Protein AF-0000000074538863 (afdb_homodimer)

Sequence (744 aa):
MQKSFRVPILATFIIMALFVFQSFVILNLSQKDETSKNLFGLIKHEKRIRTLFLGNESMPSSLIYKYAIYDQNFTPIVSNLTMKPKDFKFIVLEQDGFLFYKSFFVKDKQPYYIVIAQEQSHKKMLFLTALMLTLILTAVSFILYVSYLGSVKPYKDVQKYMNNFFNDAMHELKTPLGVAGINLEMLGLENKYTNRIKNALKQMQITYEDVEYFIKRGYIKFPKERLDLGMYALERVRFLRSVAGAKHIKLITDIKDGVFVLISKLAAQRIIDNTITNAIKYSPQDTQIFINLAQNGDTAVLSVQDFGEGIKDTKRIWKRYEREDEVQGGFGLGLNIVSEICKKNDIAYDVKSVPGEGSTFFYTFKILKDASMQKSFRVPILATFIIMALFVFQSFVILNLSQKDETSKNLFGLIKHEKRIRTLFLGNESMPSSLIYKYAIYDQNFTPIVSNLTMKPKDFKFIVLEQDGFLFYKSFFVKDKQPYYIVIAQEQSHKKMLFLTALMLTLILTAVSFILYVSYLGSVKPYKDVQKYMNNFFNDAMHELKTPLGVAGINLEMLGLENKYTNRIKNALKQMQITYEDVEYFIKRGYIKFPKERLDLGMYALERVRFLRSVAGAKHIKLITDIKDGVFVLISKLAAQRIIDNTITNAIKYSPQDTQIFINLAQNGDTAVLSVQDFGEGIKDTKRIWKRYEREDEVQGGFGLGLNIVSEICKKNDIAYDVKSVPGEGSTFFYTFKILKDAS

Nearest PDB structures (foldseek):
  4q20-assembly1_A  TM=6.929E-01  e=7.057E-12  Caulobacter vibrioides CB15
  7zp0-assembly1_A  TM=6.776E-01  e=2.243E-11  Escherichia coli 'BL21-Gold(DE3)pLysS AG'
  8a6x-assembly1_B  TM=4.728E-01  e=4.701E-14  Pseudomonas putida KT2440
  4i5s-assembly1_B  TM=4.207E-01  e=5.358E-12  Streptococcus mutans UA159
  6paj-assembly1_B  TM=6.381E-01  e=4.013E-08  Staphylococcus aureus

Solvent-accessible surface area (backbone atoms only — not comparable to full-atom values): 40023 Å² total; per-residue (Å²): 123,76,74,39,48,55,47,38,51,51,37,51,53,53,54,49,49,52,51,52,51,54,49,51,53,40,51,55,33,49,53,49,37,49,53,43,55,50,48,52,51,39,53,55,49,44,54,51,53,50,53,31,60,75,65,71,44,82,81,84,88,54,94,62,52,28,38,32,34,20,39,82,82,65,48,74,79,47,70,64,55,91,70,80,72,94,63,86,88,54,52,69,45,81,53,98,54,29,41,37,40,44,50,74,48,72,56,95,91,35,55,32,34,40,40,28,35,32,76,62,77,63,62,68,61,52,50,52,50,50,50,51,48,52,53,49,49,53,49,50,51,50,40,53,49,53,20,50,51,39,45,37,46,60,53,52,50,50,51,50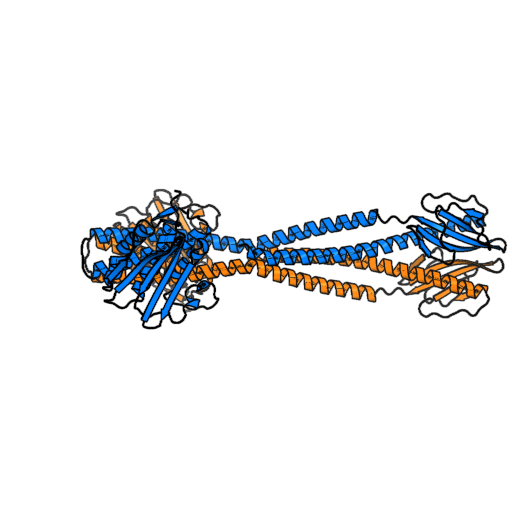,40,49,47,53,50,48,52,49,51,50,54,61,39,48,54,30,52,49,47,27,52,53,27,52,59,69,58,65,63,88,48,76,39,50,50,47,27,51,35,18,51,50,50,40,49,51,53,49,51,50,52,50,49,61,60,39,59,78,79,45,84,71,66,69,36,88,34,47,50,27,53,50,51,52,52,51,50,62,66,46,43,60,52,28,45,76,43,48,31,45,81,45,74,52,65,51,68,85,41,35,27,78,40,23,70,66,60,52,45,49,43,50,52,39,52,52,51,47,38,51,70,49,30,59,67,70,39,59,32,43,39,38,48,44,78,56,90,62,28,33,37,42,34,45,34,27,60,16,53,39,42,86,63,72,83,53,52,54,44,54,72,78,45,91,64,81,74,85,82,96,64,50,68,52,40,34,52,33,46,51,52,23,63,74,65,71,31,53,72,51,74,53,54,43,66,68,58,7,34,35,40,40,38,38,39,60,45,57,73,75,80,121,122,75,73,41,46,56,47,40,51,52,36,51,53,51,54,49,50,52,53,50,50,53,50,50,51,39,50,54,34,48,52,50,38,50,52,42,55,49,48,54,50,39,55,55,49,46,53,52,52,50,52,31,57,77,64,72,44,81,80,84,88,53,94,61,52,28,38,34,35,21,40,81,83,65,49,74,78,45,73,64,56,92,71,80,72,92,63,87,89,54,50,68,45,80,53,99,54,28,42,36,40,45,51,76,48,73,56,95,93,36,56,33,33,39,39,30,36,33,78,62,78,64,63,66,60,52,51,53,50,52,51,50,48,52,54,49,51,52,50,51,53,51,41,52,47,52,20,50,50,39,44,37,46,61,52,53,50,48,52,51,39,51,47,53,50,49,53,48,51,51,54,62,40,48,53,30,53,50,47,26,52,51,27,54,60,67,61,66,63,88,49,74,40,50,50,47,27,51,35,19,52,51,51,39,50,51,53,49,51,51,51,52,47,60,61,39,60,79,80,46,84,73,66,69,34,87,33,48,50,27,53,50,51,50,52,52,50,62,67,45,42,60,53,28,44,76,44,48,32,46,82,44,74,52,64,53,69,83,42,37,27,78,40,23,69,66,59,52,46,49,43,51,52,41,52,52,51,47,38,50,70,48,31,58,68,69,38,60,33,44,38,37,48,46,77,57,90,61,29,33,39,41,34,45,34,27,59,15,54,37,42,86,64,72,84,51,51,54,43,55,74,79,45,89,63,81,76,85,79,95,64,50,68,52,39,32,51,34,46,51,50,24,63,75,67,71,30,52,72,51,74,53,53,43,67,67,57,7,35,32,39,39,37,39,41,61,44,57,73,75,82,121

Radius of gyration: 45.14 Å; Cα contacts (8 Å, |Δi|>4): 1147; chains: 2; bounding box: 82×128×86 Å

pLDDT: mean 87.95, std 10.51, range [36.28, 98.5]

Structure (mmCIF, N/CA/C/O backbone):
data_AF-0000000074538863-model_v1
#
loop_
_entity.id
_entity.type
_entity.pdbx_description
1 polymer 'histidine kinase'
#
loop_
_atom_site.group_PDB
_atom_site.id
_atom_site.type_symbol
_atom_site.label_atom_id
_atom_site.label_alt_id
_atom_site.label_comp_id
_atom_site.label_asym_id
_atom_site.label_entity_id
_atom_site.label_seq_id
_atom_site.pdbx_PDB_ins_code
_atom_site.Cartn_x
_atom_site.Cartn_y
_atom_site.Cartn_z
_atom_site.occupancy
_atom_site.B_iso_or_equiv
_atom_site.auth_seq_id
_atom_site.auth_comp_id
_atom_site.auth_asym_id
_atom_site.auth_atom_id
_atom_site.pdbx_PDB_model_num
ATOM 1 N N . MET A 1 1 ? 11.102 2.039 -1.814 1 46.62 1 MET A N 1
ATOM 2 C CA . MET A 1 1 ? 10.211 1.533 -2.855 1 46.62 1 MET A CA 1
ATOM 3 C C . MET A 1 1 ? 10.766 0.246 -3.463 1 46.62 1 MET A C 1
ATOM 5 O O . MET A 1 1 ? 10 -0.616 -3.898 1 46.62 1 MET A O 1
ATOM 9 N N . GLN A 1 2 ? 12.078 0.17 -3.348 1 54.03 2 GLN A N 1
ATOM 10 C CA . GLN A 1 2 ? 12.742 -0.895 -4.09 1 54.03 2 GLN A CA 1
ATOM 11 C C . GLN A 1 2 ? 12.539 -2.248 -3.418 1 54.03 2 GLN A C 1
ATOM 13 O O . GLN A 1 2 ? 12.453 -3.277 -4.094 1 54.03 2 GLN A O 1
ATOM 18 N N . LYS A 1 3 ? 12.312 -2.215 -2.102 1 56.75 3 LYS A N 1
ATOM 19 C CA . LYS A 1 3 ? 12.32 -3.459 -1.337 1 56.75 3 LYS A CA 1
ATOM 20 C C . LYS A 1 3 ? 11.008 -4.223 -1.518 1 56.75 3 LYS A C 1
ATOM 22 O O . LYS A 1 3 ? 10.969 -5.445 -1.365 1 56.75 3 LYS A O 1
ATOM 27 N N . SER A 1 4 ? 10.078 -3.5 -2.074 1 66.06 4 SER A N 1
ATOM 28 C CA . SER A 1 4 ? 8.727 -4.062 -2.064 1 66.06 4 SER A CA 1
ATOM 29 C C . SER A 1 4 ? 8.57 -5.129 -3.143 1 66.06 4 SER A C 1
ATOM 31 O O . SER A 1 4 ? 7.668 -5.969 -3.062 1 66.06 4 SER A O 1
ATOM 33 N N . PHE A 1 5 ? 9.773 -5.258 -3.863 1 78.06 5 PHE A N 1
ATOM 34 C CA . PHE A 1 5 ? 9.539 -6.086 -5.043 1 78.06 5 PHE A CA 1
ATOM 35 C C . PHE A 1 5 ? 10.25 -7.426 -4.914 1 78.06 5 PHE A C 1
ATOM 37 O O . PHE A 1 5 ? 9.992 -8.352 -5.688 1 78.06 5 PHE A O 1
ATOM 44 N N . ARG A 1 6 ? 11.047 -7.719 -3.953 1 81.25 6 ARG A N 1
ATOM 45 C CA . ARG A 1 6 ? 11.898 -8.898 -3.889 1 81.25 6 ARG A CA 1
ATOM 46 C C . ARG A 1 6 ? 11.086 -10.156 -3.602 1 81.25 6 ARG A C 1
ATOM 48 O O . ARG A 1 6 ? 11.266 -11.188 -4.254 1 81.25 6 ARG A O 1
ATOM 55 N N . VAL A 1 7 ? 10.172 -9.961 -2.73 1 87.94 7 VAL A N 1
ATOM 56 C CA . VAL A 1 7 ? 9.422 -11.133 -2.293 1 87.94 7 VAL A CA 1
ATOM 57 C C . VAL A 1 7 ? 8.461 -11.578 -3.398 1 87.94 7 VAL A C 1
ATOM 59 O O . VAL A 1 7 ? 8.461 -12.75 -3.793 1 87.94 7 VAL A O 1
ATOM 62 N N . PRO A 1 8 ? 7.773 -10.672 -4 1 87.5 8 PRO A N 1
ATOM 63 C CA . PRO A 1 8 ? 6.891 -11.094 -5.086 1 87.5 8 PRO A CA 1
ATOM 64 C C . PRO A 1 8 ? 7.652 -11.656 -6.285 1 87.5 8 PRO A C 1
ATOM 66 O O . PRO A 1 8 ? 7.18 -12.586 -6.941 1 87.5 8 PRO A O 1
ATOM 69 N N . ILE A 1 9 ? 8.797 -11.195 -6.551 1 89.31 9 ILE A N 1
ATOM 70 C CA . ILE A 1 9 ? 9.602 -11.68 -7.668 1 89.31 9 ILE A CA 1
ATOM 71 C C . ILE A 1 9 ? 10.086 -13.102 -7.383 1 89.31 9 ILE A C 1
ATOM 73 O O . ILE A 1 9 ? 10.016 -13.969 -8.25 1 89.31 9 ILE A O 1
ATOM 77 N N . LEU A 1 10 ? 10.508 -13.297 -6.211 1 91 10 LEU A N 1
ATOM 78 C CA . LEU A 1 10 ? 10.945 -14.625 -5.816 1 91 10 LEU A CA 1
ATOM 79 C C . LEU A 1 10 ? 9.789 -15.625 -5.891 1 91 10 LEU A C 1
ATOM 81 O O . LEU A 1 10 ? 9.961 -16.734 -6.379 1 91 10 LEU A O 1
ATOM 85 N N . ALA A 1 11 ? 8.68 -15.219 -5.43 1 91.44 11 ALA A N 1
ATOM 86 C CA . ALA A 1 11 ? 7.492 -16.062 -5.496 1 91.44 11 ALA A CA 1
ATOM 87 C C . ALA A 1 11 ? 7.156 -16.422 -6.941 1 91.44 11 ALA A C 1
ATOM 89 O O . ALA A 1 11 ? 6.816 -17.578 -7.238 1 91.44 11 ALA A O 1
ATOM 90 N N . THR A 1 12 ? 7.281 -15.5 -7.812 1 91 12 THR A N 1
ATOM 91 C CA . THR A 1 12 ? 7.012 -15.727 -9.227 1 91 12 THR A CA 1
ATOM 92 C C . THR A 1 12 ? 7.961 -16.781 -9.797 1 91 12 THR A C 1
ATOM 94 O O . THR A 1 12 ? 7.527 -17.703 -10.477 1 91 12 THR A O 1
ATOM 97 N N . PHE A 1 13 ? 9.203 -16.734 -9.422 1 92.44 13 PHE A N 1
ATOM 98 C CA . PHE A 1 13 ? 10.195 -17.672 -9.922 1 92.44 13 PHE A CA 1
ATOM 99 C C . PHE A 1 13 ? 9.93 -19.078 -9.406 1 92.44 13 PHE A C 1
ATOM 101 O O . PHE A 1 13 ? 10.07 -20.047 -10.141 1 92.44 13 PHE A O 1
ATOM 108 N N . ILE A 1 14 ? 9.5 -19.172 -8.219 1 93.69 14 ILE A N 1
ATOM 109 C CA . ILE A 1 14 ? 9.234 -20.469 -7.621 1 93.69 14 ILE A CA 1
ATOM 110 C C . ILE A 1 14 ? 8.016 -21.109 -8.289 1 93.69 14 ILE A C 1
ATOM 112 O O . ILE A 1 14 ? 8.031 -22.297 -8.641 1 93.69 14 ILE A O 1
ATOM 116 N N . ILE A 1 15 ? 7 -20.359 -8.523 1 93.81 15 ILE A N 1
ATOM 117 C CA . ILE A 1 15 ? 5.785 -20.859 -9.164 1 93.81 15 ILE A CA 1
ATOM 118 C C . ILE A 1 15 ? 6.094 -21.297 -10.594 1 93.81 15 ILE A C 1
ATOM 120 O O . ILE A 1 15 ? 5.66 -22.359 -11.031 1 93.81 15 ILE A O 1
ATOM 124 N N . MET A 1 16 ? 6.891 -20.531 -11.258 1 92.5 16 MET A N 1
ATOM 125 C CA . MET A 1 16 ? 7.285 -20.875 -12.625 1 92.5 16 MET A CA 1
ATOM 126 C C . MET A 1 16 ? 8.094 -22.172 -12.633 1 92.5 16 MET A C 1
ATOM 128 O O . MET A 1 16 ? 7.906 -23.016 -13.516 1 92.5 16 MET A O 1
ATOM 132 N N . ALA A 1 17 ? 8.922 -22.328 -11.641 1 93.38 17 ALA A N 1
ATOM 133 C CA . ALA A 1 17 ? 9.719 -23.547 -11.539 1 93.38 17 ALA A CA 1
ATOM 134 C C . ALA A 1 17 ? 8.836 -24.766 -11.344 1 93.38 17 ALA A C 1
ATOM 136 O O . ALA A 1 17 ? 9.117 -25.844 -11.883 1 93.38 17 ALA A O 1
ATOM 137 N N . LEU A 1 18 ? 7.781 -24.609 -10.633 1 93.12 18 LEU A N 1
ATOM 138 C CA . LEU A 1 18 ? 6.852 -25.719 -10.414 1 93.12 18 LEU A CA 1
ATOM 139 C C . LEU A 1 18 ? 6.137 -26.094 -11.711 1 93.12 18 LEU A C 1
ATOM 141 O O . LEU A 1 18 ? 5.941 -27.266 -12 1 93.12 18 LEU A O 1
ATOM 145 N N . PHE A 1 19 ? 5.816 -25.125 -12.492 1 93 19 PHE A N 1
ATOM 146 C CA . PHE A 1 19 ? 5.195 -25.391 -13.789 1 93 19 PHE A CA 1
ATOM 147 C C . PHE A 1 19 ? 6.172 -26.078 -14.727 1 93 19 PHE A C 1
ATOM 149 O O . PHE A 1 19 ? 5.789 -26.984 -15.477 1 93 19 PHE A O 1
ATOM 156 N N . VAL A 1 20 ? 7.418 -25.656 -14.664 1 92.25 20 VAL A N 1
ATOM 157 C CA . VAL A 1 20 ? 8.445 -26.281 -15.484 1 92.25 20 VAL A CA 1
ATOM 158 C C . VAL A 1 20 ? 8.617 -27.75 -15.086 1 92.25 20 VAL A C 1
ATOM 160 O O . VAL A 1 20 ? 8.727 -28.625 -15.945 1 92.25 20 VAL A O 1
ATOM 163 N N . PHE A 1 21 ? 8.555 -28.016 -13.82 1 92.06 21 PHE A N 1
ATOM 164 C CA . PHE A 1 21 ? 8.672 -29.375 -13.32 1 92.06 21 PHE A CA 1
ATOM 165 C C . PHE A 1 21 ? 7.531 -30.234 -13.836 1 92.06 21 PHE A C 1
ATOM 167 O O . PHE A 1 21 ? 7.758 -31.328 -14.359 1 92.06 21 PHE A O 1
ATOM 174 N N . GLN A 1 22 ? 6.34 -29.766 -13.727 1 91 22 GLN A N 1
ATOM 175 C CA . GLN A 1 22 ? 5.188 -30.531 -14.203 1 91 22 GLN A CA 1
ATOM 176 C C . GLN A 1 22 ? 5.25 -30.734 -15.711 1 91 22 GLN A C 1
ATOM 178 O O . GLN A 1 22 ? 4.891 -31.797 -16.203 1 91 22 GLN A O 1
ATOM 183 N N . SER A 1 23 ? 5.746 -29.734 -16.391 1 90.31 23 SER A N 1
ATOM 184 C CA . SER A 1 23 ? 5.879 -29.859 -17.844 1 90.31 23 SER A CA 1
ATOM 185 C C . SER A 1 23 ? 6.926 -30.906 -18.219 1 90.31 23 SER A C 1
ATOM 187 O O . SER A 1 23 ? 6.766 -31.625 -19.203 1 90.31 23 SER A O 1
ATOM 189 N N . PHE A 1 24 ? 7.941 -30.969 -17.422 1 90.5 24 PHE A N 1
ATOM 190 C CA . PHE A 1 24 ? 8.969 -31.984 -17.641 1 90.5 24 PHE A CA 1
ATOM 191 C C . PHE A 1 24 ? 8.398 -33.375 -17.438 1 90.5 24 PHE A C 1
ATOM 193 O O . PHE A 1 24 ? 8.688 -34.281 -18.234 1 90.5 24 PHE A O 1
ATOM 200 N N . VAL A 1 25 ? 7.574 -33.562 -16.453 1 89.62 25 VAL A N 1
ATOM 201 C CA . VAL A 1 25 ? 6.93 -34.844 -16.203 1 89.62 25 VAL A CA 1
ATOM 202 C C . VAL A 1 25 ? 6.004 -35.188 -17.359 1 89.62 25 VAL A C 1
ATOM 204 O O . VAL A 1 25 ? 6 -36.344 -17.844 1 89.62 25 VAL A O 1
ATOM 207 N N . ILE A 1 26 ? 5.324 -34.219 -17.859 1 90.31 26 ILE A N 1
ATOM 208 C CA . ILE A 1 26 ? 4.406 -34.406 -18.984 1 90.31 26 ILE A CA 1
ATOM 209 C C . ILE A 1 26 ? 5.188 -34.812 -20.219 1 90.31 26 ILE A C 1
ATOM 211 O O . ILE A 1 26 ? 4.785 -35.75 -20.938 1 90.31 26 ILE A O 1
ATOM 215 N N . LEU A 1 27 ? 6.332 -34.188 -20.438 1 89.06 27 LEU A N 1
ATOM 216 C CA . LEU A 1 27 ? 7.16 -34.531 -21.594 1 89.06 27 LEU A CA 1
ATOM 217 C C . LEU A 1 27 ? 7.66 -35.969 -21.516 1 89.06 27 LEU A C 1
ATOM 219 O O . LEU A 1 27 ? 7.59 -36.719 -22.5 1 89.06 27 LEU A O 1
ATOM 223 N N . ASN A 1 28 ? 8.102 -36.375 -20.375 1 88.81 28 ASN A N 1
ATOM 224 C CA . ASN A 1 28 ? 8.609 -37.719 -20.188 1 88.81 28 ASN A CA 1
ATOM 225 C C . ASN A 1 28 ? 7.512 -38.781 -20.391 1 88.81 28 ASN A C 1
ATOM 227 O O . ASN A 1 28 ? 7.719 -39.75 -21.078 1 88.81 28 ASN A O 1
ATOM 231 N N . LEU A 1 29 ? 6.363 -38.469 -19.844 1 87.62 29 LEU A N 1
ATOM 232 C CA . LEU A 1 29 ? 5.242 -39.406 -19.984 1 87.62 29 LEU A CA 1
ATOM 233 C C . LEU A 1 29 ? 4.723 -39.438 -21.406 1 87.62 29 LEU A C 1
ATOM 235 O O . LEU A 1 29 ? 4.316 -40.469 -21.906 1 87.62 29 LEU A O 1
ATOM 239 N N . SER A 1 30 ? 4.742 -38.281 -22.094 1 87.5 30 SER A N 1
ATOM 240 C CA . SER A 1 30 ? 4.297 -38.219 -23.484 1 87.5 30 SER A CA 1
ATOM 241 C C . SER A 1 30 ? 5.211 -39.031 -24.406 1 87.5 30 SER A C 1
ATOM 243 O O . SER A 1 30 ? 4.742 -39.688 -25.328 1 87.5 30 SER A O 1
ATOM 245 N N . GLN A 1 31 ? 6.492 -38.969 -24.125 1 86 31 GLN A N 1
ATOM 246 C CA . GLN A 1 31 ? 7.449 -39.75 -24.906 1 86 31 GLN A CA 1
ATOM 247 C C . GLN A 1 31 ? 7.215 -41.25 -24.734 1 86 31 GLN A C 1
ATOM 249 O O . GLN A 1 31 ? 7.246 -42 -25.703 1 86 31 GLN A O 1
ATOM 254 N N . LYS A 1 32 ? 6.953 -41.625 -23.516 1 85.19 32 LYS A N 1
ATOM 255 C CA . LYS A 1 32 ? 6.68 -43.031 -23.234 1 85.19 32 LYS A CA 1
ATOM 256 C C . LYS A 1 32 ? 5.391 -43.5 -23.922 1 85.19 32 LYS A C 1
ATOM 258 O O . LYS A 1 32 ? 5.32 -44.594 -24.453 1 85.19 32 LYS A O 1
ATOM 263 N N . ASP A 1 33 ? 4.406 -42.656 -23.844 1 85.5 33 ASP A N 1
ATOM 264 C CA . ASP A 1 33 ? 3.135 -42.938 -24.5 1 85.5 33 ASP A CA 1
ATOM 265 C C . ASP A 1 33 ? 3.318 -43.094 -26.016 1 85.5 33 ASP A C 1
ATOM 267 O O . ASP A 1 33 ? 2.748 -44 -26.609 1 85.5 33 ASP A O 1
ATOM 271 N N . GLU A 1 34 ? 4.125 -42.25 -26.609 1 85.69 34 GLU A N 1
ATOM 272 C CA . GLU A 1 34 ? 4.387 -42.344 -28.047 1 85.69 34 GLU A CA 1
ATOM 273 C C . GLU A 1 34 ? 5.094 -43.656 -28.391 1 85.69 34 GLU A C 1
ATOM 275 O O . GLU A 1 34 ? 4.746 -44.281 -29.391 1 85.69 34 GLU A O 1
ATOM 280 N N . THR A 1 35 ? 6.074 -44.031 -27.625 1 84.94 35 THR A N 1
ATOM 281 C CA . THR A 1 35 ? 6.793 -45.281 -27.844 1 84.94 35 THR A CA 1
ATOM 282 C C . THR A 1 35 ? 5.844 -46.469 -27.781 1 84.94 35 THR A C 1
ATOM 284 O O . THR A 1 35 ? 5.93 -47.406 -28.594 1 84.94 35 THR A O 1
ATOM 287 N N . SER A 1 36 ? 4.957 -46.438 -26.859 1 83.5 36 SER A N 1
ATOM 288 C CA . SER A 1 36 ? 3.979 -47.5 -26.703 1 83.5 36 SER A CA 1
ATOM 289 C C . SER A 1 36 ? 3.057 -47.594 -27.922 1 83.5 36 SER A C 1
ATOM 291 O O . SER A 1 36 ? 2.771 -48.688 -28.406 1 83.5 36 SER A O 1
ATOM 293 N N . LYS A 1 37 ? 2.588 -46.438 -28.312 1 85.38 37 LYS A N 1
ATOM 294 C CA . LYS A 1 37 ? 1.736 -46.406 -29.5 1 85.38 37 LYS A CA 1
ATOM 295 C C . LYS A 1 37 ? 2.469 -46.969 -30.719 1 85.38 37 LYS A C 1
ATOM 297 O O . LYS A 1 37 ? 1.886 -47.719 -31.516 1 85.38 37 LYS A O 1
ATOM 302 N N . ASN A 1 38 ? 3.766 -46.594 -30.844 1 87.25 38 ASN A N 1
ATOM 303 C CA . ASN A 1 38 ? 4.586 -47.125 -31.938 1 87.25 38 ASN A CA 1
ATOM 304 C C . ASN A 1 38 ? 4.742 -48.625 -31.844 1 87.25 38 ASN A C 1
ATOM 306 O O . ASN A 1 38 ? 4.719 -49.312 -32.875 1 87.25 38 ASN A O 1
ATOM 310 N N . LEU A 1 39 ? 4.867 -49.125 -30.672 1 86.88 39 LEU A N 1
ATOM 311 C CA . LEU A 1 39 ? 4.992 -50.594 -30.469 1 86.88 39 LEU A CA 1
ATOM 312 C C . LEU A 1 39 ? 3.727 -51.312 -30.938 1 86.88 39 LEU A C 1
ATOM 314 O O . LEU A 1 39 ? 3.803 -52.344 -31.609 1 86.88 39 LEU A O 1
ATOM 318 N N . PHE A 1 40 ? 2.637 -50.75 -30.578 1 84.75 40 PHE A N 1
ATOM 319 C CA . PHE A 1 40 ? 1.373 -51.312 -31.031 1 84.75 40 PHE A CA 1
ATOM 320 C C . PHE A 1 40 ? 1.303 -51.344 -32.562 1 84.75 40 PHE A C 1
ATOM 322 O O . PHE A 1 40 ? 0.849 -52.344 -33.125 1 84.75 40 PHE A O 1
ATOM 329 N N . GLY A 1 41 ? 1.751 -50.312 -33.125 1 87.06 41 GLY A N 1
ATOM 330 C CA . GLY A 1 41 ? 1.813 -50.281 -34.562 1 87.06 41 GLY A CA 1
ATOM 331 C C . GLY A 1 41 ? 2.707 -51.375 -35.156 1 87.06 41 GLY A C 1
ATOM 332 O O . GLY A 1 41 ? 2.35 -52 -36.125 1 87.06 41 GLY A O 1
ATOM 333 N N . LEU A 1 42 ? 3.812 -51.594 -34.469 1 90.12 42 LEU A N 1
ATOM 334 C CA . LEU A 1 42 ? 4.746 -52.625 -34.906 1 90.12 42 LEU A CA 1
ATOM 335 C C . LEU A 1 42 ? 4.117 -54.031 -34.844 1 90.12 42 LEU A C 1
ATOM 337 O O . LEU A 1 42 ? 4.25 -54.812 -35.75 1 90.12 42 LEU A O 1
ATOM 341 N N . ILE A 1 43 ? 3.426 -54.281 -33.812 1 85.12 43 ILE A N 1
ATOM 342 C CA . ILE A 1 43 ? 2.797 -55.562 -33.594 1 85.12 43 ILE A CA 1
ATOM 343 C C . ILE A 1 43 ? 1.733 -55.812 -34.656 1 85.12 43 ILE A C 1
ATOM 345 O O . ILE A 1 43 ? 1.653 -56.906 -35.219 1 85.12 43 ILE A O 1
ATOM 349 N N . LYS A 1 44 ? 0.979 -54.812 -34.906 1 85.31 44 LYS A N 1
ATOM 350 C CA . LYS A 1 44 ? -0.053 -54.906 -35.906 1 85.31 44 LYS A CA 1
ATOM 351 C C . LYS A 1 44 ? 0.559 -55.188 -37.281 1 85.31 44 LYS A C 1
ATOM 353 O O . LYS A 1 44 ? 0.064 -56.062 -38.031 1 85.31 44 LYS A O 1
ATOM 358 N N . HIS A 1 45 ? 1.604 -54.5 -37.625 1 90.88 45 HIS A N 1
ATOM 359 C CA . HIS A 1 45 ? 2.24 -54.688 -38.906 1 90.88 45 HIS A CA 1
ATOM 360 C C . HIS A 1 45 ? 2.949 -56.031 -39 1 90.88 45 HIS A C 1
ATOM 362 O O . HIS A 1 45 ? 3.023 -56.625 -40.094 1 90.88 45 HIS A O 1
ATOM 368 N N . GLU A 1 46 ? 3.525 -56.469 -37.906 1 89.56 46 GLU A N 1
ATOM 369 C CA . GLU A 1 46 ? 4.129 -57.781 -37.844 1 89.56 46 GLU A CA 1
ATOM 370 C C . GLU A 1 46 ? 3.121 -58.875 -38.25 1 89.56 46 GLU A C 1
ATOM 372 O O . GLU A 1 46 ? 3.438 -59.75 -39.031 1 89.56 46 GLU A O 1
ATOM 377 N N . LYS A 1 47 ? 1.948 -58.781 -37.688 1 82.44 47 LYS A N 1
ATOM 378 C CA . LYS A 1 47 ? 0.896 -59.75 -38.031 1 82.44 47 LYS A CA 1
ATOM 379 C C . LYS A 1 47 ? 0.582 -59.719 -39.531 1 82.44 47 LYS A C 1
ATOM 381 O O . LYS A 1 47 ? 0.406 -60.781 -40.156 1 82.44 47 LYS A O 1
ATOM 386 N N . ARG A 1 48 ? 0.533 -58.562 -40.031 1 87.12 48 ARG A N 1
ATOM 387 C CA . ARG A 1 48 ? 0.234 -58.406 -41.438 1 87.12 48 ARG A CA 1
ATOM 388 C C . ARG A 1 48 ? 1.315 -59.031 -42.312 1 87.12 48 ARG A C 1
ATOM 390 O O . ARG A 1 48 ? 1.012 -59.812 -43.219 1 87.12 48 ARG A O 1
ATOM 397 N N . ILE A 1 49 ? 2.582 -58.781 -42.031 1 91.12 49 ILE A N 1
ATOM 398 C CA . ILE A 1 49 ? 3.705 -59.281 -42.812 1 91.12 49 ILE A CA 1
ATOM 399 C C . ILE A 1 49 ? 3.789 -60.812 -42.688 1 91.12 49 ILE A C 1
ATOM 401 O O . ILE A 1 49 ? 4.027 -61.5 -43.656 1 91.12 49 ILE A O 1
ATOM 405 N N . ARG A 1 50 ? 3.578 -61.25 -41.531 1 87 50 ARG A N 1
ATOM 406 C CA . ARG A 1 50 ? 3.596 -62.688 -41.312 1 87 50 ARG A CA 1
ATOM 407 C C . ARG A 1 50 ? 2.531 -63.406 -42.125 1 87 50 ARG A C 1
ATOM 409 O O . ARG A 1 50 ? 2.811 -64.438 -42.781 1 87 50 ARG A O 1
ATOM 416 N N . THR A 1 51 ? 1.357 -62.875 -42.125 1 85 51 THR A N 1
ATOM 417 C CA . THR A 1 51 ? 0.254 -63.469 -42.906 1 85 51 THR A CA 1
ATOM 418 C C . THR A 1 51 ? 0.571 -63.469 -44.375 1 85 51 THR A C 1
ATOM 420 O O . THR A 1 51 ? 0.32 -64.5 -45.062 1 85 51 THR A O 1
ATOM 423 N N . LEU A 1 52 ? 1.155 -62.5 -44.812 1 89.94 52 LEU A N 1
ATOM 424 C CA . LEU A 1 52 ? 1.507 -62.406 -46.219 1 89.94 52 LEU A CA 1
ATOM 425 C C . LEU A 1 52 ? 2.594 -63.406 -46.594 1 89.94 52 LEU A C 1
ATOM 427 O O . LEU A 1 52 ? 2.531 -64.062 -47.625 1 89.94 52 LEU A O 1
ATOM 431 N N . PHE A 1 53 ? 3.541 -63.594 -45.75 1 89.19 53 PHE A N 1
ATOM 432 C CA . PHE A 1 53 ? 4.633 -64.5 -45.969 1 89.19 53 PHE A CA 1
ATOM 433 C C . PHE A 1 53 ? 4.125 -65.938 -45.938 1 89.19 53 PHE A C 1
ATOM 435 O O . PHE A 1 53 ? 4.523 -66.75 -46.781 1 89.19 53 PHE A O 1
ATOM 442 N N . LEU A 1 54 ? 3.242 -66.188 -45.062 1 84.62 54 LEU A N 1
ATOM 443 C CA . LEU A 1 54 ? 2.674 -67.562 -44.938 1 84.62 54 LEU A CA 1
ATOM 444 C C . LEU A 1 54 ? 1.828 -67.875 -46.156 1 84.62 54 LEU A C 1
ATOM 446 O O . LEU A 1 54 ? 1.766 -69.062 -46.562 1 84.62 54 LEU A O 1
ATOM 450 N N . GLY A 1 55 ? 1.255 -66.875 -46.688 1 85.44 55 GLY A N 1
ATOM 451 C CA . GLY A 1 55 ? 0.399 -67.062 -47.844 1 85.44 55 GLY A CA 1
ATOM 452 C C . GLY A 1 55 ? 1.145 -67 -49.156 1 85.44 55 GLY A C 1
ATOM 453 O O . GLY A 1 55 ? 0.54 -67.062 -50.25 1 85.44 55 GLY A O 1
ATOM 454 N N . ASN A 1 56 ? 2.408 -66.812 -49.125 1 87.5 56 ASN A N 1
ATOM 455 C CA . ASN A 1 56 ? 3.262 -66.688 -50.312 1 87.5 56 ASN A CA 1
ATOM 456 C C . ASN A 1 56 ? 2.801 -65.5 -51.188 1 87.5 56 ASN A C 1
ATOM 458 O O . ASN A 1 56 ? 2.736 -65.625 -52.406 1 87.5 56 ASN A O 1
ATOM 462 N N . GLU A 1 57 ? 2.348 -64.562 -50.531 1 88.94 57 GLU A N 1
ATOM 463 C CA . GLU A 1 57 ? 1.91 -63.344 -51.219 1 88.94 57 GLU A CA 1
ATOM 464 C C . GLU A 1 57 ? 3.051 -62.344 -51.344 1 88.94 57 GLU A C 1
ATOM 466 O O . GLU A 1 57 ? 4.113 -62.531 -50.75 1 88.94 57 GLU A O 1
ATOM 471 N N . SER A 1 58 ? 2.77 -61.312 -52.188 1 89 58 SER A N 1
ATOM 472 C CA . SER A 1 58 ? 3.789 -60.281 -52.406 1 89 58 SER A CA 1
ATOM 473 C C . SER A 1 58 ? 3.992 -59.469 -51.125 1 89 58 SER A C 1
ATOM 475 O O . SER A 1 58 ? 3.025 -59.125 -50.438 1 89 58 SER A O 1
ATOM 477 N N . MET A 1 59 ? 5.238 -59.312 -50.844 1 87.56 59 MET A N 1
ATOM 478 C CA . MET A 1 59 ? 5.598 -58.594 -49.625 1 87.56 59 MET A CA 1
ATOM 479 C C . MET A 1 59 ? 5.441 -57.094 -49.812 1 87.56 59 MET A C 1
ATOM 481 O O . MET A 1 59 ? 5.977 -56.5 -50.75 1 87.56 59 MET A O 1
ATOM 485 N N . PRO A 1 60 ? 4.656 -56.438 -48.906 1 87.81 60 PRO A N 1
ATOM 486 C CA . PRO A 1 60 ? 4.406 -55 -49.031 1 87.81 60 PRO A CA 1
ATOM 487 C C . PRO A 1 60 ? 5.602 -54.156 -48.625 1 87.81 60 PRO A C 1
ATOM 489 O O . PRO A 1 60 ? 6.465 -54.625 -47.875 1 87.81 60 PRO A O 1
ATOM 492 N N . SER A 1 61 ? 5.676 -52.875 -49.25 1 86.44 61 SER A N 1
ATOM 493 C CA . SER A 1 61 ? 6.672 -51.875 -48.844 1 86.44 61 SER A CA 1
ATOM 494 C C . SER A 1 61 ? 6.02 -50.688 -48.125 1 86.44 61 SER A C 1
ATOM 496 O O . SER A 1 61 ? 4.961 -50.219 -48.531 1 86.44 61 SER A O 1
ATOM 498 N N . SER A 1 62 ? 6.48 -50.469 -46.875 1 88.62 62 SER A N 1
ATOM 499 C CA . SER A 1 62 ? 6.008 -49.344 -46.094 1 88.62 62 SER A CA 1
ATOM 500 C C . SER A 1 62 ? 7.145 -48.375 -45.812 1 88.62 62 SER A C 1
ATOM 502 O O . SER A 1 62 ? 8.289 -48.781 -45.594 1 88.62 62 SER A O 1
ATOM 504 N N . LEU A 1 63 ? 6.797 -47.062 -45.875 1 88.19 63 LEU A N 1
ATOM 505 C CA . LEU A 1 63 ? 7.789 -46.062 -45.531 1 88.19 63 LEU A CA 1
ATOM 506 C C . LEU A 1 63 ? 7.965 -45.969 -44 1 88.19 63 LEU A C 1
ATOM 508 O O . LEU A 1 63 ? 9.023 -45.531 -43.531 1 88.19 63 LEU A O 1
ATOM 512 N N . ILE A 1 64 ? 7.023 -46.344 -43.281 1 90.12 64 ILE A N 1
ATOM 513 C CA . ILE A 1 64 ? 7.004 -46.188 -41.844 1 90.12 64 ILE A CA 1
ATOM 514 C C . ILE A 1 64 ? 7.559 -47.438 -41.156 1 90.12 64 ILE A C 1
ATOM 516 O O . ILE A 1 64 ? 8.398 -47.344 -40.25 1 90.12 64 ILE A O 1
ATOM 520 N N . TYR A 1 65 ? 7.086 -48.562 -41.656 1 93.56 65 TYR A N 1
ATOM 521 C CA . TYR A 1 65 ? 7.445 -49.844 -41.062 1 93.56 65 TYR A CA 1
ATOM 522 C C . TYR A 1 65 ? 8.398 -50.625 -41.938 1 93.56 65 TYR A C 1
ATOM 524 O O . TYR A 1 65 ? 8.094 -50.906 -43.125 1 93.56 65 TYR A O 1
ATOM 532 N N . LYS A 1 66 ? 9.555 -50.906 -41.469 1 94.81 66 LYS A N 1
ATOM 533 C CA . LYS A 1 66 ? 10.516 -51.781 -42.125 1 94.81 66 LYS A CA 1
ATOM 534 C C . LYS A 1 66 ? 10.539 -53.188 -41.5 1 94.81 66 LYS A C 1
ATOM 536 O O . LYS A 1 66 ? 10.219 -53.312 -40.312 1 94.81 66 LYS A O 1
ATOM 541 N N . TYR A 1 67 ? 10.836 -54.156 -42.25 1 95.38 67 TYR A N 1
ATOM 542 C CA . TYR A 1 67 ? 10.773 -55.5 -41.688 1 95.38 67 TYR A CA 1
ATOM 543 C C . TYR A 1 67 ? 11.836 -56.406 -42.281 1 95.38 67 TYR A C 1
ATOM 545 O O . TYR A 1 67 ? 12.43 -56.062 -43.312 1 95.38 67 TYR A O 1
ATOM 553 N N . ALA A 1 68 ? 12.141 -57.469 -41.625 1 95.25 68 ALA A N 1
ATOM 554 C CA . ALA A 1 68 ? 13 -58.531 -42.094 1 95.25 68 ALA A CA 1
ATOM 555 C C . ALA A 1 68 ? 12.531 -59.906 -41.594 1 95.25 68 ALA A C 1
ATOM 557 O O . ALA A 1 68 ? 12.07 -60.031 -40.469 1 95.25 68 ALA A O 1
ATOM 558 N N . ILE A 1 69 ? 12.617 -60.875 -42.406 1 94.62 69 ILE A N 1
ATOM 559 C CA . ILE A 1 69 ? 12.336 -62.25 -42.031 1 94.62 69 ILE A CA 1
ATOM 560 C C . ILE A 1 69 ? 13.617 -63.062 -42.094 1 94.62 69 ILE A C 1
ATOM 562 O O . ILE A 1 69 ? 14.32 -63.062 -43.094 1 94.62 69 ILE A O 1
ATOM 566 N N . TYR A 1 70 ? 13.828 -63.75 -41.031 1 93 70 TYR A N 1
ATOM 567 C CA . TYR A 1 70 ? 15.047 -64.562 -40.906 1 93 70 TYR A CA 1
ATOM 568 C C . TYR A 1 70 ? 14.727 -66 -40.781 1 93 70 TYR A C 1
ATOM 570 O O . TYR A 1 70 ? 13.672 -66.375 -40.25 1 93 70 TYR A O 1
ATOM 578 N N . ASP A 1 71 ? 15.703 -66.812 -41.25 1 90.25 71 ASP A N 1
ATOM 579 C CA . ASP A 1 71 ? 15.578 -68.25 -41.062 1 90.25 71 ASP A CA 1
ATOM 580 C C . ASP A 1 71 ? 16.141 -68.625 -39.688 1 90.25 71 ASP A C 1
ATOM 582 O O . ASP A 1 71 ? 16.406 -67.812 -38.844 1 90.25 71 ASP A O 1
ATOM 586 N N . GLN A 1 72 ? 16.234 -69.938 -39.406 1 84.75 72 GLN A N 1
ATOM 587 C CA . GLN A 1 72 ? 16.656 -70.5 -38.094 1 84.75 72 GLN A CA 1
ATOM 588 C C . GLN A 1 72 ? 18.062 -70.062 -37.75 1 84.75 72 GLN A C 1
ATOM 590 O O . GLN A 1 72 ? 18.391 -69.938 -36.562 1 84.75 72 GLN A O 1
ATOM 595 N N . ASN A 1 73 ? 18.875 -69.75 -38.75 1 85.62 73 ASN A N 1
ATOM 596 C CA . ASN A 1 73 ? 20.25 -69.312 -38.531 1 85.62 73 ASN A CA 1
ATOM 597 C C . ASN A 1 73 ? 20.391 -67.812 -38.594 1 85.62 73 ASN A C 1
ATOM 599 O O . ASN A 1 73 ? 21.5 -67.25 -38.656 1 85.62 73 ASN A O 1
ATOM 603 N N . PHE A 1 74 ? 19.297 -67.125 -38.656 1 89 74 PHE A N 1
ATOM 604 C CA . PHE A 1 74 ? 19.203 -65.688 -38.719 1 89 74 PHE A CA 1
ATOM 605 C C . PHE A 1 74 ? 19.812 -65.188 -40.031 1 89 74 PHE A C 1
ATOM 607 O O . PHE A 1 74 ? 20.453 -64.125 -40.031 1 89 74 PHE A O 1
ATOM 614 N N . THR A 1 75 ? 19.734 -65.938 -41.031 1 91.12 75 THR A N 1
ATOM 615 C CA . THR A 1 75 ? 20 -65.438 -42.375 1 91.12 75 THR A CA 1
ATOM 616 C C . THR A 1 75 ? 18.766 -64.812 -43 1 91.12 75 THR A C 1
ATOM 618 O O . THR A 1 75 ? 17.688 -65.375 -43 1 91.12 75 THR A O 1
ATOM 621 N N . PRO A 1 76 ? 18.938 -63.594 -43.5 1 93.69 76 PRO A N 1
ATOM 622 C CA . PRO A 1 76 ? 17.75 -62.906 -44 1 93.69 76 PRO A CA 1
ATOM 623 C C . PRO A 1 76 ? 17.203 -63.469 -45.281 1 93.69 76 PRO A C 1
ATOM 625 O O . PRO A 1 76 ? 17.953 -63.688 -46.25 1 93.69 76 PRO A O 1
ATOM 628 N N . ILE A 1 77 ? 15.938 -63.781 -45.312 1 93.38 77 ILE A N 1
ATOM 629 C CA . ILE A 1 77 ? 15.234 -64.25 -46.5 1 93.38 77 ILE A CA 1
ATOM 630 C C . ILE A 1 77 ? 14.695 -63.031 -47.281 1 93.38 77 ILE A C 1
ATOM 632 O O . ILE A 1 77 ? 14.828 -62.938 -48.5 1 93.38 77 ILE A O 1
ATOM 636 N N . VAL A 1 78 ? 14.125 -62.094 -46.562 1 93.56 78 VAL A N 1
ATOM 637 C CA . VAL A 1 78 ? 13.648 -60.812 -47.062 1 93.56 78 VAL A CA 1
ATOM 638 C C . VAL A 1 78 ? 13.938 -59.719 -46.031 1 93.56 78 VAL A C 1
ATOM 640 O O . VAL A 1 78 ? 13.805 -59.938 -44.812 1 93.56 78 VAL A O 1
ATOM 643 N N . SER A 1 79 ? 14.531 -58.594 -46.562 1 94.06 79 SER A N 1
ATOM 644 C CA . SER A 1 79 ? 14.812 -57.531 -45.625 1 94.06 79 SER A CA 1
ATOM 645 C C . SER A 1 79 ? 14.766 -56.156 -46.312 1 94.06 79 SER A C 1
ATOM 647 O O . SER A 1 79 ? 15.305 -56 -47.406 1 94.06 79 SER A O 1
ATOM 649 N N . ASN A 1 80 ? 14.062 -55.25 -45.719 1 93.19 80 ASN A N 1
ATOM 650 C CA . ASN A 1 80 ? 14.125 -53.844 -46.125 1 93.19 80 ASN A CA 1
ATOM 651 C C . ASN A 1 80 ? 14.5 -52.938 -44.938 1 93.19 80 ASN A C 1
ATOM 653 O O . ASN A 1 80 ? 14.227 -51.75 -44.969 1 93.19 80 ASN A O 1
ATOM 657 N N . LEU A 1 81 ? 15.125 -53.594 -43.969 1 93.44 81 LEU A N 1
ATOM 658 C CA . LEU A 1 81 ? 15.547 -52.844 -42.781 1 93.44 81 LEU A CA 1
ATOM 659 C C . LEU A 1 81 ? 16.641 -51.844 -43.125 1 93.44 81 LEU A C 1
ATOM 661 O O . LEU A 1 81 ? 17.594 -52.188 -43.812 1 93.44 81 LEU A O 1
ATOM 665 N N . THR A 1 82 ? 16.531 -50.656 -42.688 1 90.19 82 THR A N 1
ATOM 666 C CA . THR A 1 82 ? 17.547 -49.625 -42.875 1 90.19 82 THR A CA 1
ATOM 667 C C . THR A 1 82 ? 18.625 -49.719 -41.781 1 90.19 82 THR A C 1
ATOM 669 O O . THR A 1 82 ? 19.75 -49.281 -42 1 90.19 82 THR A O 1
ATOM 672 N N . MET A 1 83 ? 18.266 -50.25 -40.625 1 89.38 83 MET A N 1
ATOM 673 C CA . MET A 1 83 ? 19.172 -50.438 -39.469 1 89.38 83 MET A CA 1
ATOM 674 C C . MET A 1 83 ? 19.016 -51.844 -38.875 1 89.38 83 MET A C 1
ATOM 676 O O . MET A 1 83 ? 17.891 -52.312 -38.719 1 89.38 83 MET A O 1
ATOM 680 N N . LYS A 1 84 ? 20.094 -52.5 -38.656 1 89.62 84 LYS A N 1
ATOM 681 C CA . LYS A 1 84 ? 20.078 -53.844 -38.062 1 89.62 84 LYS A CA 1
ATOM 682 C C . LYS A 1 84 ? 20.156 -53.75 -36.531 1 89.62 84 LYS A C 1
ATOM 684 O O . LYS A 1 84 ? 20.906 -52.969 -35.969 1 89.62 84 LYS A O 1
ATOM 689 N N . PRO A 1 85 ? 19.328 -54.5 -35.844 1 90.44 85 PRO A N 1
ATOM 690 C CA . PRO A 1 85 ? 19.438 -54.562 -34.406 1 90.44 85 PRO A CA 1
ATOM 691 C C . PRO A 1 85 ? 20.797 -55.094 -33.938 1 90.44 85 PRO A C 1
ATOM 693 O O . PRO A 1 85 ? 21.438 -55.844 -34.656 1 90.44 85 PRO A O 1
ATOM 696 N N . LYS A 1 86 ? 21.234 -54.656 -32.812 1 87.31 86 LYS A N 1
ATOM 697 C CA . LYS A 1 86 ? 22.531 -55.031 -32.25 1 87.31 86 LYS A CA 1
ATOM 698 C C . LYS A 1 86 ? 22.625 -56.531 -32.062 1 87.31 86 LYS A C 1
ATOM 700 O O . LYS A 1 86 ? 23.656 -57.156 -32.375 1 87.31 86 LYS A O 1
ATOM 705 N N . ASP A 1 87 ? 21.594 -57.062 -31.547 1 81.81 87 ASP A N 1
ATOM 706 C CA . ASP A 1 87 ? 21.484 -58.531 -31.422 1 81.81 87 ASP A CA 1
ATOM 707 C C . ASP A 1 87 ? 20.031 -58.969 -31.578 1 81.81 87 ASP A C 1
ATOM 709 O O . ASP A 1 87 ? 19.141 -58.156 -31.828 1 81.81 87 ASP A O 1
ATOM 713 N N . PHE A 1 88 ? 19.906 -60.25 -31.594 1 84.5 88 PHE A N 1
ATOM 714 C CA . PHE A 1 88 ? 18.562 -60.781 -31.812 1 84.5 88 PHE A CA 1
ATOM 715 C C . PHE A 1 88 ? 17.984 -61.344 -30.516 1 84.5 88 PHE A C 1
ATOM 717 O O . PHE A 1 88 ? 17.047 -62.156 -30.547 1 84.5 88 PHE A O 1
ATOM 724 N N . LYS A 1 89 ? 18.562 -60.875 -29.359 1 79.94 89 LYS A N 1
ATOM 725 C CA . LYS A 1 89 ? 18.078 -61.312 -28.047 1 79.94 89 LYS A CA 1
ATOM 726 C C . LYS A 1 89 ? 17.141 -60.312 -27.422 1 79.94 89 LYS A C 1
ATOM 728 O O . LYS A 1 89 ? 17.453 -59.75 -26.359 1 79.94 89 LYS A O 1
ATOM 733 N N . PHE A 1 90 ? 16.094 -60 -28.188 1 81.31 90 PHE A N 1
ATOM 734 C CA . PHE A 1 90 ? 15.125 -59.031 -27.688 1 81.31 90 PHE A CA 1
ATOM 735 C C . PHE A 1 90 ? 13.727 -59.375 -28.188 1 81.31 90 PHE A C 1
ATOM 737 O O . PHE A 1 90 ? 13.57 -60.094 -29.156 1 81.31 90 PHE A O 1
ATOM 744 N N . ILE A 1 91 ? 12.773 -58.906 -27.453 1 79.25 91 ILE A N 1
ATOM 745 C CA . ILE A 1 91 ? 11.406 -58.875 -27.984 1 79.25 91 ILE A CA 1
ATOM 746 C C . ILE A 1 91 ? 11.078 -57.469 -28.469 1 79.25 91 ILE A C 1
ATOM 748 O O . ILE A 1 91 ? 10.648 -57.281 -29.609 1 79.25 91 ILE A O 1
ATOM 752 N N . VAL A 1 92 ? 11.367 -56.531 -27.656 1 84.31 92 VAL A N 1
ATOM 753 C CA . VAL A 1 92 ? 11.297 -55.125 -27.984 1 84.31 92 VAL A CA 1
ATOM 754 C C . VAL A 1 92 ? 12.633 -54.438 -27.703 1 84.31 92 VAL A C 1
ATOM 756 O O . VAL A 1 92 ? 13.234 -54.656 -26.641 1 84.31 92 VAL A O 1
ATOM 759 N N . LEU A 1 93 ? 13.172 -53.688 -28.672 1 86.25 93 LEU A N 1
ATOM 760 C CA . LEU A 1 93 ? 14.477 -53.031 -28.547 1 86.25 93 LEU A CA 1
ATOM 761 C C . LEU A 1 93 ? 14.43 -51.594 -29.062 1 86.25 93 LEU A C 1
ATOM 763 O O . LEU A 1 93 ? 13.906 -51.344 -30.141 1 86.25 93 LEU A O 1
ATOM 767 N N . GLU A 1 94 ? 14.797 -50.75 -28.172 1 86.62 94 GLU A N 1
ATOM 768 C CA . GLU A 1 94 ? 15 -49.375 -28.609 1 86.62 94 GLU A CA 1
ATOM 769 C C . GLU A 1 94 ? 16.484 -49.062 -28.828 1 86.62 94 GLU A C 1
ATOM 771 O O . GLU A 1 94 ? 17.281 -49.188 -27.891 1 86.62 94 GLU A O 1
ATOM 776 N N . GLN A 1 95 ? 16.781 -48.781 -30.094 1 87.38 95 GLN A N 1
ATOM 777 C CA . GLN A 1 95 ? 18.172 -48.531 -30.438 1 87.38 95 GLN A CA 1
ATOM 778 C C . GLN A 1 95 ? 18.312 -47.438 -31.484 1 87.38 95 GLN A C 1
ATOM 780 O O . GLN A 1 95 ? 17.672 -47.5 -32.531 1 87.38 95 GLN A O 1
ATOM 785 N N . ASP A 1 96 ? 19.172 -46.375 -31.203 1 86.12 96 ASP A N 1
ATOM 786 C CA . ASP A 1 96 ? 19.578 -45.344 -32.125 1 86.12 96 ASP A CA 1
ATOM 787 C C . ASP A 1 96 ? 18.344 -44.688 -32.781 1 86.12 96 ASP A C 1
ATOM 789 O O . ASP A 1 96 ? 18.297 -44.5 -34 1 86.12 96 ASP A O 1
ATOM 793 N N . GLY A 1 97 ? 17.266 -44.531 -32 1 85.81 97 GLY A N 1
ATOM 794 C CA . GLY A 1 97 ? 16.094 -43.844 -32.5 1 85.81 97 GLY A CA 1
ATOM 795 C C . GLY A 1 97 ? 15.094 -44.75 -33.188 1 85.81 97 GLY A C 1
ATOM 796 O O . GLY A 1 97 ? 14.086 -44.281 -33.719 1 85.81 97 GLY A O 1
ATOM 797 N N . PHE A 1 98 ? 15.414 -46.062 -33.219 1 91.06 98 PHE A N 1
ATOM 798 C CA . PHE A 1 98 ? 14.508 -47.031 -33.844 1 91.06 98 PHE A CA 1
ATOM 799 C C . PHE A 1 98 ? 13.883 -47.906 -32.781 1 91.06 98 PHE A C 1
ATOM 801 O O . PHE A 1 98 ? 14.508 -48.219 -31.766 1 91.06 98 PHE A O 1
ATOM 808 N N . LEU A 1 99 ? 12.664 -48.25 -32.969 1 92.25 99 LEU A N 1
ATOM 809 C CA . LEU A 1 99 ? 11.953 -49.25 -32.188 1 92.25 99 LEU A CA 1
ATOM 810 C C . LEU A 1 99 ? 11.812 -50.531 -32.938 1 92.25 99 LEU A C 1
ATOM 812 O O . LEU A 1 99 ? 11.328 -50.562 -34.094 1 92.25 99 LEU A O 1
ATOM 816 N N . PHE A 1 100 ? 12.305 -51.656 -32.375 1 92.31 100 PHE A N 1
ATOM 817 C CA . PHE A 1 100 ? 12.273 -52.969 -33 1 92.31 100 PHE A CA 1
ATOM 818 C C . PHE A 1 100 ? 11.336 -53.906 -32.25 1 92.31 100 PHE A C 1
ATOM 820 O O . PHE A 1 100 ? 11.289 -53.875 -31.016 1 92.31 100 PHE A O 1
ATOM 827 N N . TYR A 1 101 ? 10.609 -54.625 -32.906 1 90.94 101 TYR A N 1
ATOM 828 C CA . TYR A 1 101 ? 9.789 -55.688 -32.375 1 90.94 101 TYR A CA 1
ATOM 829 C C . TYR A 1 101 ? 10.094 -57 -33.062 1 90.94 101 TYR A C 1
ATOM 831 O O . TYR A 1 101 ? 10.133 -57.062 -34.312 1 90.94 101 TYR A O 1
ATOM 839 N N . LYS A 1 102 ? 10.43 -58.031 -32.344 1 88.5 102 LYS A N 1
ATOM 840 C CA . LYS A 1 102 ? 10.789 -59.312 -32.906 1 88.5 102 LYS A CA 1
ATOM 841 C C . LYS A 1 102 ? 9.805 -60.406 -32.469 1 88.5 102 LYS A C 1
ATOM 843 O O . LYS A 1 102 ? 9.383 -60.438 -31.312 1 88.5 102 LYS A O 1
ATOM 848 N N . SER A 1 103 ? 9.422 -61.188 -33.375 1 84.12 103 SER A N 1
ATOM 849 C CA . SER A 1 103 ? 8.57 -62.344 -33.094 1 84.12 103 SER A CA 1
ATOM 850 C C . SER A 1 103 ? 9.023 -63.562 -33.875 1 84.12 103 SER A C 1
ATOM 852 O O . SER A 1 103 ? 10.008 -63.5 -34.625 1 84.12 103 SER A O 1
ATOM 854 N N . PHE A 1 104 ? 8.43 -64.688 -33.531 1 80.94 104 PHE A N 1
ATOM 855 C CA . PHE A 1 104 ? 8.789 -66 -34.125 1 80.94 104 PHE A CA 1
ATOM 856 C C . PHE A 1 104 ? 7.562 -66.688 -34.688 1 80.94 104 PHE A C 1
ATOM 858 O O . PHE A 1 104 ? 6.453 -66.5 -34.188 1 80.94 104 PHE A O 1
ATOM 865 N N . PHE A 1 105 ? 7.812 -67.375 -35.906 1 77.75 105 PHE A N 1
ATOM 866 C CA . PHE A 1 105 ? 6.727 -68.125 -36.469 1 77.75 105 PHE A CA 1
ATOM 867 C C . PHE A 1 105 ? 7.277 -69.375 -37.219 1 77.75 105 PHE A C 1
ATOM 869 O O . PHE A 1 105 ? 8.492 -69.5 -37.406 1 77.75 105 PHE A O 1
ATOM 876 N N . VAL A 1 106 ? 6.367 -70.312 -37.5 1 76.5 106 VAL A N 1
ATOM 877 C CA . VAL A 1 106 ? 6.77 -71.5 -38.156 1 76.5 106 VAL A CA 1
ATOM 878 C C . VAL A 1 106 ? 6.035 -71.625 -39.5 1 76.5 106 VAL A C 1
ATOM 880 O O . VAL A 1 106 ? 4.828 -71.438 -39.562 1 76.5 106 VAL A O 1
ATOM 883 N N . LYS A 1 107 ? 6.754 -71.938 -40.469 1 79.5 107 LYS A N 1
ATOM 884 C CA . LYS A 1 107 ? 6.215 -72.188 -41.812 1 79.5 107 LYS A CA 1
ATOM 885 C C . LYS A 1 107 ? 6.836 -73.5 -42.375 1 79.5 107 LYS A C 1
ATOM 887 O O . LYS A 1 107 ? 8.062 -73.625 -42.438 1 79.5 107 LYS A O 1
ATOM 892 N N . ASP A 1 108 ? 6 -74.375 -42.844 1 79.44 108 ASP A N 1
ATOM 893 C CA . ASP A 1 108 ? 6.445 -75.625 -43.438 1 79.44 108 ASP A CA 1
ATOM 894 C C . ASP A 1 108 ? 7.449 -76.312 -42.531 1 79.44 108 ASP A C 1
ATOM 896 O O . ASP A 1 108 ? 8.516 -76.75 -43 1 79.44 108 ASP A O 1
ATOM 900 N N . LYS A 1 109 ? 7.254 -76.375 -41.25 1 75 109 LYS A N 1
ATOM 901 C CA . LYS A 1 109 ? 8.008 -77.062 -40.219 1 75 109 LYS A CA 1
ATOM 902 C C . LYS A 1 109 ? 9.383 -76.438 -40 1 75 109 LYS A C 1
ATOM 904 O O . LYS A 1 109 ? 10.273 -77.062 -39.438 1 75 109 LYS A O 1
ATOM 909 N N . GLN A 1 110 ? 9.508 -75.25 -40.531 1 80.75 110 GLN A N 1
ATOM 910 C CA . GLN A 1 110 ? 10.75 -74.562 -40.344 1 80.75 110 GLN A CA 1
ATOM 911 C C . GLN A 1 110 ? 10.508 -73.25 -39.531 1 80.75 110 GLN A C 1
ATOM 913 O O . GLN A 1 110 ? 9.539 -72.562 -39.781 1 80.75 110 GLN A O 1
ATOM 918 N N . PRO A 1 111 ? 11.398 -73 -38.594 1 82.75 111 PRO A N 1
ATOM 919 C CA . PRO A 1 111 ? 11.234 -71.812 -37.781 1 82.75 111 PRO A CA 1
ATOM 920 C C . PRO A 1 111 ? 11.75 -70.562 -38.5 1 82.75 111 PRO A C 1
ATOM 922 O O . PRO A 1 111 ? 12.773 -70.625 -39.188 1 82.75 111 PRO A O 1
ATOM 925 N N . TYR A 1 112 ? 10.914 -69.438 -38.375 1 87 112 TYR A N 1
ATOM 926 C CA . TYR A 1 112 ? 11.305 -68.125 -38.938 1 87 112 TYR A CA 1
ATOM 927 C C . TYR A 1 112 ? 11.195 -67.062 -37.875 1 87 112 TYR A C 1
ATOM 929 O O . TYR A 1 112 ? 10.422 -67.188 -36.906 1 87 112 TYR A O 1
ATOM 937 N N . TYR A 1 113 ? 12.062 -66.062 -38.031 1 90 113 TYR A N 1
ATOM 938 C CA . TYR A 1 113 ? 12.008 -64.875 -37.156 1 90 113 TYR A CA 1
ATOM 939 C C . TYR A 1 113 ? 11.648 -63.625 -37.969 1 90 113 TYR A C 1
ATOM 941 O O . TYR A 1 113 ? 12.117 -63.469 -39.094 1 90 113 TYR A O 1
ATOM 949 N N . ILE A 1 114 ? 10.758 -62.844 -37.375 1 93.12 114 ILE A N 1
ATOM 950 C CA . ILE A 1 114 ? 10.367 -61.625 -38.031 1 93.12 114 ILE A CA 1
ATOM 951 C C . ILE A 1 114 ? 10.727 -60.438 -37.125 1 93.12 114 ILE A C 1
ATOM 953 O O . ILE A 1 114 ? 10.453 -60.438 -35.938 1 93.12 114 ILE A O 1
ATOM 957 N N . VAL A 1 115 ? 11.398 -59.469 -37.781 1 94.19 115 VAL A N 1
ATOM 958 C CA . VAL A 1 115 ? 11.742 -58.219 -37.094 1 94.19 115 VAL A CA 1
ATOM 959 C C . VAL A 1 115 ? 11.102 -57.062 -37.812 1 94.19 115 VAL A C 1
ATOM 961 O O . VAL A 1 115 ? 11.25 -56.906 -39.031 1 94.19 115 VAL A O 1
ATOM 964 N N . ILE A 1 116 ? 10.359 -56.281 -37.031 1 94.62 116 ILE A N 1
ATOM 965 C CA . ILE A 1 116 ? 9.789 -55.062 -37.594 1 94.62 116 ILE A CA 1
ATOM 966 C C . ILE A 1 116 ? 10.375 -53.844 -36.844 1 94.62 116 ILE A C 1
ATOM 968 O O . ILE A 1 116 ? 10.578 -53.875 -35.625 1 94.62 116 ILE A O 1
ATOM 972 N N . ALA A 1 117 ? 10.641 -52.75 -37.656 1 94.56 117 ALA A N 1
ATOM 973 C CA . ALA A 1 117 ? 11.281 -51.562 -37.094 1 94.56 117 ALA A CA 1
ATOM 974 C C . ALA A 1 117 ? 10.57 -50.312 -37.562 1 94.56 117 ALA A C 1
ATOM 976 O O . ALA A 1 117 ? 10.039 -50.25 -38.688 1 94.56 117 ALA A O 1
ATOM 977 N N . GLN A 1 118 ? 10.516 -49.312 -36.719 1 93.75 118 GLN A N 1
ATOM 978 C CA . GLN A 1 118 ? 10.008 -48 -37.031 1 93.75 118 GLN A CA 1
ATOM 979 C C . GLN A 1 118 ? 10.891 -46.906 -36.438 1 93.75 118 GLN A C 1
ATOM 981 O O . GLN A 1 118 ? 11.383 -47.062 -35.312 1 93.75 118 GLN A O 1
ATOM 986 N N . GLU A 1 119 ? 11.109 -45.812 -37.219 1 90.25 119 GLU A N 1
ATOM 987 C CA . GLU A 1 119 ? 11.844 -44.656 -36.719 1 90.25 119 GLU A CA 1
ATOM 988 C C . GLU A 1 119 ? 11 -43.844 -35.719 1 90.25 119 GLU A C 1
ATOM 990 O O . GLU A 1 119 ? 9.836 -43.562 -36 1 90.25 119 GLU A O 1
ATOM 995 N N . GLN A 1 120 ? 11.602 -43.625 -34.5 1 86.38 120 GLN A N 1
ATOM 996 C CA . GLN A 1 120 ? 10.914 -42.844 -33.5 1 86.38 120 GLN A CA 1
ATOM 997 C C . GLN A 1 120 ? 11.312 -41.375 -33.562 1 86.38 120 GLN A C 1
ATOM 999 O O . GLN A 1 120 ? 12.5 -41.062 -33.656 1 86.38 120 GLN A O 1
ATOM 1004 N N . SER A 1 121 ? 10.359 -40.375 -33.969 1 79.81 121 SER A N 1
ATOM 1005 C CA . SER A 1 121 ? 10.664 -38.938 -33.906 1 79.81 121 SER A CA 1
ATOM 1006 C C . SER A 1 121 ? 9.867 -38.25 -32.781 1 79.81 121 SER A C 1
ATOM 1008 O O . SER A 1 121 ? 8.641 -38.312 -32.781 1 79.81 121 SER A O 1
ATOM 1010 N N . HIS A 1 122 ? 10.609 -37.844 -31.859 1 81.5 122 HIS A N 1
ATOM 1011 C CA . HIS A 1 122 ? 9.969 -37.156 -30.734 1 81.5 122 HIS A CA 1
ATOM 1012 C C . HIS A 1 122 ? 9.953 -35.625 -30.953 1 81.5 122 HIS A C 1
ATOM 1014 O O . HIS A 1 122 ? 9.617 -34.875 -30.047 1 81.5 122 HIS A O 1
ATOM 1020 N N . LYS A 1 123 ? 10.25 -35.156 -32.156 1 82.5 123 LYS A N 1
ATOM 1021 C CA . LYS A 1 123 ? 10.406 -33.719 -32.438 1 82.5 123 LYS A CA 1
ATOM 1022 C C . LYS A 1 123 ? 9.07 -33 -32.312 1 82.5 123 LYS A C 1
ATOM 1024 O O . LYS A 1 123 ? 9.008 -31.891 -31.719 1 82.5 123 LYS A O 1
ATOM 1029 N N . LYS A 1 124 ? 8.008 -33.562 -32.75 1 83.88 124 LYS A N 1
ATOM 1030 C CA . LYS A 1 124 ? 6.695 -32.938 -32.688 1 83.88 124 LYS A CA 1
ATOM 1031 C C . LYS A 1 124 ? 6.207 -32.781 -31.266 1 83.88 124 LYS A C 1
ATOM 1033 O O . LYS A 1 124 ? 5.711 -31.719 -30.891 1 83.88 124 LYS A O 1
ATOM 1038 N N . MET A 1 125 ? 6.387 -33.781 -30.438 1 84.88 125 MET A N 1
ATOM 1039 C CA . MET A 1 125 ? 5.934 -33.75 -29.047 1 84.88 125 MET A CA 1
ATOM 1040 C C . MET A 1 125 ? 6.75 -32.75 -28.234 1 84.88 125 MET A C 1
ATOM 1042 O O . MET A 1 125 ? 6.203 -32.031 -27.391 1 84.88 125 MET A O 1
ATOM 1046 N N . LEU A 1 126 ? 7.996 -32.719 -28.5 1 87.5 126 LEU A N 1
ATOM 1047 C CA . LEU A 1 126 ? 8.867 -31.766 -27.812 1 87.5 126 LEU A CA 1
ATOM 1048 C C . LEU A 1 126 ? 8.461 -30.328 -28.125 1 87.5 126 LEU A C 1
ATOM 1050 O O . LEU A 1 126 ? 8.406 -29.484 -27.234 1 87.5 126 LEU A O 1
ATOM 1054 N N . PHE A 1 127 ? 8.156 -30.078 -29.344 1 89.12 127 PHE A N 1
ATOM 1055 C CA . PHE A 1 127 ? 7.746 -28.734 -29.781 1 89.12 127 PHE A CA 1
ATOM 1056 C C . PHE A 1 127 ? 6.434 -28.344 -29.125 1 89.12 127 PHE A C 1
ATOM 1058 O O . PHE A 1 127 ? 6.32 -27.234 -28.578 1 89.12 127 PHE A O 1
ATOM 1065 N N . LEU A 1 128 ? 5.496 -29.234 -29.062 1 87.56 128 LEU A N 1
ATOM 1066 C CA . LEU A 1 128 ? 4.18 -28.938 -28.5 1 87.56 128 LEU A CA 1
ATOM 1067 C C . LEU A 1 128 ? 4.273 -28.703 -27 1 87.56 128 LEU A C 1
ATOM 1069 O O . LEU A 1 128 ? 3.615 -27.797 -26.469 1 87.56 128 LEU A O 1
ATOM 1073 N N . THR A 1 129 ? 5.082 -29.469 -26.359 1 87.5 129 THR A N 1
ATOM 1074 C CA . THR A 1 129 ? 5.242 -29.312 -24.922 1 87.5 129 THR A CA 1
ATOM 1075 C C . THR A 1 129 ? 5.93 -27.984 -24.609 1 87.5 129 THR A C 1
ATOM 1077 O O . THR A 1 129 ? 5.531 -27.281 -23.672 1 87.5 129 THR A O 1
ATOM 1080 N N . ALA A 1 130 ? 6.922 -27.688 -25.422 1 88.38 130 ALA A N 1
ATOM 1081 C CA . ALA A 1 130 ? 7.629 -26.438 -25.234 1 88.38 130 ALA A CA 1
ATOM 1082 C C . ALA A 1 130 ? 6.695 -25.25 -25.453 1 88.38 130 ALA A C 1
ATOM 1084 O O . ALA A 1 130 ? 6.742 -24.266 -24.719 1 88.38 130 ALA A O 1
ATOM 1085 N N . LEU A 1 131 ? 5.871 -25.391 -26.453 1 91.5 131 LEU A N 1
ATOM 1086 C CA . LEU A 1 131 ? 4.91 -24.344 -26.781 1 91.5 131 LEU A CA 1
ATOM 1087 C C . LEU A 1 131 ? 3.918 -24.156 -25.641 1 91.5 131 LEU A C 1
ATOM 1089 O O . LEU A 1 131 ? 3.65 -23.016 -25.219 1 91.5 131 LEU A O 1
ATOM 1093 N N . MET A 1 132 ? 3.42 -25.234 -25.078 1 90.19 132 MET A N 1
ATOM 1094 C CA . MET A 1 132 ? 2.465 -25.172 -23.984 1 90.19 132 MET A CA 1
ATOM 1095 C C . MET A 1 132 ? 3.105 -24.562 -22.734 1 90.19 132 MET A C 1
ATOM 1097 O O . MET A 1 132 ? 2.48 -23.75 -22.047 1 90.19 132 MET A O 1
ATOM 1101 N N . LEU A 1 133 ? 4.312 -24.953 -22.562 1 91.19 133 LEU A N 1
ATOM 1102 C CA . LEU A 1 133 ? 5.023 -24.422 -21.406 1 91.19 133 LEU A CA 1
ATOM 1103 C C . LEU A 1 133 ? 5.211 -22.922 -21.516 1 91.19 133 LEU A C 1
ATOM 1105 O O . LEU A 1 133 ? 4.977 -22.188 -20.547 1 91.19 133 LEU A O 1
ATOM 1109 N N . THR A 1 134 ? 5.637 -22.484 -22.672 1 92.44 134 THR A N 1
ATOM 1110 C CA . THR A 1 134 ? 5.855 -21.062 -22.875 1 92.44 134 THR A CA 1
ATOM 1111 C C . THR A 1 134 ? 4.555 -20.281 -22.672 1 92.44 134 THR A C 1
ATOM 1113 O O . THR A 1 134 ? 4.551 -19.219 -22.047 1 92.44 134 THR A O 1
ATOM 1116 N N . LEU A 1 135 ? 3.471 -20.812 -23.172 1 92.44 135 LEU A N 1
ATOM 1117 C CA . LEU A 1 135 ? 2.168 -20.172 -23.031 1 92.44 135 LEU A CA 1
ATOM 1118 C C . LEU A 1 135 ? 1.763 -20.078 -21.562 1 92.44 135 LEU A C 1
ATOM 1120 O O . LEU A 1 135 ? 1.294 -19.031 -21.094 1 92.44 135 LEU A O 1
ATOM 1124 N N . ILE A 1 136 ? 2.047 -21.156 -20.859 1 92.69 136 ILE A N 1
ATOM 1125 C CA . ILE A 1 136 ? 1.662 -21.219 -19.453 1 92.69 136 ILE A CA 1
ATOM 1126 C C . ILE A 1 136 ? 2.516 -20.234 -18.641 1 92.69 136 ILE A C 1
ATOM 1128 O O . ILE A 1 136 ? 2 -19.5 -17.797 1 92.69 136 ILE A O 1
ATOM 1132 N N . LEU A 1 137 ? 3.744 -20.203 -18.984 1 93.25 137 LEU A N 1
ATOM 1133 C CA . LEU A 1 137 ? 4.645 -19.312 -18.25 1 93.25 137 LEU A CA 1
ATOM 1134 C C . LEU A 1 137 ? 4.289 -17.859 -18.484 1 93.25 137 LEU A C 1
ATOM 1136 O O . LEU A 1 137 ? 4.32 -17.047 -17.562 1 93.25 137 LEU A O 1
ATOM 1140 N N . THR A 1 138 ? 3.963 -17.516 -19.703 1 92.88 138 THR A N 1
ATOM 1141 C CA . THR A 1 138 ? 3.568 -16.156 -20.016 1 92.88 138 THR A CA 1
ATOM 1142 C C . THR A 1 138 ? 2.271 -15.781 -19.312 1 92.88 138 THR A C 1
ATOM 1144 O O . THR A 1 138 ? 2.158 -14.695 -18.734 1 92.88 138 THR A O 1
ATOM 1147 N N . ALA A 1 139 ? 1.375 -16.734 -19.297 1 92.25 139 ALA A N 1
ATOM 1148 C CA . ALA A 1 139 ? 0.092 -16.5 -18.625 1 92.25 139 ALA A CA 1
ATOM 1149 C C . ALA A 1 139 ? 0.275 -16.297 -17.125 1 92.25 139 ALA A C 1
ATOM 1151 O O . ALA A 1 139 ? -0.296 -15.375 -16.547 1 92.25 139 ALA A O 1
ATOM 1152 N N . VAL A 1 140 ? 1.062 -17.094 -16.578 1 91.62 140 VAL A N 1
ATOM 1153 C CA . VAL A 1 140 ? 1.299 -17.047 -15.141 1 91.62 140 VAL A CA 1
ATOM 1154 C C . VAL A 1 140 ? 1.984 -15.727 -14.781 1 91.62 140 VAL A C 1
ATOM 1156 O O . VAL A 1 140 ? 1.61 -15.07 -13.812 1 91.62 140 VAL A O 1
ATOM 1159 N N . SER A 1 141 ? 2.941 -15.328 -15.594 1 92.06 141 SER A N 1
ATOM 1160 C CA . SER A 1 141 ? 3.637 -14.07 -15.359 1 92.06 141 SER A CA 1
ATOM 1161 C C . SER A 1 141 ? 2.672 -12.891 -15.422 1 92.06 141 SER A C 1
ATOM 1163 O O . SER A 1 141 ? 2.746 -11.977 -14.594 1 92.06 141 SER A O 1
ATOM 1165 N N . PHE A 1 142 ? 1.835 -12.969 -16.344 1 93.31 142 PHE A N 1
ATOM 1166 C CA . PHE A 1 142 ? 0.85 -11.906 -16.516 1 93.31 142 PHE A CA 1
ATOM 1167 C C . PHE A 1 142 ? -0.102 -11.859 -15.328 1 93.31 142 PHE A C 1
ATOM 1169 O O . PHE A 1 142 ? -0.368 -10.789 -14.781 1 93.31 142 PHE A O 1
ATOM 1176 N N . ILE A 1 143 ? -0.526 -13 -14.914 1 92.38 143 ILE A N 1
ATOM 1177 C CA . ILE A 1 143 ? -1.479 -13.117 -13.812 1 92.38 143 ILE A CA 1
ATOM 1178 C C . ILE A 1 143 ? -0.84 -12.609 -12.523 1 92.38 143 ILE A C 1
ATOM 1180 O O . ILE A 1 143 ? -1.459 -11.859 -11.766 1 92.38 143 ILE A O 1
ATOM 1184 N N . LEU A 1 144 ? 0.338 -12.969 -12.305 1 90.75 144 LEU A N 1
ATOM 1185 C CA . LEU A 1 144 ? 1.033 -12.555 -11.094 1 90.75 144 LEU A CA 1
ATOM 1186 C C . LEU A 1 144 ? 1.307 -11.055 -11.102 1 90.75 144 LEU A C 1
ATOM 1188 O O . LEU A 1 144 ? 1.259 -10.406 -10.055 1 90.75 144 LEU A O 1
ATOM 1192 N N . TYR A 1 145 ? 1.512 -10.555 -12.281 1 90.62 145 TYR A N 1
ATOM 1193 C CA . TYR A 1 145 ? 1.728 -9.117 -12.422 1 90.62 145 TYR A CA 1
ATOM 1194 C C . TYR A 1 145 ? 0.464 -8.344 -12.078 1 90.62 145 TYR A C 1
ATOM 1196 O O . TYR A 1 145 ? 0.512 -7.375 -11.305 1 90.62 145 TYR A O 1
ATOM 1204 N N . VAL A 1 146 ? -0.604 -8.758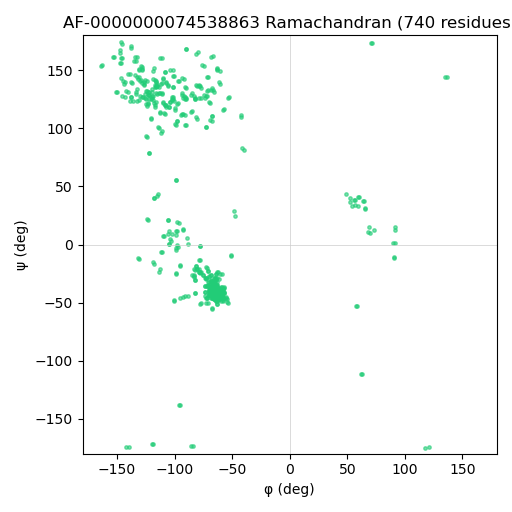 -12.57 1 90.75 146 VAL A N 1
ATOM 1205 C CA . VAL A 1 146 ? -1.889 -8.117 -12.312 1 90.75 146 VAL A CA 1
ATOM 1206 C C . VAL A 1 146 ? -2.236 -8.227 -10.828 1 90.75 146 VAL A C 1
ATOM 1208 O O . VAL A 1 146 ? -2.752 -7.277 -10.234 1 90.75 146 VAL A O 1
ATOM 1211 N N . SER A 1 147 ? -1.901 -9.398 -10.289 1 88.62 147 SER A N 1
ATOM 1212 C CA . SER A 1 147 ? -2.133 -9.609 -8.867 1 88.62 147 SER A CA 1
ATOM 1213 C C . SER A 1 147 ? -1.32 -8.633 -8.023 1 88.62 147 SER A C 1
ATOM 1215 O O . SER A 1 147 ? -1.832 -8.062 -7.055 1 88.62 147 SER A O 1
ATOM 1217 N N . TYR A 1 148 ? -0.17 -8.375 -8.391 1 89.25 148 TYR A N 1
ATOM 1218 C CA . TYR A 1 148 ? 0.71 -7.453 -7.688 1 89.25 148 TYR A CA 1
ATOM 1219 C C . TYR A 1 148 ? 0.174 -6.027 -7.754 1 89.25 148 TYR A C 1
ATOM 1221 O O . TYR A 1 148 ? 0.071 -5.348 -6.734 1 89.25 148 TYR A O 1
ATOM 1229 N N . LEU A 1 149 ? -0.2 -5.621 -8.852 1 88.44 149 LEU A N 1
ATOM 1230 C CA . LEU A 1 149 ? -0.725 -4.27 -9.031 1 88.44 149 LEU A CA 1
ATOM 1231 C C . LEU A 1 149 ? -1.995 -4.07 -8.211 1 88.44 149 LEU A C 1
ATOM 1233 O O . LEU A 1 149 ? -2.166 -3.033 -7.566 1 88.44 149 LEU A O 1
ATOM 1237 N N . GLY A 1 150 ? -2.789 -5.121 -8.336 1 88.06 150 GLY A N 1
ATOM 1238 C CA . GLY A 1 150 ? -4.039 -5.051 -7.594 1 88.06 150 GLY A CA 1
ATOM 1239 C C . GLY A 1 150 ? -3.846 -5.012 -6.09 1 88.06 150 GLY A C 1
ATOM 1240 O O . GLY A 1 150 ? -4.656 -4.43 -5.367 1 88.06 150 GLY A O 1
ATOM 1241 N N . SER A 1 151 ? -2.758 -5.527 -5.621 1 87.44 151 SER A N 1
ATOM 1242 C CA . SER A 1 151 ? -2.477 -5.586 -4.188 1 87.44 151 SER A CA 1
ATOM 1243 C C . SER A 1 151 ? -1.912 -4.262 -3.686 1 87.44 151 SER A C 1
ATOM 1245 O O . SER A 1 151 ? -2.223 -3.828 -2.574 1 87.44 151 SER A O 1
ATOM 1247 N N . VAL A 1 152 ? -1.205 -3.541 -4.523 1 88.06 152 VAL A N 1
ATOM 1248 C CA . VAL A 1 152 ? -0.459 -2.373 -4.066 1 88.06 152 VAL A CA 1
ATOM 1249 C C . VAL A 1 152 ? -1.257 -1.104 -4.352 1 88.06 152 VAL A C 1
ATOM 1251 O O . VAL A 1 152 ? -1.173 -0.127 -3.604 1 88.06 152 VAL A O 1
ATOM 1254 N N . LYS A 1 153 ? -2.115 -1.072 -5.297 1 87.31 153 LYS A N 1
ATOM 1255 C CA . LYS A 1 153 ? -2.787 0.124 -5.797 1 87.31 153 LYS A CA 1
ATOM 1256 C C . LYS A 1 153 ? -3.617 0.787 -4.699 1 87.31 153 LYS A C 1
ATOM 1258 O O . LYS A 1 153 ? -3.531 2 -4.496 1 87.31 153 LYS A O 1
ATOM 1263 N N . PRO A 1 154 ? -4.355 0.046 -4 1 84.56 154 PRO A N 1
ATOM 1264 C CA . PRO A 1 154 ? -5.156 0.694 -2.957 1 84.56 154 PRO A CA 1
ATOM 1265 C C . PRO A 1 154 ? -4.301 1.438 -1.935 1 84.56 154 PRO A C 1
ATOM 1267 O O . PRO A 1 154 ? -4.691 2.506 -1.457 1 84.56 154 PRO A O 1
ATOM 1270 N N . TYR A 1 155 ? -3.213 0.96 -1.609 1 84.5 155 TYR A N 1
ATOM 1271 C CA . TYR A 1 155 ? -2.334 1.582 -0.627 1 84.5 155 TYR A CA 1
ATOM 1272 C C . TYR A 1 155 ? -1.656 2.818 -1.208 1 84.5 155 TYR A C 1
ATOM 1274 O O . TYR A 1 155 ? -1.483 3.822 -0.514 1 84.5 155 TYR A O 1
ATOM 1282 N N . LYS A 1 156 ? -1.344 2.768 -2.402 1 85.25 156 LYS A N 1
ATOM 1283 C CA . LYS A 1 156 ? -0.766 3.924 -3.08 1 85.25 156 LYS A CA 1
ATOM 1284 C C . LYS A 1 156 ? -1.774 5.066 -3.176 1 85.25 156 LYS A C 1
ATOM 1286 O O . LYS A 1 156 ? -1.419 6.23 -2.992 1 85.25 156 LYS A O 1
ATOM 1291 N N . ASP A 1 157 ? -2.941 4.664 -3.416 1 84.06 157 ASP A N 1
ATOM 1292 C CA . ASP A 1 157 ? -4.004 5.656 -3.512 1 84.06 157 ASP A CA 1
ATOM 1293 C C . ASP A 1 157 ? -4.238 6.344 -2.168 1 84.06 157 ASP A C 1
ATOM 1295 O O . ASP A 1 157 ? -4.418 7.562 -2.107 1 84.06 157 ASP A O 1
ATOM 1299 N N . VAL A 1 158 ? -4.246 5.598 -1.177 1 83.62 158 VAL A N 1
ATOM 1300 C CA . VAL A 1 158 ? -4.434 6.148 0.16 1 83.62 158 VAL A CA 1
ATOM 1301 C C . VAL A 1 158 ? -3.271 7.074 0.506 1 83.62 158 VAL A C 1
ATOM 1303 O O . VAL A 1 158 ? -3.471 8.148 1.078 1 83.62 158 VAL A O 1
ATOM 1306 N N . GLN A 1 159 ? -2.121 6.691 0.199 1 83.38 159 GLN A N 1
ATOM 1307 C CA . GLN A 1 159 ? -0.944 7.516 0.455 1 83.38 159 GLN A CA 1
ATOM 1308 C C . GLN A 1 159 ? -1.033 8.844 -0.288 1 83.38 159 GLN A C 1
ATOM 1310 O O . GLN A 1 159 ? -0.749 9.898 0.283 1 83.38 159 GLN A O 1
ATOM 1315 N N . LYS A 1 160 ? -1.393 8.711 -1.481 1 83.5 160 LYS A N 1
ATOM 1316 C CA . LYS A 1 160 ? -1.548 9.922 -2.285 1 83.5 160 LYS A CA 1
ATOM 1317 C C . LYS A 1 160 ? -2.629 10.836 -1.707 1 83.5 160 LYS A C 1
ATOM 1319 O O . LYS A 1 160 ? -2.449 12.047 -1.633 1 83.5 160 LYS A O 1
ATOM 1324 N N . TYR A 1 161 ? -3.682 10.203 -1.339 1 80.88 161 TYR A N 1
ATOM 1325 C CA . TYR A 1 161 ? -4.781 10.93 -0.712 1 80.88 161 TYR A CA 1
ATOM 1326 C C . TYR A 1 161 ? -4.312 11.648 0.545 1 80.88 161 TYR A C 1
ATOM 1328 O O . TYR A 1 161 ? -4.613 12.828 0.741 1 80.88 161 TYR A O 1
ATOM 1336 N N . MET A 1 162 ? -3.625 11.016 1.308 1 81.81 162 MET A N 1
ATOM 1337 C CA . MET A 1 162 ? -3.131 11.586 2.559 1 81.81 162 MET A CA 1
ATOM 1338 C C . MET A 1 162 ? -2.176 12.75 2.287 1 81.81 162 MET A C 1
ATOM 1340 O O . MET A 1 162 ? -2.27 13.797 2.93 1 81.81 162 MET A O 1
ATOM 1344 N N . ASN A 1 163 ? -1.371 12.523 1.355 1 83.31 163 ASN A N 1
ATOM 1345 C CA . ASN A 1 163 ? -0.43 13.578 0.996 1 83.31 163 ASN A CA 1
ATOM 1346 C C . ASN A 1 163 ? -1.152 14.836 0.523 1 83.31 163 ASN A C 1
ATOM 1348 O O . ASN A 1 163 ? -0.815 15.945 0.943 1 83.31 163 ASN A O 1
ATOM 1352 N N . ASN A 1 164 ? -2.078 14.586 -0.288 1 82.75 164 ASN A N 1
ATOM 1353 C CA . ASN A 1 164 ? -2.844 15.719 -0.798 1 82.75 164 ASN A CA 1
ATOM 1354 C C . ASN A 1 164 ? -3.627 16.406 0.312 1 82.75 164 ASN A C 1
ATOM 1356 O O . ASN A 1 164 ? -3.695 17.641 0.354 1 82.75 164 ASN A O 1
ATOM 1360 N N . PHE A 1 165 ? -4.156 15.656 1.132 1 82.88 165 PHE A N 1
ATOM 1361 C CA . PHE A 1 165 ? -4.902 16.188 2.27 1 82.88 165 PHE A CA 1
ATOM 1362 C C . PHE A 1 165 ? -4.008 17.047 3.154 1 82.88 165 PHE A C 1
ATOM 1364 O O . PHE A 1 165 ? -4.383 18.156 3.523 1 82.88 165 PHE A O 1
ATOM 1371 N N . PHE A 1 166 ? -2.953 16.578 3.41 1 83.62 166 PHE A N 1
ATOM 1372 C CA . PHE A 1 166 ? -2.055 17.266 4.324 1 83.62 166 PHE A CA 1
ATOM 1373 C C . PHE A 1 166 ? -1.467 18.516 3.668 1 83.62 166 PHE A C 1
ATOM 1375 O O . PHE A 1 166 ? -1.238 19.516 4.332 1 83.62 166 PHE A O 1
ATOM 1382 N N . ASN A 1 167 ? -1.235 18.375 2.438 1 84.56 167 ASN A N 1
ATOM 1383 C CA . ASN A 1 167 ? -0.793 19.562 1.709 1 84.56 167 ASN A CA 1
ATOM 1384 C C . ASN A 1 167 ? -1.827 20.688 1.779 1 84.56 167 ASN A C 1
ATOM 1386 O O . ASN A 1 167 ? -1.476 21.844 1.993 1 84.56 167 ASN A O 1
ATOM 1390 N N . ASP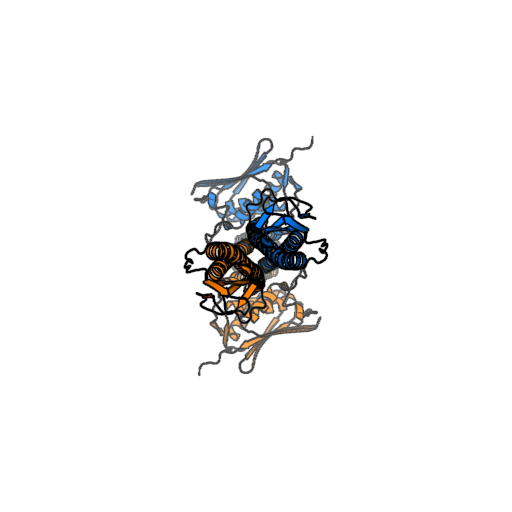 A 1 168 ? -2.998 20.312 1.646 1 84.75 168 ASP A N 1
ATOM 1391 C CA . ASP A 1 168 ? -4.086 21.281 1.723 1 84.75 168 ASP A CA 1
ATOM 1392 C C . ASP A 1 168 ? -4.219 21.844 3.135 1 84.75 168 ASP A C 1
ATOM 1394 O O . ASP A 1 168 ? -4.43 23.047 3.311 1 84.75 168 ASP A O 1
ATOM 1398 N N . ALA A 1 169 ? -4.145 21 4.078 1 86 169 ALA A N 1
ATOM 1399 C CA . ALA A 1 169 ? -4.242 21.406 5.473 1 86 169 ALA A CA 1
ATOM 1400 C C . ALA A 1 169 ? -3.141 22.406 5.828 1 86 169 ALA A C 1
ATOM 1402 O O . ALA A 1 169 ? -3.396 23.422 6.492 1 86 169 ALA A O 1
ATOM 1403 N N . MET A 1 170 ? -1.973 22.094 5.352 1 85.12 170 MET A N 1
ATOM 1404 C CA . MET A 1 170 ? -0.843 22.969 5.625 1 85.12 170 MET A CA 1
ATOM 1405 C C . MET A 1 170 ? -1.032 24.328 4.945 1 85.12 170 MET A C 1
ATOM 1407 O O . MET A 1 170 ? -0.697 25.359 5.516 1 85.12 170 MET A O 1
ATOM 1411 N N . HIS A 1 171 ? -1.566 24.25 3.793 1 83.31 171 HIS A N 1
ATOM 1412 C CA . HIS A 1 171 ? -1.862 25.5 3.092 1 83.31 171 HIS A CA 1
ATOM 1413 C C . HIS A 1 171 ? -2.904 26.312 3.842 1 83.31 171 HIS A C 1
ATOM 1415 O O . HIS A 1 171 ? -2.783 27.547 3.941 1 83.31 171 HIS A O 1
ATOM 1421 N N . GLU A 1 172 ? -3.869 25.688 4.355 1 85.31 172 GLU A N 1
ATOM 1422 C CA . GLU A 1 172 ? -4.934 26.344 5.098 1 85.31 172 GLU A CA 1
ATOM 1423 C C . GLU A 1 172 ? -4.418 26.906 6.418 1 85.31 172 GLU A C 1
ATOM 1425 O O . GLU A 1 172 ? -4.93 27.922 6.914 1 85.31 172 GLU A O 1
ATOM 1430 N N . LEU A 1 173 ? -3.404 26.328 6.926 1 87.94 173 LEU A N 1
ATOM 1431 C CA . LEU A 1 173 ? -2.826 26.781 8.18 1 87.94 173 LEU A CA 1
ATOM 1432 C C . LEU A 1 173 ? -1.87 27.953 7.949 1 87.94 173 LEU A C 1
ATOM 1434 O O . LEU A 1 173 ? -1.732 28.828 8.805 1 87.94 173 LEU A O 1
ATOM 1438 N N . LYS A 1 174 ? -1.332 28 6.809 1 89 174 LYS A N 1
ATOM 1439 C CA . LYS A 1 174 ? -0.334 29 6.477 1 89 174 LYS A CA 1
ATOM 1440 C C . LYS A 1 174 ? -0.953 30.406 6.453 1 89 174 LYS A C 1
ATOM 1442 O O . LYS A 1 174 ? -0.361 31.359 6.961 1 89 174 LYS A O 1
ATOM 1447 N N . THR A 1 175 ? -2.102 30.484 5.965 1 88.5 175 THR A N 1
ATOM 1448 C CA . THR A 1 175 ? -2.752 31.766 5.773 1 88.5 175 THR A CA 1
ATOM 1449 C C . THR A 1 175 ? -3.078 32.406 7.117 1 88.5 175 THR A C 1
ATOM 1451 O O . THR A 1 175 ? -2.656 33.531 7.387 1 88.5 175 THR A O 1
ATOM 1454 N N . PRO A 1 176 ? -3.789 31.766 8 1 92 176 PRO A N 1
ATOM 1455 C CA . PRO A 1 176 ? -4.066 32.406 9.289 1 92 176 PRO A CA 1
ATOM 1456 C C . PRO A 1 176 ? -2.807 32.625 10.117 1 92 176 PRO A C 1
ATOM 1458 O O . PRO A 1 176 ? -2.738 33.594 10.883 1 92 176 PRO A O 1
ATOM 1461 N N . LEU A 1 177 ? -1.826 31.812 9.961 1 94.62 177 LEU A N 1
ATOM 1462 C CA . LEU A 1 177 ? -0.56 32.031 10.656 1 94.62 177 LEU A CA 1
ATOM 1463 C C . LEU A 1 177 ? 0.087 33.344 10.227 1 94.62 177 LEU A C 1
ATOM 1465 O O . LEU A 1 177 ? 0.56 34.094 11.062 1 94.62 177 LEU A O 1
ATOM 1469 N N . GLY A 1 178 ? 0.05 33.594 8.961 1 93.81 178 GLY A N 1
ATOM 1470 C CA . GLY A 1 178 ? 0.554 34.844 8.43 1 93.81 178 GLY A CA 1
ATOM 1471 C C . GLY A 1 178 ? -0.228 36.062 8.914 1 93.81 178 GLY A C 1
ATOM 1472 O O . GLY A 1 178 ? 0.359 37.062 9.289 1 93.81 178 GLY A O 1
ATOM 1473 N N . VAL A 1 179 ? -1.481 35.875 8.945 1 93.06 179 VAL A N 1
ATOM 1474 C CA . VAL A 1 179 ? -2.361 36.969 9.383 1 93.06 179 VAL A CA 1
ATOM 1475 C C . VAL A 1 179 ? -2.09 37.312 10.844 1 93.06 179 VAL A C 1
ATOM 1477 O O . VAL A 1 179 ? -1.986 38.469 11.211 1 93.06 179 VAL A O 1
ATOM 1480 N N . ALA A 1 180 ? -1.988 36.281 11.648 1 95.31 180 ALA A N 1
ATOM 1481 C CA . ALA A 1 180 ? -1.705 36.469 13.07 1 95.31 180 ALA A CA 1
ATOM 1482 C C . ALA A 1 180 ? -0.357 37.156 13.266 1 95.31 180 ALA A C 1
ATOM 1484 O O . ALA A 1 180 ? -0.238 38.094 14.062 1 95.31 180 ALA A O 1
ATOM 1485 N N . GLY A 1 181 ? 0.604 36.812 12.484 1 94.75 181 GLY A N 1
ATOM 1486 C CA . GLY A 1 181 ? 1.933 37.375 12.578 1 94.75 181 GLY A CA 1
ATOM 1487 C C . GLY A 1 181 ? 1.97 38.844 12.18 1 94.75 181 GLY A C 1
ATOM 1488 O O . GLY A 1 181 ? 2.518 39.688 12.898 1 94.75 181 GLY A O 1
ATOM 1489 N N . ILE A 1 182 ? 1.357 39.156 11.109 1 94.75 182 ILE A N 1
ATOM 1490 C CA . ILE A 1 182 ? 1.349 40.5 10.57 1 94.75 182 ILE A CA 1
ATOM 1491 C C . ILE A 1 182 ? 0.608 41.438 11.523 1 94.75 182 ILE A C 1
ATOM 1493 O O . ILE A 1 182 ? 1.074 42.531 11.805 1 94.75 182 ILE A O 1
ATOM 1497 N N . ASN A 1 183 ? -0.479 40.969 12.016 1 94.88 183 ASN A N 1
ATOM 1498 C CA . ASN A 1 183 ? -1.271 41.844 12.891 1 94.88 183 ASN A CA 1
ATOM 1499 C C . ASN A 1 183 ? -0.603 42.031 14.25 1 94.88 183 ASN A C 1
ATOM 1501 O O . ASN A 1 183 ? -0.74 43.062 14.883 1 94.88 183 ASN A O 1
ATOM 1505 N N . LEU A 1 184 ? 0.117 41.031 14.617 1 95.25 184 LEU A N 1
ATOM 1506 C CA . LEU A 1 184 ? 0.894 41.188 15.844 1 95.25 184 LEU A CA 1
ATOM 1507 C C . LEU A 1 184 ? 1.968 42.25 15.672 1 95.25 184 LEU A C 1
ATOM 1509 O O . LEU A 1 184 ? 2.188 43.094 16.562 1 95.25 184 LEU A O 1
ATOM 1513 N N . GLU A 1 185 ? 2.576 42.25 14.555 1 93.31 185 GLU A N 1
ATOM 1514 C CA . GLU A 1 185 ? 3.582 43.281 14.234 1 93.31 185 GLU A CA 1
ATOM 1515 C C . GLU A 1 185 ? 2.959 44.656 14.156 1 93.31 185 GLU A C 1
ATOM 1517 O O . GLU A 1 185 ? 3.539 45.625 14.641 1 93.31 185 GLU A O 1
ATOM 1522 N N . MET A 1 186 ? 1.822 44.719 13.625 1 94.44 186 MET A N 1
ATOM 1523 C CA . MET A 1 186 ? 1.127 46 13.445 1 94.44 186 MET A CA 1
ATOM 1524 C C . MET A 1 186 ? 0.647 46.562 14.789 1 94.44 186 MET A C 1
ATOM 1526 O O . MET A 1 186 ? 0.557 47.781 14.969 1 94.44 186 MET A O 1
ATOM 1530 N N . LEU A 1 187 ? 0.325 45.656 15.648 1 93.44 187 LEU A N 1
ATOM 1531 C CA . LEU A 1 187 ? -0.065 46.062 16.984 1 93.44 187 LEU A CA 1
ATOM 1532 C C . LEU A 1 187 ? 1.042 46.875 17.641 1 93.44 187 LEU A C 1
ATOM 1534 O O . LEU A 1 187 ? 0.764 47.844 18.391 1 93.44 187 LEU A O 1
ATOM 1538 N N . GLY A 1 188 ? 2.281 46.594 17.469 1 90.06 188 GLY A N 1
ATOM 1539 C CA . GLY A 1 188 ? 3.432 47.375 17.875 1 90.06 188 GLY A CA 1
ATOM 1540 C C . GLY A 1 188 ? 3.611 47.438 19.375 1 90.06 188 GLY A C 1
ATOM 1541 O O . GLY A 1 188 ? 4.32 48.281 19.906 1 90.06 188 GLY A O 1
ATOM 1542 N N . LEU A 1 189 ? 2.932 46.688 20.078 1 90.38 189 LEU A N 1
ATOM 1543 C CA . LEU A 1 189 ? 3.041 46.625 21.531 1 90.38 189 LEU A CA 1
ATOM 1544 C C . LEU A 1 189 ? 4.062 45.562 21.953 1 90.38 189 LEU A C 1
ATOM 1546 O O . LEU A 1 189 ? 4.098 44.469 21.391 1 90.38 189 LEU A O 1
ATOM 1550 N N . GLU A 1 190 ? 5.027 46 22.75 1 89.12 190 GLU A N 1
ATOM 1551 C CA . GLU A 1 190 ? 6.031 45.062 23.25 1 89.12 190 GLU A CA 1
ATOM 1552 C C . GLU A 1 190 ? 5.879 44.844 24.75 1 89.12 190 GLU A C 1
ATOM 1554 O O . GLU A 1 190 ? 6.289 45.688 25.562 1 89.12 190 GLU A O 1
ATOM 1559 N N . ASN A 1 191 ? 5.242 43.812 25.125 1 90.56 191 ASN A N 1
ATOM 1560 C CA . ASN A 1 191 ? 5.113 43.406 26.516 1 90.56 191 ASN A CA 1
ATOM 1561 C C . ASN A 1 191 ? 5.191 41.875 26.641 1 90.56 191 ASN A C 1
ATOM 1563 O O . ASN A 1 191 ? 5.52 41.188 25.672 1 90.56 191 ASN A O 1
ATOM 1567 N N . LYS A 1 192 ? 4.973 41.406 27.828 1 90.12 192 LYS A N 1
ATOM 1568 C CA . LYS A 1 192 ? 5.168 39.969 28.109 1 90.12 192 LYS A CA 1
ATOM 1569 C C . LYS A 1 192 ? 4.176 39.125 27.328 1 90.12 192 LYS A C 1
ATOM 1571 O O . LYS A 1 192 ? 4.523 38.031 26.844 1 90.12 192 LYS A O 1
ATOM 1576 N N . TYR A 1 193 ? 2.998 39.562 27.156 1 93.25 193 TYR A N 1
ATOM 1577 C CA . TYR A 1 193 ? 1.963 38.812 26.469 1 93.25 193 TYR A CA 1
ATOM 1578 C C . TYR A 1 193 ? 2.229 38.75 24.969 1 93.25 193 TYR A C 1
ATOM 1580 O O . TYR A 1 193 ? 2.17 37.688 24.359 1 93.25 193 TYR A O 1
ATOM 1588 N N . THR A 1 194 ? 2.57 39.906 24.359 1 94.25 194 THR A N 1
ATOM 1589 C CA . THR A 1 194 ? 2.834 39.969 22.922 1 94.25 194 THR A CA 1
ATOM 1590 C C . THR A 1 194 ? 4.086 39.156 22.578 1 94.25 194 THR A C 1
ATOM 1592 O O . THR A 1 194 ? 4.168 38.562 21.516 1 94.25 194 THR A O 1
ATOM 1595 N N . ASN A 1 195 ? 5.027 39.188 23.469 1 90.81 195 ASN A N 1
ATOM 1596 C CA . ASN A 1 195 ? 6.238 38.375 23.25 1 90.81 195 ASN A CA 1
ATOM 1597 C C . ASN A 1 195 ? 5.938 36.906 23.266 1 90.81 195 ASN A C 1
ATOM 1599 O O . ASN A 1 195 ? 6.488 36.125 22.469 1 90.81 195 ASN A O 1
ATOM 1603 N N . ARG A 1 196 ? 5.078 36.5 24.109 1 91.56 196 ARG A N 1
ATOM 1604 C CA . ARG A 1 196 ? 4.707 35.094 24.188 1 91.56 196 ARG A CA 1
ATOM 1605 C C . ARG A 1 196 ? 3.912 34.656 22.953 1 91.56 196 ARG A C 1
ATOM 1607 O O . ARG A 1 196 ? 4.078 33.531 22.469 1 91.56 196 ARG A O 1
ATOM 1614 N N . ILE A 1 197 ? 3.051 35.531 22.516 1 94.5 197 ILE A N 1
ATOM 1615 C CA . ILE A 1 197 ? 2.291 35.25 21.312 1 94.5 197 ILE A CA 1
ATOM 1616 C C . ILE A 1 197 ? 3.244 35.125 20.125 1 94.5 197 ILE A C 1
ATOM 1618 O O . ILE A 1 197 ? 3.123 34.188 19.312 1 94.5 197 ILE A O 1
ATOM 1622 N N . LYS A 1 198 ? 4.152 36.062 20.047 1 92.81 198 LYS A N 1
ATOM 1623 C CA . LYS A 1 198 ? 5.133 36.062 18.953 1 92.81 198 LYS A CA 1
ATOM 1624 C C . LYS A 1 198 ? 5.918 34.75 18.922 1 92.81 198 LYS A C 1
ATOM 1626 O O . LYS A 1 198 ? 6.098 34.156 17.859 1 92.81 198 LYS A O 1
ATOM 1631 N N . ASN A 1 199 ? 6.344 34.344 20.031 1 90.06 199 ASN A N 1
ATOM 1632 C CA . ASN A 1 199 ? 7.117 33.125 20.141 1 90.06 199 ASN A CA 1
ATOM 1633 C C . ASN A 1 199 ? 6.273 31.891 19.781 1 90.06 199 ASN A C 1
ATOM 1635 O O . ASN A 1 199 ? 6.762 30.969 19.125 1 90.06 199 ASN A O 1
ATOM 1639 N N . ALA A 1 200 ? 5.09 31.891 20.266 1 92.5 200 ALA A N 1
ATOM 1640 C CA . ALA A 1 200 ? 4.172 30.797 19.938 1 92.5 200 ALA A CA 1
ATOM 1641 C C . ALA A 1 200 ? 3.945 30.703 18.422 1 92.5 200 ALA A C 1
ATOM 1643 O O . ALA A 1 200 ? 3.959 29.609 17.859 1 92.5 200 ALA A O 1
ATOM 1644 N N . LEU A 1 201 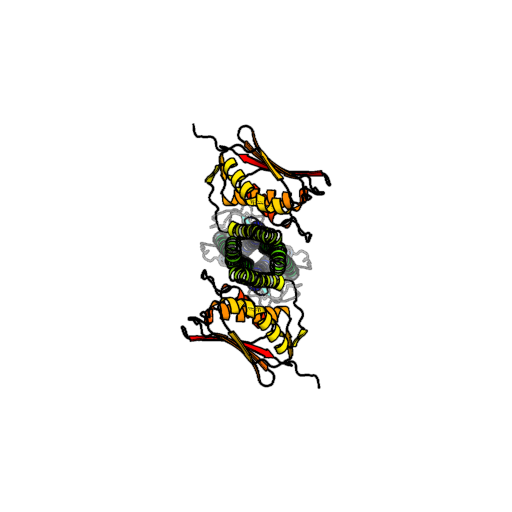? 3.773 31.828 17.797 1 94.12 201 LEU A N 1
ATOM 1645 C CA . LEU A 1 201 ? 3.555 31.859 16.359 1 94.12 201 LEU A CA 1
ATOM 1646 C C . LEU A 1 201 ? 4.789 31.375 15.602 1 94.12 201 LEU A C 1
ATOM 1648 O O . LEU A 1 201 ? 4.668 30.672 14.594 1 94.12 201 LEU A O 1
ATOM 1652 N N . LYS A 1 202 ? 5.941 31.734 16.047 1 91.12 202 LYS A N 1
ATOM 1653 C CA . LYS A 1 202 ? 7.184 31.281 15.43 1 91.12 202 LYS A CA 1
ATOM 1654 C C . LYS A 1 202 ? 7.336 29.766 15.555 1 91.12 202 LYS A C 1
ATOM 1656 O O . LYS A 1 202 ? 7.766 29.109 14.609 1 91.12 202 LYS A O 1
ATOM 1661 N N . GLN A 1 203 ? 6.996 29.281 16.672 1 88.69 203 GLN A N 1
ATOM 1662 C CA . GLN A 1 203 ? 7.051 27.844 16.875 1 88.69 203 GLN A CA 1
ATOM 1663 C C . GLN A 1 203 ? 6.094 27.125 15.922 1 88.69 203 GLN A C 1
ATOM 1665 O O . GLN A 1 203 ? 6.434 26.078 15.367 1 88.69 203 GLN A O 1
ATOM 1670 N N . MET A 1 204 ? 4.938 27.625 15.789 1 92.19 204 MET A N 1
ATOM 1671 C CA . MET A 1 204 ? 3.971 27.062 14.852 1 92.19 204 MET A CA 1
ATOM 1672 C C . MET A 1 204 ? 4.508 27.078 13.43 1 92.19 204 MET A C 1
ATOM 1674 O O . MET A 1 204 ? 4.316 26.125 12.664 1 92.19 204 MET A O 1
ATOM 1678 N N . GLN A 1 205 ? 5.117 28.188 13.125 1 91.75 205 GLN A N 1
ATOM 1679 C CA . GLN A 1 205 ? 5.688 28.328 11.789 1 91.75 205 GLN A CA 1
ATOM 1680 C C . GLN A 1 205 ? 6.738 27.25 11.523 1 91.75 205 GLN A C 1
ATOM 1682 O O . GLN A 1 205 ? 6.758 26.656 10.453 1 91.75 205 GLN A O 1
ATOM 1687 N N . ILE A 1 206 ? 7.551 27.016 12.461 1 88.69 206 ILE A N 1
ATOM 1688 C CA . ILE A 1 206 ? 8.609 26.016 12.32 1 88.69 206 ILE A CA 1
ATOM 1689 C C . ILE A 1 206 ? 7.992 24.641 12.148 1 88.69 206 ILE A C 1
ATOM 1691 O O . ILE A 1 206 ? 8.406 23.875 11.273 1 88.69 206 ILE A O 1
ATOM 1695 N N . THR A 1 207 ? 7.07 24.328 13 1 88.94 207 THR A N 1
ATOM 1696 C CA . THR A 1 207 ? 6.398 23.031 12.906 1 88.94 207 THR A CA 1
ATOM 1697 C C . THR A 1 207 ? 5.719 22.859 11.555 1 88.94 207 THR A C 1
ATOM 1699 O O . THR A 1 207 ? 5.801 21.797 10.93 1 88.94 207 THR A O 1
ATOM 1702 N N . TYR A 1 208 ? 5.051 23.906 11.188 1 89.25 208 TYR A N 1
ATOM 1703 C CA . TYR A 1 208 ? 4.422 23.922 9.867 1 89.25 208 TYR A CA 1
ATOM 1704 C C . TYR A 1 208 ? 5.438 23.609 8.773 1 89.25 208 TYR A C 1
ATOM 1706 O O . TYR A 1 208 ? 5.172 22.812 7.883 1 89.25 208 TYR A O 1
ATOM 1714 N N . GLU A 1 209 ? 6.492 24.266 8.797 1 89.5 209 GLU A N 1
ATOM 1715 C CA . GLU A 1 209 ? 7.52 24.109 7.773 1 89.5 209 GLU A CA 1
ATOM 1716 C C . GLU A 1 209 ? 8.094 22.688 7.789 1 89.5 209 GLU A C 1
ATOM 1718 O O . GLU A 1 209 ? 8.43 22.141 6.738 1 89.5 209 GLU A O 1
ATOM 1723 N N . ASP A 1 210 ? 8.188 22.125 8.93 1 89 210 ASP A N 1
ATOM 1724 C CA . ASP A 1 210 ? 8.625 20.734 9.047 1 89 210 ASP A CA 1
ATOM 1725 C C . ASP A 1 210 ? 7.648 19.781 8.367 1 89 210 ASP A C 1
ATOM 1727 O O . ASP A 1 210 ? 8.055 18.891 7.625 1 89 210 ASP A O 1
ATOM 1731 N N . VAL A 1 211 ? 6.434 19.984 8.656 1 88 211 VAL A N 1
ATOM 1732 C CA . VAL A 1 211 ? 5.398 19.141 8.086 1 88 211 VAL A CA 1
ATOM 1733 C C . VAL A 1 211 ? 5.371 19.281 6.57 1 88 211 VAL A C 1
ATOM 1735 O O . VAL A 1 211 ? 5.289 18.297 5.844 1 88 211 VAL A O 1
ATOM 1738 N N . GLU A 1 212 ? 5.434 20.5 6.172 1 87.94 212 GLU A N 1
ATOM 1739 C CA . GLU A 1 212 ? 5.449 20.766 4.734 1 87.94 212 GLU A CA 1
ATOM 1740 C C . GLU A 1 212 ? 6.625 20.062 4.059 1 87.94 212 GLU A C 1
ATOM 1742 O O . GLU A 1 212 ? 6.465 19.453 3 1 87.94 212 GLU A O 1
ATOM 1747 N N . TYR A 1 213 ? 7.77 20.219 4.633 1 87.75 213 TYR A N 1
ATOM 1748 C CA . TYR A 1 213 ? 8.953 19.562 4.09 1 87.75 213 TYR A CA 1
ATOM 1749 C C . TYR A 1 213 ? 8.758 18.047 4.012 1 87.75 213 TYR A C 1
ATOM 1751 O O . TYR A 1 213 ? 9.102 17.422 3.008 1 87.75 213 TYR A O 1
ATOM 1759 N N . PHE A 1 214 ? 8.172 17.516 5.012 1 85.06 214 PHE A N 1
ATOM 1760 C CA . PHE A 1 214 ? 7.969 16.078 5.109 1 85.06 214 PHE A CA 1
ATOM 1761 C C . PHE A 1 214 ? 7.039 15.586 4.004 1 85.06 214 PHE A C 1
ATOM 1763 O O . PHE A 1 214 ? 7.289 14.547 3.391 1 85.06 214 PHE A O 1
ATOM 1770 N N . ILE A 1 215 ? 6.059 16.281 3.838 1 83.06 215 ILE A N 1
ATOM 1771 C CA . ILE A 1 215 ? 5.082 15.906 2.822 1 83.06 215 ILE A CA 1
ATOM 1772 C C . ILE A 1 215 ? 5.715 16 1.436 1 83.06 215 ILE A C 1
ATOM 1774 O O . ILE A 1 215 ? 5.578 15.094 0.618 1 83.06 215 ILE A O 1
ATOM 1778 N N . LYS A 1 216 ? 6.43 16.984 1.187 1 83.94 216 LYS A N 1
ATOM 1779 C CA . LYS A 1 216 ? 6.902 17.328 -0.153 1 83.94 216 LYS A CA 1
ATOM 1780 C C . LYS A 1 216 ? 8.148 16.531 -0.512 1 83.94 216 LYS A C 1
ATOM 1782 O O . LYS A 1 216 ? 8.469 16.359 -1.691 1 83.94 216 LYS A O 1
ATOM 1787 N N . ARG A 1 217 ? 8.82 16.047 0.444 1 79.69 217 ARG A N 1
ATOM 1788 C CA . ARG A 1 217 ? 10.102 15.383 0.214 1 79.69 217 ARG A CA 1
ATOM 1789 C C . ARG A 1 217 ? 9.93 14.133 -0.645 1 79.69 217 ARG A C 1
ATOM 1791 O O . ARG A 1 217 ? 10.883 13.656 -1.26 1 79.69 217 ARG A O 1
ATOM 1798 N N . GLY A 1 218 ? 8.719 13.602 -0.621 1 70.31 218 GLY A N 1
ATOM 1799 C CA . GLY A 1 218 ? 8.469 12.391 -1.385 1 70.31 218 GLY A CA 1
ATOM 1800 C C . GLY A 1 218 ? 8.281 12.648 -2.867 1 70.31 218 GLY A C 1
ATOM 1801 O O . GLY A 1 218 ? 8.477 11.75 -3.689 1 70.31 218 GLY A O 1
ATOM 1802 N N . TYR A 1 219 ? 7.875 13.859 -3.201 1 70.44 219 TYR A N 1
ATOM 1803 C CA . TYR A 1 219 ? 7.527 14.023 -4.609 1 70.44 219 TYR A CA 1
ATOM 1804 C C . TYR A 1 219 ? 8.188 15.258 -5.199 1 70.44 219 TYR A C 1
ATOM 1806 O O . TYR A 1 219 ? 8.172 15.461 -6.414 1 70.44 219 TYR A O 1
ATOM 1814 N N . ILE A 1 220 ? 8.719 16.078 -4.363 1 73.19 220 ILE A N 1
ATOM 1815 C CA . ILE A 1 220 ? 9.422 17.266 -4.84 1 73.19 220 ILE A CA 1
ATOM 1816 C C . ILE A 1 220 ? 10.914 17.125 -4.566 1 73.19 220 ILE A C 1
ATOM 1818 O O . ILE A 1 220 ? 11.32 16.672 -3.494 1 73.19 220 ILE A O 1
ATOM 1822 N N . LYS A 1 221 ? 11.602 17.375 -5.613 1 77.31 221 LYS A N 1
ATOM 1823 C CA . LYS A 1 221 ? 13.047 17.438 -5.43 1 77.31 221 LYS A CA 1
ATOM 1824 C C . LYS A 1 221 ? 13.477 18.812 -4.926 1 77.31 221 LYS A C 1
ATOM 1826 O O . LYS A 1 221 ? 12.969 19.844 -5.395 1 77.31 221 LYS A O 1
ATOM 1831 N N . PHE A 1 222 ? 14.188 18.844 -3.912 1 87.75 222 PHE A N 1
ATOM 1832 C CA . PHE A 1 222 ? 14.789 20.078 -3.426 1 87.75 222 PHE A CA 1
ATOM 1833 C C . PHE A 1 222 ? 16.172 20.266 -4.023 1 87.75 222 PHE A C 1
ATOM 1835 O O . PHE A 1 222 ? 17.125 19.594 -3.627 1 87.75 222 PHE A O 1
ATOM 1842 N N . PRO A 1 223 ? 16.203 21.156 -5.012 1 89.38 223 PRO A N 1
ATOM 1843 C CA . PRO A 1 223 ? 17.469 21.297 -5.723 1 89.38 223 PRO A CA 1
ATOM 1844 C C . PRO A 1 223 ? 18.625 21.734 -4.809 1 89.38 223 PRO A C 1
ATOM 1846 O O . PRO A 1 223 ? 18.453 22.625 -3.988 1 89.38 223 PRO A O 1
ATOM 1849 N N . LYS A 1 224 ? 19.766 21.062 -5.074 1 93.81 224 LYS A N 1
ATOM 1850 C CA . LYS A 1 224 ? 20.984 21.453 -4.355 1 93.81 224 LYS A CA 1
ATOM 1851 C C . LYS A 1 224 ? 21.578 22.719 -4.941 1 93.81 224 LYS A C 1
ATOM 1853 O O . LYS A 1 224 ? 21.531 22.938 -6.152 1 93.81 224 LYS A O 1
ATOM 1858 N N . GLU A 1 225 ? 21.938 23.578 -4.027 1 95.38 225 GLU A N 1
ATOM 1859 C CA . GLU A 1 225 ? 22.609 24.812 -4.445 1 95.38 225 GLU A CA 1
ATOM 1860 C C . GLU A 1 225 ? 23.844 25.094 -3.588 1 95.38 225 GLU A C 1
ATOM 1862 O O . GLU A 1 225 ? 24 24.5 -2.518 1 95.38 225 GLU A O 1
ATOM 1867 N N . ARG A 1 226 ? 24.703 25.891 -4.219 1 95.88 226 ARG A N 1
ATOM 1868 C CA . ARG A 1 226 ? 25.859 26.375 -3.451 1 95.88 226 ARG A CA 1
ATOM 186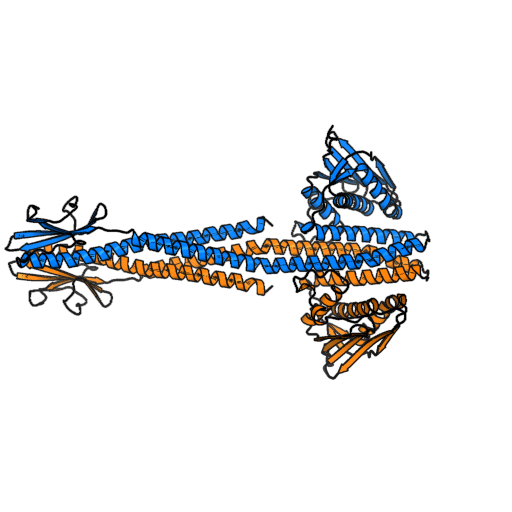9 C C . ARG A 1 226 ? 25.406 27.328 -2.35 1 95.88 226 ARG A C 1
ATOM 1871 O O . ARG A 1 226 ? 24.922 28.422 -2.633 1 95.88 226 ARG A O 1
ATOM 1878 N N . LEU A 1 227 ? 25.531 26.875 -1.115 1 96.56 227 LEU A N 1
ATOM 1879 C CA . LEU A 1 227 ? 25.016 27.641 0.019 1 96.56 227 LEU A CA 1
ATOM 1880 C C . LEU A 1 227 ? 26.156 28.016 0.968 1 96.56 227 LEU A C 1
ATOM 1882 O O . LEU A 1 227 ? 26.969 27.172 1.34 1 96.56 227 LEU A O 1
ATOM 1886 N N . ASP A 1 228 ? 26.203 29.328 1.247 1 97.06 228 ASP A N 1
ATOM 1887 C CA . ASP A 1 228 ? 27.078 29.75 2.336 1 97.06 228 ASP A CA 1
ATOM 1888 C C . ASP A 1 228 ? 26.5 29.359 3.693 1 97.06 228 ASP A C 1
ATOM 1890 O O . ASP A 1 228 ? 25.688 30.109 4.266 1 97.06 228 ASP A O 1
ATOM 1894 N N . LEU A 1 229 ? 27.062 28.266 4.207 1 97.12 229 LEU A N 1
ATOM 1895 C CA . LEU A 1 229 ? 26.5 27.688 5.418 1 97.12 229 LEU A CA 1
ATOM 1896 C C . LEU A 1 229 ? 26.688 28.609 6.609 1 97.12 229 LEU A C 1
ATOM 1898 O O . LEU A 1 229 ? 25.828 28.688 7.488 1 97.12 229 LEU A O 1
ATOM 1902 N N . GLY A 1 230 ? 27.75 29.25 6.656 1 96.69 230 GLY A N 1
ATOM 1903 C CA . GLY A 1 230 ? 28 30.188 7.73 1 96.69 230 GLY A CA 1
ATOM 1904 C C . GLY A 1 230 ? 27.031 31.359 7.762 1 96.69 230 GLY A C 1
ATOM 1905 O O . GLY A 1 230 ? 26.406 31.609 8.789 1 96.69 230 GLY A O 1
ATOM 1906 N N . MET A 1 231 ? 26.891 31.969 6.668 1 96.62 231 MET A N 1
ATOM 1907 C CA . MET A 1 231 ? 25.969 33.094 6.562 1 96.62 231 MET A CA 1
ATOM 1908 C C . MET A 1 231 ? 24.531 32.688 6.848 1 96.62 231 MET A C 1
ATOM 1910 O O . MET A 1 231 ? 23.797 33.375 7.547 1 96.62 231 MET A O 1
ATOM 1914 N N . TYR A 1 232 ? 24.234 31.609 6.359 1 97.31 232 TYR A N 1
ATOM 1915 C CA . TYR A 1 232 ? 22.859 31.141 6.512 1 97.31 232 TYR A CA 1
ATOM 1916 C C . TYR A 1 232 ? 22.578 30.75 7.957 1 97.31 232 TYR A C 1
ATOM 1918 O O . TYR A 1 232 ? 21.484 31.031 8.477 1 97.31 232 TYR A O 1
ATOM 1926 N N . ALA A 1 233 ? 23.531 30.109 8.594 1 97.56 233 ALA A N 1
ATOM 1927 C CA . ALA A 1 233 ? 23.375 29.75 10 1 97.56 233 ALA A CA 1
ATOM 1928 C C . ALA A 1 233 ? 23.188 31 10.867 1 97.56 233 ALA A C 1
ATOM 1930 O O . ALA A 1 233 ? 22.359 31 11.781 1 97.56 233 ALA A O 1
ATOM 1931 N N . LEU A 1 234 ? 23.891 32 10.562 1 96.94 234 LEU A N 1
ATOM 1932 C CA . LEU A 1 234 ? 23.766 33.25 11.305 1 96.94 234 LEU A CA 1
ATOM 1933 C C . LEU A 1 234 ? 22.391 33.875 11.117 1 96.94 234 LEU A C 1
ATOM 1935 O O . LEU A 1 234 ? 21.812 34.406 12.062 1 96.94 234 LEU A O 1
ATOM 1939 N N . GLU A 1 235 ? 21.953 33.812 9.922 1 96.56 235 GLU A N 1
ATOM 1940 C CA . GLU A 1 235 ? 20.609 34.312 9.633 1 96.56 235 GLU A CA 1
ATOM 1941 C C . GLU A 1 235 ? 19.562 33.562 10.445 1 96.56 235 GLU A C 1
ATOM 1943 O O . GLU A 1 235 ? 18.625 34.188 10.977 1 96.56 235 GLU A O 1
ATOM 1948 N N . ARG A 1 236 ? 19.688 32.312 10.516 1 95.62 236 ARG A N 1
ATOM 1949 C CA . ARG A 1 236 ? 18.719 31.484 11.242 1 95.62 236 ARG A CA 1
ATOM 1950 C C . ARG A 1 236 ? 18.797 31.75 12.742 1 95.62 236 ARG A C 1
ATOM 1952 O O . ARG A 1 236 ? 17.766 31.766 13.422 1 95.62 236 ARG A O 1
ATOM 1959 N N . VAL A 1 237 ? 19.984 31.938 13.25 1 96.44 237 VAL A N 1
ATOM 1960 C CA . VAL A 1 237 ? 20.188 32.281 14.656 1 96.44 237 VAL A CA 1
ATOM 1961 C C . VAL A 1 237 ? 19.469 33.594 14.984 1 96.44 237 VAL A C 1
ATOM 1963 O O . VAL A 1 237 ? 18.797 33.688 16.016 1 96.44 237 VAL A O 1
ATOM 1966 N N . ARG A 1 238 ? 19.641 34.531 14.109 1 94.75 238 ARG A N 1
ATOM 1967 C CA . ARG A 1 238 ? 18.969 35.812 14.305 1 94.75 238 ARG A CA 1
ATOM 1968 C C . ARG A 1 238 ? 17.453 35.656 14.344 1 94.75 238 ARG A C 1
ATOM 1970 O O . ARG A 1 238 ? 16.781 36.281 15.164 1 94.75 238 ARG A O 1
ATOM 1977 N N . PHE A 1 239 ? 17 34.844 13.531 1 91.69 239 PHE A N 1
ATOM 1978 C CA . PHE A 1 239 ? 15.57 34.562 13.43 1 91.69 239 PHE A CA 1
ATOM 1979 C C . PHE A 1 239 ? 15.047 33.938 14.719 1 91.69 239 PHE A C 1
ATOM 1981 O O . PHE A 1 239 ? 13.953 34.281 15.18 1 91.69 239 PHE A O 1
ATOM 1988 N N . LEU A 1 240 ? 15.828 33.094 15.422 1 93.62 240 LEU A N 1
ATOM 1989 C CA . LEU A 1 240 ? 15.367 32.312 16.547 1 93.62 240 LEU A CA 1
ATOM 1990 C C . LEU A 1 240 ? 15.711 32.969 17.875 1 93.62 240 LEU A C 1
ATOM 1992 O O . LEU A 1 240 ? 15.383 32.469 18.953 1 93.62 240 LEU A O 1
ATOM 1996 N N . ARG A 1 241 ? 16.359 34.094 17.781 1 92.31 241 ARG A N 1
ATOM 1997 C CA . ARG A 1 241 ? 16.781 34.812 18.984 1 92.31 241 ARG A CA 1
ATOM 1998 C C . ARG A 1 241 ? 15.57 35.188 19.828 1 92.31 241 ARG A C 1
ATOM 2000 O O . ARG A 1 241 ? 15.641 35.156 21.062 1 92.31 241 ARG A O 1
ATOM 2007 N N . SER A 1 242 ? 14.516 35.562 19.172 1 85.38 242 SER A N 1
ATOM 2008 C CA . SER A 1 242 ? 13.32 35.938 19.922 1 85.38 242 SER A CA 1
ATOM 2009 C C . SER A 1 242 ? 12.711 34.75 20.641 1 85.38 242 SER A C 1
ATOM 2011 O O . SER A 1 242 ? 12.188 34.906 21.75 1 85.38 242 SER A O 1
ATOM 2013 N N . VAL A 1 243 ? 12.789 33.719 20.047 1 87.75 243 VAL A N 1
ATOM 2014 C CA . VAL A 1 243 ? 12.281 32.5 20.672 1 87.75 243 VAL A CA 1
ATOM 2015 C C . VAL A 1 243 ? 13.109 32.156 21.906 1 87.75 243 VAL A C 1
ATOM 2017 O O . VAL A 1 243 ? 12.562 31.828 22.969 1 87.75 243 VAL A O 1
ATOM 2020 N N . ALA A 1 244 ? 14.406 32.25 21.797 1 92.38 244 ALA A N 1
ATOM 2021 C CA . ALA A 1 244 ? 15.312 32 22.906 1 92.38 244 ALA A CA 1
ATOM 2022 C C . ALA A 1 244 ? 15.117 33.062 24 1 92.38 244 ALA A C 1
ATOM 2024 O O . ALA A 1 244 ? 15.25 32.75 25.188 1 92.38 244 ALA A O 1
ATOM 2025 N N . GLY A 1 245 ? 14.789 34.188 23.562 1 87.12 245 GLY A N 1
ATOM 2026 C CA . GLY A 1 245 ? 14.609 35.312 24.484 1 87.12 245 GLY A CA 1
ATOM 2027 C C . GLY A 1 245 ? 13.461 35.125 25.453 1 87.12 245 GLY A C 1
ATOM 2028 O O . GLY A 1 245 ? 13.5 35.594 26.578 1 87.12 245 GLY A O 1
ATOM 2029 N N . ALA A 1 246 ? 12.508 34.406 25.047 1 81.06 246 ALA A N 1
ATOM 2030 C CA . ALA A 1 246 ? 11.352 34.125 25.891 1 81.06 246 ALA A CA 1
ATOM 2031 C C . ALA A 1 246 ? 11.758 33.375 27.156 1 81.06 246 ALA A C 1
ATOM 2033 O O . ALA A 1 246 ? 11.141 33.531 28.219 1 81.06 246 ALA A O 1
ATOM 2034 N N . LYS A 1 247 ? 12.766 32.656 27 1 87.81 247 LYS A N 1
ATOM 2035 C CA . LYS A 1 247 ? 13.289 31.891 28.141 1 87.81 247 LYS A CA 1
ATOM 2036 C C . LYS A 1 247 ? 14.57 32.531 28.672 1 87.81 247 LYS A C 1
ATOM 2038 O O . LYS A 1 247 ? 15.289 31.922 29.469 1 87.81 247 LYS A O 1
ATOM 2043 N N . HIS A 1 248 ? 14.891 33.719 28.188 1 92.44 248 HIS A N 1
ATOM 2044 C CA . HIS A 1 248 ? 16.109 34.438 28.562 1 92.44 248 HIS A CA 1
ATOM 2045 C C . HIS A 1 248 ? 17.344 33.594 28.281 1 92.44 248 HIS A C 1
ATOM 2047 O O . HIS A 1 248 ? 18.25 33.5 29.125 1 92.44 248 HIS A O 1
ATOM 2053 N N . ILE A 1 249 ? 17.281 32.906 27.219 1 95.75 249 ILE A N 1
ATOM 2054 C CA . ILE A 1 249 ? 18.422 32.125 26.781 1 95.75 249 ILE A CA 1
ATOM 2055 C C . ILE A 1 249 ? 19.266 32.906 25.797 1 95.75 249 ILE A C 1
ATOM 2057 O O . ILE A 1 249 ? 18.734 33.531 24.859 1 95.75 249 ILE A O 1
ATOM 2061 N N . LYS A 1 250 ? 20.578 32.969 26 1 96.75 250 LYS A N 1
ATOM 2062 C CA . LYS A 1 250 ? 21.484 33.656 25.094 1 96.75 250 LYS A CA 1
ATOM 2063 C C . LYS A 1 250 ? 22.062 32.719 24.047 1 96.75 250 LYS A C 1
ATOM 2065 O O . LYS A 1 250 ? 22.594 31.641 24.406 1 96.75 250 LYS A O 1
ATOM 2070 N N . LEU A 1 251 ? 21.906 33.094 22.797 1 97.75 251 LEU A N 1
ATOM 2071 C CA . LEU A 1 251 ? 22.531 32.344 21.734 1 97.75 251 LEU A CA 1
ATOM 2072 C C . LEU A 1 251 ? 23.906 32.875 21.391 1 97.75 251 LEU A C 1
ATOM 2074 O O . LEU A 1 251 ? 24.031 34 20.906 1 97.75 251 LEU A O 1
ATOM 2078 N N . ILE A 1 252 ? 24.922 32.094 21.703 1 97.81 252 ILE A N 1
ATOM 2079 C CA . ILE A 1 252 ? 26.312 32.5 21.438 1 97.81 252 ILE A CA 1
ATOM 2080 C C . ILE A 1 252 ? 26.828 31.781 20.188 1 97.81 252 ILE A C 1
ATOM 2082 O O . ILE A 1 252 ? 26.781 30.562 20.094 1 97.81 252 ILE A O 1
ATOM 2086 N N . THR A 1 253 ? 27.297 32.594 19.234 1 97.81 253 THR A N 1
ATOM 2087 C CA . THR A 1 253 ? 27.688 32.031 17.969 1 97.81 253 THR A CA 1
ATOM 2088 C C . THR A 1 253 ? 29.203 32.156 17.734 1 97.81 253 THR A C 1
ATOM 2090 O O . THR A 1 253 ? 29.797 33.156 18.141 1 97.81 253 THR A O 1
ATOM 2093 N N . ASP A 1 254 ? 29.828 31.188 17.297 1 97.31 254 ASP A N 1
ATOM 2094 C CA . ASP A 1 254 ? 31.172 31.172 16.719 1 97.31 254 ASP A CA 1
ATOM 2095 C C . ASP A 1 254 ? 31.141 30.609 15.297 1 97.31 254 ASP A C 1
ATOM 2097 O O . ASP A 1 254 ? 31.484 29.453 15.078 1 97.31 254 ASP A O 1
ATOM 2101 N N . ILE A 1 255 ? 30.703 31.516 14.391 1 95.81 255 ILE A N 1
ATOM 2102 C CA . ILE A 1 255 ? 30.453 31.125 13.008 1 95.81 255 ILE A CA 1
ATOM 2103 C C . ILE A 1 255 ? 31.203 32.062 12.055 1 95.81 255 ILE A C 1
ATOM 2105 O O . ILE A 1 255 ? 31.109 33.281 12.18 1 95.81 255 ILE A O 1
ATOM 2109 N N . LYS A 1 256 ? 31.953 31.406 11.195 1 87.81 256 LYS A N 1
ATOM 2110 C CA . LYS A 1 256 ? 32.625 32.188 10.164 1 87.81 256 LYS A CA 1
ATOM 2111 C C . LYS A 1 256 ? 31.906 32.094 8.836 1 87.81 256 LYS A C 1
ATOM 2113 O O . LYS A 1 256 ? 31.344 31.047 8.492 1 87.81 256 LYS A O 1
ATOM 2118 N N . ASP A 1 257 ? 31.922 33.219 8.086 1 85.56 257 ASP A N 1
ATOM 2119 C CA . ASP A 1 257 ? 31.344 33.219 6.746 1 85.56 257 ASP A CA 1
ATOM 2120 C C . ASP A 1 257 ? 32.312 32.594 5.734 1 85.56 257 ASP A C 1
ATOM 2122 O O . ASP A 1 257 ? 33.438 32.281 6.074 1 85.56 257 ASP A O 1
ATOM 2126 N N . GLY A 1 258 ? 31.781 32.281 4.598 1 90.12 258 GLY A N 1
ATOM 2127 C CA . GLY A 1 258 ? 32.625 31.797 3.512 1 90.12 258 GLY A CA 1
ATOM 2128 C C . GLY A 1 258 ? 32.781 30.281 3.482 1 90.12 258 GLY A C 1
ATOM 2129 O O . GLY A 1 258 ? 33.719 29.766 2.877 1 90.12 258 GLY A O 1
ATOM 2130 N N . VAL A 1 259 ? 31.984 29.578 4.227 1 94.12 259 VAL A N 1
ATOM 2131 C CA . VAL A 1 259 ? 31.969 28.125 4.18 1 94.12 259 VAL A CA 1
ATOM 2132 C C . VAL A 1 259 ? 30.828 27.641 3.275 1 94.12 259 VAL A C 1
ATOM 2134 O O . VAL A 1 259 ? 29.672 27.625 3.684 1 94.12 259 VAL A O 1
ATOM 2137 N N . PHE A 1 260 ? 31.266 27.172 2.082 1 96.06 260 PHE A N 1
ATOM 2138 C CA . PHE A 1 260 ? 30.25 26.828 1.086 1 96.06 260 PHE A CA 1
ATOM 2139 C C . PHE A 1 260 ? 30.031 25.328 1.036 1 96.06 260 PHE A C 1
ATOM 2141 O O . PHE A 1 260 ? 31 24.547 1.067 1 96.06 260 PHE A O 1
ATOM 2148 N N . VAL A 1 261 ? 28.734 24.938 0.995 1 96.56 261 VAL A N 1
ATOM 2149 C CA . VAL A 1 261 ? 28.359 23.531 0.901 1 96.56 261 VAL A CA 1
ATOM 2150 C C . VAL A 1 261 ? 27.297 23.344 -0.169 1 96.56 261 VAL A C 1
ATOM 2152 O O . VAL A 1 261 ? 26.688 24.328 -0.626 1 96.56 261 VAL A O 1
ATOM 2155 N N . LEU A 1 262 ? 27.156 22.078 -0.617 1 96.31 262 LEU A N 1
ATOM 2156 C CA . LEU A 1 262 ? 26.125 21.75 -1.596 1 96.31 262 LEU A CA 1
ATOM 2157 C C . LEU A 1 262 ? 24.906 21.141 -0.917 1 96.31 262 LEU A C 1
ATOM 2159 O O . LEU A 1 262 ? 24.906 19.953 -0.588 1 96.31 262 LEU A O 1
ATOM 2163 N N . ILE A 1 263 ? 23.844 21.938 -0.769 1 96 263 ILE A N 1
ATOM 2164 C CA . ILE A 1 263 ? 22.625 21.5 -0.109 1 96 263 ILE A CA 1
ATOM 2165 C C . ILE A 1 263 ? 21.484 22.469 -0.444 1 96 263 ILE A C 1
ATOM 2167 O O . ILE A 1 263 ? 21.719 23.625 -0.805 1 96 263 ILE A O 1
ATOM 2171 N N . SER A 1 264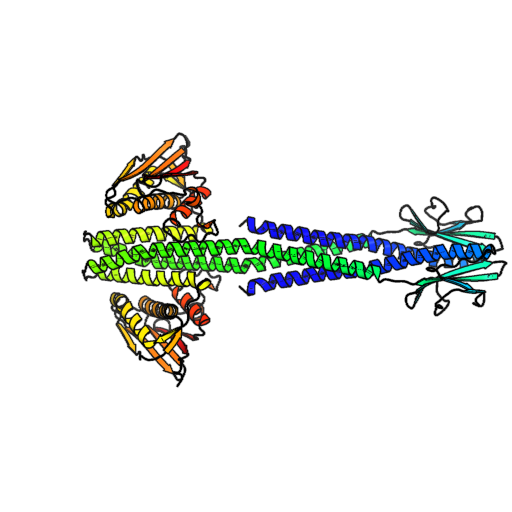 ? 20.281 21.953 -0.393 1 95.19 264 SER A N 1
ATOM 2172 C CA . SER A 1 264 ? 19.156 22.859 -0.582 1 95.19 264 SER A CA 1
ATOM 2173 C C . SER A 1 264 ? 18.984 23.781 0.619 1 95.19 264 SER A C 1
ATOM 2175 O O . SER A 1 264 ? 19.156 23.359 1.765 1 95.19 264 SER A O 1
ATOM 2177 N N . LYS A 1 265 ? 18.594 25.016 0.353 1 94.94 265 LYS A N 1
ATOM 2178 C CA . LYS A 1 265 ? 18.375 26 1.4 1 94.94 265 LYS A CA 1
ATOM 2179 C C . LYS A 1 265 ? 17.344 25.531 2.412 1 94.94 265 LYS A C 1
ATOM 2181 O O . LYS A 1 265 ? 17.531 25.688 3.621 1 94.94 265 LYS A O 1
ATOM 2186 N N . LEU A 1 266 ? 16.375 24.906 1.903 1 93.31 266 LEU A N 1
ATOM 2187 C CA . LEU A 1 266 ? 15.289 24.422 2.758 1 93.31 266 LEU A CA 1
ATOM 2188 C C . LEU A 1 266 ? 15.766 23.297 3.656 1 93.31 266 LEU A C 1
ATOM 2190 O O . LEU A 1 266 ? 15.391 23.219 4.828 1 93.31 266 LEU A O 1
ATOM 2194 N N . ALA A 1 267 ? 16.516 22.438 3.076 1 94.75 267 ALA A N 1
ATOM 2195 C CA . ALA A 1 267 ? 17.062 21.328 3.861 1 94.75 267 ALA A CA 1
ATOM 2196 C C . ALA A 1 267 ? 17.969 21.844 4.977 1 94.75 267 ALA A C 1
ATOM 2198 O O . ALA A 1 267 ? 17.875 21.391 6.117 1 94.75 267 ALA A O 1
ATOM 2199 N N . ALA A 1 268 ? 18.766 22.812 4.617 1 96.94 268 ALA A N 1
ATOM 2200 C CA . ALA A 1 268 ? 19.656 23.422 5.605 1 96.94 268 ALA A CA 1
ATOM 2201 C C . ALA A 1 268 ? 18.859 24.094 6.715 1 96.94 268 ALA A C 1
ATOM 2203 O O . ALA A 1 268 ? 19.219 23.984 7.895 1 96.94 268 ALA A O 1
ATOM 2204 N N . GLN A 1 269 ? 17.844 24.75 6.344 1 96.44 269 GLN A N 1
ATOM 2205 C CA . GLN A 1 269 ? 16.984 25.422 7.301 1 96.44 269 GLN A CA 1
ATOM 2206 C C . GLN A 1 269 ? 16.391 24.453 8.312 1 96.44 269 GLN A C 1
ATOM 2208 O O . GLN A 1 269 ? 16.344 24.734 9.508 1 96.44 269 GLN A O 1
ATOM 2213 N N . ARG A 1 270 ? 15.969 23.344 7.824 1 94.75 270 ARG A N 1
ATOM 2214 C CA . ARG A 1 270 ? 15.344 22.344 8.688 1 94.75 270 ARG A CA 1
ATOM 2215 C C . ARG A 1 270 ? 16.344 21.797 9.695 1 94.75 270 ARG A C 1
ATOM 2217 O O . ARG A 1 270 ? 16.016 21.625 10.867 1 94.75 270 ARG A O 1
ATOM 2224 N N . ILE A 1 271 ? 17.516 21.531 9.195 1 96.56 271 ILE A N 1
ATOM 2225 C CA . ILE A 1 271 ? 18.547 21.016 10.078 1 96.56 271 ILE A CA 1
ATOM 2226 C C . ILE A 1 271 ? 18.844 22.031 11.18 1 96.56 271 ILE A C 1
ATOM 2228 O O . ILE A 1 271 ? 18.812 21.688 12.367 1 96.56 271 ILE A O 1
ATOM 2232 N N . ILE A 1 272 ? 19 23.266 10.828 1 97.44 272 ILE A N 1
ATOM 2233 C CA . ILE A 1 272 ? 19.438 24.312 11.75 1 97.44 272 ILE A CA 1
ATOM 2234 C C . ILE A 1 272 ? 18.297 24.656 12.711 1 97.44 272 ILE A C 1
ATOM 2236 O O . ILE A 1 272 ? 18.484 24.656 13.93 1 97.44 272 ILE A O 1
ATOM 2240 N N . ASP A 1 273 ? 17.125 24.906 12.195 1 95.31 273 ASP A N 1
ATOM 2241 C CA . ASP A 1 273 ? 15.984 25.328 13.008 1 95.31 273 ASP A CA 1
ATOM 2242 C C . ASP A 1 273 ? 15.609 24.266 14.039 1 95.31 273 ASP A C 1
ATOM 2244 O O . ASP A 1 273 ? 15.383 24.578 15.211 1 95.31 273 ASP A O 1
ATOM 2248 N N . ASN A 1 274 ? 15.586 23.078 13.609 1 93.19 274 ASN A N 1
ATOM 2249 C CA . ASN A 1 274 ? 15.172 22 14.508 1 93.19 274 ASN A CA 1
ATOM 2250 C C . ASN A 1 274 ? 16.188 21.766 15.609 1 93.19 274 ASN A C 1
ATOM 2252 O O . ASN A 1 274 ? 15.828 21.484 16.75 1 93.19 274 ASN A O 1
ATOM 2256 N N . THR A 1 275 ? 17.391 21.875 15.242 1 95.75 275 THR A N 1
ATOM 2257 C CA . THR A 1 275 ? 18.438 21.641 16.219 1 95.75 275 THR A CA 1
ATOM 2258 C C . THR A 1 275 ? 18.469 22.766 17.25 1 95.75 275 THR A C 1
ATOM 2260 O O . THR A 1 275 ? 18.562 22.516 18.453 1 95.75 275 THR A O 1
ATOM 2263 N N . ILE A 1 276 ? 18.359 23.969 16.781 1 96 276 ILE A N 1
ATOM 2264 C CA . ILE A 1 276 ? 18.406 25.109 17.688 1 96 276 ILE A CA 1
ATOM 2265 C C . ILE A 1 276 ? 17.141 25.141 18.547 1 96 276 ILE A C 1
ATOM 2267 O O . ILE A 1 276 ? 17.203 25.375 19.75 1 96 276 ILE A O 1
ATOM 2271 N N . THR A 1 277 ? 15.977 24.891 17.984 1 91.94 277 THR A N 1
ATOM 2272 C CA . THR A 1 277 ? 14.734 24.938 18.734 1 91.94 277 THR A CA 1
ATOM 2273 C C . THR A 1 277 ? 14.688 23.828 19.781 1 91.94 277 THR A C 1
ATOM 2275 O O . THR A 1 277 ? 14.117 24 20.859 1 91.94 277 THR A O 1
ATOM 2278 N N . ASN A 1 278 ? 15.289 22.734 19.453 1 90.44 278 ASN A N 1
ATOM 2279 C CA . ASN A 1 278 ? 15.406 21.672 20.438 1 90.44 278 ASN A CA 1
ATOM 2280 C C . ASN A 1 278 ? 16.281 22.094 21.625 1 90.44 278 ASN A C 1
ATOM 2282 O O . ASN A 1 278 ? 15.953 21.812 22.781 1 90.44 278 ASN A O 1
ATOM 2286 N N . ALA A 1 279 ? 17.375 22.672 21.281 1 94.81 279 ALA A N 1
ATOM 2287 C CA . ALA A 1 279 ? 18.266 23.172 22.312 1 94.81 279 ALA A CA 1
ATOM 2288 C C . ALA A 1 279 ? 17.562 24.172 23.219 1 94.81 279 ALA A C 1
ATOM 2290 O O . ALA A 1 279 ? 17.734 24.141 24.438 1 94.81 279 ALA A O 1
ATOM 2291 N N . ILE A 1 280 ? 16.797 25.016 22.641 1 92.94 280 ILE A N 1
ATOM 2292 C CA . ILE A 1 280 ? 16.047 26.016 23.406 1 92.94 280 ILE A CA 1
ATOM 2293 C C . ILE A 1 280 ? 15.016 25.312 24.281 1 92.94 280 ILE A C 1
ATOM 2295 O O . ILE A 1 280 ? 14.898 25.625 25.469 1 92.94 280 ILE A O 1
ATOM 2299 N N . LYS A 1 281 ? 14.297 24.391 23.719 1 87.94 281 LYS A N 1
ATOM 2300 C CA . LYS A 1 281 ? 13.203 23.703 24.375 1 87.94 281 LYS A CA 1
ATOM 2301 C C . LYS A 1 281 ? 13.695 22.969 25.625 1 87.94 281 LYS A C 1
ATOM 2303 O O . LYS A 1 281 ? 13.039 23.016 26.672 1 87.94 281 LYS A O 1
ATOM 2308 N N . TYR A 1 282 ? 14.836 22.406 25.531 1 90.69 282 TYR A N 1
ATOM 2309 C CA . TYR A 1 282 ? 15.273 21.5 26.594 1 90.69 282 TYR A CA 1
ATOM 2310 C C . TYR A 1 282 ? 16.297 22.172 27.5 1 90.69 282 TYR A C 1
ATOM 2312 O O . TYR A 1 282 ? 16.797 21.562 28.453 1 90.69 282 TYR A O 1
ATOM 2320 N N . SER A 1 283 ? 16.578 23.453 27.234 1 94.31 283 SER A N 1
ATOM 2321 C CA . SER A 1 283 ? 17.469 24.219 28.094 1 94.31 283 SER A CA 1
ATOM 2322 C C . SER A 1 283 ? 16.688 24.953 29.188 1 94.31 283 SER A C 1
ATOM 2324 O O . SER A 1 283 ? 15.578 25.422 28.953 1 94.31 283 SER A O 1
ATOM 2326 N N . PRO A 1 284 ? 17.281 25.016 30.391 1 93.56 284 PRO A N 1
ATOM 2327 C CA . PRO A 1 284 ? 16.641 25.812 31.422 1 93.56 284 PRO A CA 1
ATOM 2328 C C . PRO A 1 284 ? 16.641 27.312 31.109 1 93.56 284 PRO A C 1
ATOM 2330 O O . PRO A 1 284 ? 17.375 27.75 30.234 1 93.56 284 PRO A O 1
ATOM 2333 N N . GLN A 1 285 ? 15.766 28.031 31.797 1 93.12 285 GLN A N 1
ATOM 2334 C CA . GLN A 1 285 ? 15.734 29.484 31.656 1 93.12 285 GLN A CA 1
ATOM 2335 C C . GLN A 1 285 ? 17.047 30.109 32.125 1 93.12 285 GLN A C 1
ATOM 2337 O O . GLN A 1 285 ? 17.719 29.578 33 1 93.12 285 GLN A O 1
ATOM 2342 N N . ASP A 1 286 ? 17.375 31.234 31.531 1 94.06 286 ASP A N 1
ATOM 2343 C CA . ASP A 1 286 ? 18.516 32.062 31.938 1 94.06 286 ASP A CA 1
ATOM 2344 C C . ASP A 1 286 ? 19.828 31.297 31.719 1 94.06 286 ASP A C 1
ATOM 2346 O O . ASP A 1 286 ? 20.688 31.266 32.625 1 94.06 286 ASP A O 1
ATOM 2350 N N . THR A 1 287 ? 19.875 30.547 30.656 1 95.06 287 THR A N 1
ATOM 2351 C CA . THR A 1 287 ? 21.094 29.828 30.281 1 95.06 287 THR A CA 1
ATOM 2352 C C . THR A 1 287 ? 21.594 30.281 28.906 1 95.06 287 THR A C 1
ATOM 2354 O O . THR A 1 287 ? 21.219 31.359 28.438 1 95.06 287 THR A O 1
ATOM 2357 N N . GLN A 1 288 ? 22.609 29.547 28.422 1 97 288 GLN A N 1
ATOM 2358 C CA . GLN A 1 288 ? 23.172 29.875 27.109 1 97 288 GLN A CA 1
ATOM 2359 C C . GLN A 1 288 ? 23.234 28.641 26.219 1 97 288 GLN A C 1
ATOM 2361 O O . GLN A 1 288 ? 23.234 27.5 26.719 1 97 288 GLN A O 1
ATOM 2366 N N . ILE A 1 289 ? 23.172 28.844 24.984 1 98.12 289 ILE A N 1
ATOM 2367 C CA . ILE A 1 289 ? 23.359 27.828 23.953 1 98.12 289 ILE A CA 1
ATOM 2368 C C . ILE A 1 289 ? 24.484 28.25 23 1 98.12 289 ILE A C 1
ATOM 2370 O O . ILE A 1 289 ? 24.547 29.406 22.578 1 98.12 289 ILE A O 1
ATOM 2374 N N . PHE A 1 290 ? 25.406 27.297 22.75 1 98.38 290 PHE A N 1
ATOM 2375 C CA . PHE A 1 290 ? 26.531 27.594 21.875 1 98.38 290 PHE A CA 1
ATOM 2376 C C . PHE A 1 290 ? 26.312 27.016 20.484 1 98.38 290 PHE A C 1
ATOM 2378 O O . PHE A 1 290 ? 25.953 25.844 20.344 1 98.38 290 PHE A O 1
ATOM 2385 N N . ILE A 1 291 ? 26.422 27.812 19.469 1 98.5 291 ILE A N 1
ATOM 2386 C CA . ILE A 1 291 ? 26.359 27.391 18.062 1 98.5 291 ILE A CA 1
ATOM 2387 C C . ILE A 1 291 ? 27.688 27.672 17.375 1 98.5 291 ILE A C 1
ATOM 2389 O O . ILE A 1 291 ? 28.141 28.812 17.312 1 98.5 291 ILE A O 1
ATOM 2393 N N . ASN A 1 292 ? 28.281 26.594 16.891 1 98 292 ASN A N 1
ATOM 2394 C CA . ASN A 1 292 ? 29.625 26.703 16.312 1 98 292 ASN A CA 1
ATOM 2395 C C . ASN A 1 292 ? 29.688 26.078 14.922 1 98 292 ASN A C 1
ATOM 2397 O O . ASN A 1 292 ? 29.016 25.062 14.664 1 98 292 ASN A O 1
ATOM 2401 N N . LEU A 1 293 ? 30.391 26.719 13.992 1 97.88 293 LEU A N 1
ATOM 2402 C CA . LEU A 1 293 ? 30.734 26.156 12.688 1 97.88 293 LEU A CA 1
ATOM 2403 C C . LEU A 1 293 ? 32.25 26.109 12.508 1 97.88 293 LEU A C 1
ATOM 2405 O O . LEU A 1 293 ? 32.906 27.141 12.289 1 97.88 293 LEU A O 1
ATOM 2409 N N . ALA A 1 294 ? 32.781 24.875 12.547 1 95.19 294 ALA A N 1
ATOM 2410 C CA . ALA A 1 294 ? 34.219 24.688 12.43 1 95.19 294 ALA A CA 1
ATOM 2411 C C . ALA A 1 294 ? 34.562 24.094 11.07 1 95.19 294 ALA A C 1
ATOM 2413 O O . ALA A 1 294 ? 33.875 23.234 10.547 1 95.19 294 ALA A O 1
ATOM 2414 N N . GLN A 1 295 ? 35.656 24.609 10.523 1 93.19 295 GLN A N 1
ATOM 2415 C CA . GLN A 1 295 ? 36.156 24.047 9.281 1 93.19 295 GLN A CA 1
ATOM 2416 C C . GLN A 1 295 ? 37.344 23.125 9.539 1 93.19 295 GLN A C 1
ATOM 2418 O O . GLN A 1 295 ? 38.281 23.5 10.258 1 93.19 295 GLN A O 1
ATOM 2423 N N . ASN A 1 296 ? 37.188 21.953 9.062 1 89.62 296 ASN A N 1
ATOM 2424 C CA . ASN A 1 296 ? 38.25 20.969 9.148 1 89.62 296 ASN A CA 1
ATOM 2425 C C . ASN A 1 296 ? 38.625 20.422 7.773 1 89.62 296 ASN A C 1
ATOM 2427 O O . ASN A 1 296 ? 38.125 19.375 7.371 1 89.62 296 ASN A O 1
ATOM 2431 N N . GLY A 1 297 ? 39.625 21.062 7.137 1 88.94 297 GLY A N 1
ATOM 2432 C CA . GLY A 1 297 ? 40 20.609 5.809 1 88.94 297 GLY A CA 1
ATOM 2433 C C . GLY A 1 297 ? 38.875 20.734 4.793 1 88.94 297 GLY A C 1
ATOM 2434 O O . GLY A 1 297 ? 38.438 21.828 4.48 1 88.94 297 GLY A O 1
ATOM 2435 N N . ASP A 1 298 ? 38.438 19.531 4.406 1 92.94 298 ASP A N 1
ATOM 2436 C CA . ASP A 1 298 ? 37.438 19.5 3.348 1 92.94 298 ASP A CA 1
ATOM 2437 C C . ASP A 1 298 ? 36.031 19.359 3.93 1 92.94 298 ASP A C 1
ATOM 2439 O O . ASP A 1 298 ? 35.062 19.156 3.191 1 92.94 298 ASP A O 1
ATOM 2443 N N . THR A 1 299 ? 36.031 19.547 5.289 1 96 299 THR A N 1
ATOM 2444 C CA . THR A 1 299 ? 34.719 19.391 5.91 1 96 299 THR A CA 1
ATOM 2445 C C . THR A 1 299 ? 34.406 20.562 6.828 1 96 299 THR A C 1
ATOM 2447 O O . THR A 1 299 ? 35.312 21.266 7.281 1 96 299 THR A O 1
ATOM 2450 N N . ALA A 1 300 ? 33.156 20.859 6.949 1 96.44 300 ALA A N 1
ATOM 2451 C CA . ALA A 1 300 ? 32.625 21.828 7.91 1 96.44 300 ALA A CA 1
ATOM 2452 C C . ALA A 1 300 ? 31.719 21.141 8.93 1 96.44 300 ALA A C 1
ATOM 2454 O O . ALA A 1 300 ? 30.859 20.344 8.57 1 96.44 300 ALA A O 1
ATOM 2455 N N . VAL A 1 301 ? 31.969 21.406 10.203 1 97.62 301 VAL A N 1
ATOM 2456 C CA . VAL A 1 301 ? 31.188 20.781 11.258 1 97.62 301 VAL A CA 1
ATOM 2457 C C . VAL A 1 301 ? 30.344 21.844 11.969 1 97.62 301 VAL A C 1
ATOM 2459 O O . VAL A 1 301 ? 30.875 22.766 12.602 1 97.62 301 VAL A O 1
ATOM 2462 N N . LEU A 1 302 ? 29 21.75 11.828 1 98.12 302 LEU A N 1
ATOM 2463 C CA . LEU A 1 302 ? 28.047 22.578 12.578 1 98.12 302 LEU A CA 1
ATOM 2464 C C . LEU A 1 302 ? 27.672 21.891 13.883 1 98.12 302 LEU A C 1
ATOM 2466 O O . LEU A 1 302 ? 27.266 20.719 13.891 1 98.12 302 LEU A O 1
ATOM 2470 N N . SER A 1 303 ? 27.844 22.609 14.984 1 98.31 303 SER A N 1
ATOM 2471 C CA . SER A 1 303 ? 27.5 22.031 16.281 1 98.31 303 SER A CA 1
ATOM 2472 C C . SER A 1 303 ? 26.609 22.969 17.094 1 98.31 303 SER A C 1
ATOM 2474 O O . SER A 1 303 ? 26.766 24.188 17.016 1 98.31 303 SER A O 1
ATOM 2476 N N . VAL A 1 304 ? 25.656 22.422 17.781 1 98.38 304 VAL A N 1
ATOM 2477 C CA . VAL A 1 304 ? 24.766 23.141 18.703 1 98.38 304 VAL A CA 1
ATOM 2478 C C . VAL A 1 304 ? 24.828 22.469 20.078 1 98.38 304 VAL A C 1
ATOM 2480 O O . VAL A 1 304 ? 24.484 21.297 20.219 1 98.38 304 VAL A O 1
ATOM 2483 N N . GLN A 1 305 ? 25.234 23.266 21.062 1 97.88 305 GLN A N 1
ATOM 2484 C CA . GLN A 1 305 ? 25.422 22.734 22.406 1 97.88 305 GLN A CA 1
ATOM 2485 C C . GLN A 1 305 ? 24.484 23.391 23.406 1 97.88 305 GLN A C 1
ATOM 2487 O O . GLN A 1 305 ? 24.453 24.625 23.531 1 97.88 305 GLN A O 1
ATOM 2492 N N . ASP A 1 306 ? 23.703 22.547 24.016 1 96.06 306 ASP A N 1
ATOM 2493 C CA . ASP A 1 306 ? 22.875 23.016 25.125 1 96.06 306 ASP A CA 1
ATOM 2494 C C . ASP A 1 306 ? 23.344 22.438 26.453 1 96.06 306 ASP A C 1
ATOM 2496 O O . ASP A 1 306 ? 24.172 21.516 26.484 1 96.06 306 ASP A O 1
ATOM 2500 N N . PHE A 1 307 ? 22.938 23.078 27.5 1 94 307 PHE A N 1
ATOM 2501 C CA . PHE A 1 307 ? 23.297 22.625 28.844 1 94 307 PHE A CA 1
ATOM 2502 C C . PHE A 1 307 ? 22.047 22.25 29.625 1 94 307 PHE A C 1
ATOM 2504 O O . PHE A 1 307 ? 21.922 22.609 30.797 1 94 307 PHE A O 1
ATOM 2511 N N . GLY A 1 308 ? 21.156 21.625 28.922 1 92.44 308 GLY A N 1
ATOM 2512 C CA . GLY A 1 308 ? 19.859 21.312 29.516 1 92.44 308 GLY A CA 1
ATOM 2513 C C . GLY A 1 308 ? 19.781 19.906 30.078 1 92.44 308 GLY A C 1
ATOM 2514 O O . GLY A 1 308 ? 20.672 19.469 30.797 1 92.44 308 GLY A O 1
ATOM 2515 N N . GLU A 1 309 ? 18.656 19.188 29.859 1 91.06 309 GLU A N 1
ATOM 2516 C CA . GLU A 1 309 ? 18.25 17.938 30.5 1 91.06 309 GLU A CA 1
ATOM 2517 C C . GLU A 1 309 ? 19.109 16.766 30.031 1 91.06 309 GLU A C 1
ATOM 2519 O O . GLU A 1 309 ? 19.297 15.789 30.75 1 91.06 309 GLU A O 1
ATOM 2524 N N . GLY A 1 310 ? 19.688 16.938 28.891 1 91 310 GLY A N 1
ATOM 2525 C CA . GLY A 1 310 ? 20.422 15.828 28.312 1 91 310 GLY A CA 1
ATOM 2526 C C . GLY A 1 310 ? 19.531 14.711 27.828 1 91 310 GLY A C 1
ATOM 2527 O O . GLY A 1 310 ? 18.312 14.766 28 1 91 310 GLY A O 1
ATOM 2528 N N . ILE A 1 311 ? 20.188 13.75 27.172 1 88.19 311 ILE A N 1
ATOM 2529 C CA . ILE A 1 311 ? 19.453 12.633 26.578 1 88.19 311 ILE A CA 1
ATOM 2530 C C . ILE A 1 311 ? 19.984 11.312 27.125 1 88.19 311 ILE A C 1
ATOM 2532 O O . ILE A 1 311 ? 21.188 11.062 27.109 1 88.19 311 ILE A O 1
ATOM 2536 N N . LYS A 1 312 ? 19.078 10.469 27.609 1 85.31 312 LYS A N 1
ATOM 2537 C CA . LYS A 1 312 ? 19.469 9.188 28.203 1 85.31 312 LYS A CA 1
ATOM 2538 C C . LYS A 1 312 ? 19.812 8.172 27.109 1 85.31 312 LYS A C 1
ATOM 2540 O O . LYS A 1 312 ? 20.875 7.539 27.156 1 85.31 312 LYS A O 1
ATOM 2545 N N . ASP A 1 313 ? 18.938 8.008 26.125 1 82.56 313 ASP A N 1
ATOM 2546 C CA . ASP A 1 313 ? 19.172 7.074 25.031 1 82.56 313 ASP A CA 1
ATOM 2547 C C . ASP A 1 313 ? 19.344 7.809 23.703 1 82.56 313 ASP A C 1
ATOM 2549 O O . ASP A 1 313 ? 18.359 8.055 23 1 82.56 313 ASP A O 1
ATOM 2553 N N . THR A 1 314 ? 20.641 7.957 23.297 1 83.38 314 THR A N 1
ATOM 2554 C CA . THR A 1 314 ? 20.938 8.75 22.109 1 83.38 314 THR A CA 1
ATOM 2555 C C . THR A 1 314 ? 20.703 7.938 20.844 1 83.38 314 THR A C 1
ATOM 2557 O O . THR A 1 314 ? 20.562 8.5 19.75 1 83.38 314 THR A O 1
ATOM 2560 N N . LYS A 1 315 ? 20.703 6.625 20.953 1 77.06 315 LYS A N 1
ATOM 2561 C CA . LYS A 1 315 ? 20.594 5.777 19.781 1 77.06 315 LYS A CA 1
ATOM 2562 C C . LYS A 1 315 ? 19.172 5.82 19.203 1 77.06 315 LYS A C 1
ATOM 2564 O O . LYS A 1 315 ? 18.984 5.605 18 1 77.06 315 LYS A O 1
ATOM 2569 N N . ARG A 1 316 ? 18.203 6.246 20.047 1 78.06 316 ARG A N 1
ATOM 2570 C CA . ARG A 1 316 ? 16.812 6.109 19.656 1 78.06 316 ARG A CA 1
ATOM 2571 C C . ARG A 1 316 ? 16.219 7.453 19.234 1 78.06 316 ARG A C 1
ATOM 2573 O O . ARG A 1 316 ? 15.102 7.516 18.734 1 78.06 316 ARG A O 1
ATOM 2580 N N . ILE A 1 317 ? 17 8.484 19.266 1 81.44 317 ILE A N 1
ATOM 2581 C CA . ILE A 1 317 ? 16.422 9.805 19.094 1 81.44 317 ILE A CA 1
ATOM 2582 C C . ILE A 1 317 ? 16.203 10.102 17.609 1 81.44 317 ILE A C 1
ATOM 2584 O O . ILE A 1 317 ? 15.398 10.953 17.25 1 81.44 317 ILE A O 1
ATOM 2588 N N . TRP A 1 318 ? 16.984 9.242 16.797 1 79.88 318 TRP A N 1
ATOM 2589 C CA . TRP A 1 318 ? 16.906 9.5 15.359 1 79.88 318 TRP A CA 1
ATOM 2590 C C . TRP A 1 318 ? 15.867 8.602 14.703 1 79.88 318 TRP A C 1
ATOM 2592 O O . TRP A 1 318 ? 15.508 8.805 13.539 1 79.88 318 TRP A O 1
ATOM 2602 N N . LYS A 1 319 ? 15.469 7.473 15.383 1 70.19 319 LYS A N 1
ATOM 2603 C CA . LYS A 1 319 ? 14.688 6.414 14.75 1 70.19 319 LYS A CA 1
ATOM 2604 C C . LYS A 1 319 ? 13.297 6.309 15.367 1 70.19 319 LYS A C 1
ATOM 2606 O O . LYS A 1 319 ? 12.812 5.207 15.633 1 70.19 319 LYS A O 1
ATOM 2611 N N . ARG A 1 320 ? 12.727 7.305 15.578 1 63.06 320 ARG A N 1
ATOM 2612 C CA . ARG A 1 320 ? 11.453 7.191 16.266 1 63.06 320 ARG A CA 1
ATOM 2613 C C . ARG A 1 320 ? 10.445 6.395 15.453 1 63.06 320 ARG A C 1
ATOM 2615 O O . ARG A 1 320 ? 9.727 5.555 15.984 1 63.06 320 ARG A O 1
ATOM 2622 N N . TYR A 1 321 ? 10.477 6.645 14.227 1 61.41 321 TYR A N 1
ATOM 2623 C CA . TYR A 1 321 ? 9.383 6.09 13.43 1 61.41 321 TYR A CA 1
ATOM 2624 C C . TYR A 1 321 ? 9.82 4.805 12.734 1 61.41 321 TYR A C 1
ATOM 2626 O O . TYR A 1 321 ? 9.039 4.199 11.992 1 61.41 321 TYR A O 1
ATOM 2634 N N . GLU A 1 322 ? 11.078 4.496 12.898 1 58.84 322 GLU A N 1
ATOM 2635 C CA . GLU A 1 322 ? 11.508 3.232 12.305 1 58.84 322 GLU A CA 1
ATOM 2636 C C . GLU A 1 322 ? 11.086 2.045 13.164 1 58.84 322 GLU A C 1
ATOM 2638 O O . GLU A 1 322 ? 11.031 0.911 12.688 1 58.84 322 GLU A O 1
ATOM 2643 N N . ARG A 1 323 ? 10.859 2.355 14.539 1 53.5 323 ARG A N 1
ATOM 2644 C CA . ARG A 1 323 ? 10.57 1.23 15.422 1 53.5 323 ARG A CA 1
ATOM 2645 C C . ARG A 1 323 ? 9.094 1.192 15.805 1 53.5 323 ARG A C 1
ATOM 2647 O O . ARG A 1 323 ? 8.422 2.223 15.789 1 53.5 323 ARG A O 1
ATOM 2654 N N . GLU A 1 324 ? 8.523 -0.004 15.766 1 49 324 GLU A N 1
ATOM 2655 C CA . GLU A 1 324 ? 7.141 -0.29 16.125 1 49 324 GLU A CA 1
ATOM 2656 C C . GLU A 1 324 ? 6.797 0.287 17.5 1 49 324 GLU A C 1
ATOM 2658 O O . GLU A 1 324 ? 5.648 0.217 17.938 1 49 324 GLU A O 1
ATOM 2663 N N . ASP A 1 325 ? 7.766 0.766 18.219 1 43.62 325 ASP A N 1
ATOM 2664 C CA . ASP A 1 325 ? 7.371 1.014 19.594 1 43.62 325 ASP A CA 1
ATOM 2665 C C . ASP A 1 325 ? 6.715 2.385 19.75 1 43.62 325 ASP A C 1
ATOM 2667 O O . ASP A 1 325 ? 7.137 3.352 19.109 1 43.62 325 ASP A O 1
ATOM 2671 N N . GLU A 1 326 ? 5.48 2.365 20.094 1 46.25 326 GLU A N 1
ATOM 2672 C CA . GLU A 1 326 ? 4.465 3.381 20.359 1 46.25 326 GLU A CA 1
ATOM 2673 C C . GLU A 1 326 ? 5 4.465 21.281 1 46.25 326 GLU A C 1
ATOM 2675 O O . GLU A 1 326 ? 4.562 4.582 22.438 1 46.25 326 GLU A O 1
ATOM 2680 N N . VAL A 1 327 ? 6.293 4.727 21.375 1 39.88 327 VAL A N 1
ATOM 2681 C CA . VAL A 1 327 ? 6.523 5.691 22.453 1 39.88 327 VAL A CA 1
ATOM 2682 C C . VAL A 1 327 ? 5.965 7.055 22.047 1 39.88 327 VAL A C 1
ATOM 2684 O O . VAL A 1 327 ? 6.332 7.598 21 1 39.88 327 VAL A O 1
ATOM 2687 N N . GLN A 1 328 ? 4.895 7.555 22.562 1 42.19 328 GLN A N 1
ATOM 2688 C CA . GLN A 1 328 ? 4.195 8.828 22.672 1 42.19 328 GLN A CA 1
ATOM 2689 C C . GLN A 1 328 ? 5.086 9.891 23.312 1 42.19 328 GLN A C 1
ATOM 2691 O O . GLN A 1 328 ? 5.742 9.633 24.328 1 42.19 328 GLN A O 1
ATOM 2696 N N . GLY A 1 329 ? 5.625 11.18 22.766 1 41.16 329 GLY A N 1
ATOM 2697 C CA . GLY A 1 329 ? 6.141 12.375 23.406 1 41.16 329 GLY A CA 1
ATOM 2698 C C . GLY A 1 329 ? 7.398 12.914 22.75 1 41.16 329 GLY A C 1
ATOM 2699 O O . GLY A 1 329 ? 8.148 12.164 22.125 1 41.16 329 GLY A O 1
ATOM 2700 N N . GLY A 1 330 ? 7.57 14.484 22.703 1 44.56 330 GLY A N 1
ATOM 2701 C CA . GLY A 1 330 ? 8.32 15.734 22.688 1 44.56 330 GLY A CA 1
ATOM 2702 C C . GLY A 1 330 ? 9.305 15.812 21.531 1 44.56 330 GLY A C 1
ATOM 2703 O O . GLY A 1 330 ? 9.477 16.875 20.938 1 44.56 330 GLY A O 1
ATOM 2704 N N . PHE A 1 331 ? 10.242 14.75 21.344 1 45.78 331 PHE A N 1
ATOM 2705 C CA . PHE A 1 331 ? 11.477 14.953 20.594 1 45.78 331 PHE A CA 1
ATOM 2706 C C . PHE A 1 331 ? 11.305 14.508 19.141 1 45.78 331 PHE A C 1
ATOM 2708 O O . PHE A 1 331 ? 12.25 14.57 18.344 1 45.78 331 PHE A O 1
ATOM 2715 N N . GLY A 1 332 ? 10.133 14.328 18.484 1 61.19 332 GLY A N 1
ATOM 2716 C CA . GLY A 1 332 ? 10.328 13.234 17.547 1 61.19 332 GLY A CA 1
ATOM 2717 C C . GLY A 1 332 ? 10.148 13.648 16.109 1 61.19 332 GLY A C 1
ATOM 2718 O O . GLY A 1 332 ? 10.867 13.18 15.227 1 61.19 332 GLY A O 1
ATOM 2719 N N . LEU A 1 333 ? 9.477 14.859 15.922 1 76.88 333 LEU A N 1
ATOM 2720 C CA . LEU A 1 333 ? 9.273 15.117 14.5 1 76.88 333 LEU A CA 1
ATOM 2721 C C . LEU A 1 333 ? 10.516 15.734 13.875 1 76.88 333 LEU A C 1
ATOM 2723 O O . LEU A 1 333 ? 10.984 15.289 12.82 1 76.88 333 LEU A O 1
ATOM 2727 N N . GLY A 1 334 ? 11.117 16.672 14.625 1 86.62 334 GLY A N 1
ATOM 2728 C CA . GLY A 1 334 ? 12.211 17.469 14.094 1 86.62 334 GLY A CA 1
ATOM 2729 C C . GLY A 1 334 ? 13.461 16.641 13.812 1 86.62 334 GLY A C 1
ATOM 2730 O O . GLY A 1 334 ? 14.023 16.719 12.719 1 86.62 334 GLY A O 1
ATOM 2731 N N . LEU A 1 335 ? 13.781 15.812 14.734 1 88.25 335 LEU A N 1
ATOM 2732 C CA . LEU A 1 335 ? 15.031 15.07 14.602 1 88.25 335 LEU A CA 1
ATOM 2733 C C . LEU A 1 335 ? 14.914 13.992 13.531 1 88.25 335 LEU A C 1
ATOM 2735 O O . LEU A 1 335 ? 15.906 13.641 12.891 1 88.25 335 LEU A O 1
ATOM 2739 N N . ASN A 1 336 ? 13.758 13.562 13.422 1 85.44 336 ASN A N 1
ATOM 2740 C CA . ASN A 1 336 ? 13.547 12.594 12.344 1 85.44 336 ASN A CA 1
ATOM 2741 C C . ASN A 1 336 ? 13.734 13.234 10.969 1 85.44 336 ASN A C 1
ATOM 2743 O O . ASN A 1 336 ? 14.344 12.633 10.078 1 85.44 336 ASN A O 1
ATOM 2747 N N . ILE A 1 337 ? 13.227 14.375 10.852 1 88.38 337 ILE A N 1
ATOM 2748 C CA . ILE A 1 337 ? 13.383 15.125 9.602 1 88.38 337 ILE A CA 1
ATOM 2749 C C . ILE A 1 337 ? 14.859 15.406 9.352 1 88.38 337 ILE A C 1
ATOM 2751 O O . ILE A 1 337 ? 15.352 15.234 8.242 1 88.38 337 ILE A O 1
ATOM 2755 N N . VAL A 1 338 ? 15.492 15.758 10.414 1 93.44 338 VAL A N 1
ATOM 2756 C CA . VAL A 1 338 ? 16.906 16.078 10.32 1 93.44 338 VAL A CA 1
ATOM 2757 C C . VAL A 1 338 ? 17.703 14.852 9.891 1 93.44 338 VAL A C 1
ATOM 2759 O O . VAL A 1 338 ? 18.547 14.93 9 1 93.44 338 VAL A O 1
ATOM 2762 N N . SER A 1 339 ? 17.453 13.758 10.5 1 91.38 339 SER A N 1
ATOM 2763 C CA . SER A 1 339 ? 18.172 12.539 10.164 1 91.38 339 SER A CA 1
ATOM 2764 C C . SER A 1 339 ? 17.938 12.133 8.719 1 91.38 339 SER A C 1
ATOM 2766 O O . SER A 1 339 ? 18.859 11.68 8.031 1 91.38 339 SER A O 1
ATOM 2768 N N . GLU A 1 340 ? 16.766 12.266 8.266 1 87.5 340 GLU A N 1
ATOM 2769 C CA . GLU A 1 340 ? 16.438 11.93 6.883 1 87.5 340 GLU A CA 1
ATOM 2770 C C . GLU A 1 340 ? 17.188 12.828 5.91 1 87.5 340 GLU A C 1
ATOM 2772 O O . GLU A 1 340 ? 17.688 12.367 4.879 1 87.5 340 GLU A O 1
ATOM 2777 N N . ILE A 1 341 ? 17.156 14.062 6.242 1 92.81 341 ILE A N 1
ATOM 2778 C CA . ILE A 1 341 ? 17.859 15.031 5.402 1 92.81 341 ILE A CA 1
ATOM 2779 C C . ILE A 1 341 ? 19.344 14.68 5.348 1 92.81 341 ILE A C 1
ATOM 2781 O O . ILE A 1 341 ? 19.953 14.68 4.273 1 92.81 341 ILE A O 1
ATOM 2785 N N . CYS A 1 342 ? 19.891 14.367 6.449 1 95.81 342 CYS A N 1
ATOM 2786 C CA . CYS A 1 342 ? 21.312 14.039 6.539 1 95.81 342 CYS A CA 1
ATOM 2787 C C . CYS A 1 342 ? 21.641 12.797 5.715 1 95.81 342 CYS A C 1
ATOM 2789 O O . CYS A 1 342 ? 22.609 12.789 4.965 1 95.81 342 CYS A O 1
ATOM 2791 N N . LYS A 1 343 ? 20.844 11.82 5.832 1 91.88 343 LYS A N 1
ATOM 2792 C CA . LYS A 1 343 ? 21.062 10.586 5.078 1 91.88 343 LYS A CA 1
ATOM 2793 C C . LYS A 1 343 ? 20.953 10.836 3.576 1 91.88 343 LYS A C 1
ATOM 2795 O O . LYS A 1 343 ? 21.781 10.352 2.805 1 91.88 343 LYS A O 1
ATOM 2800 N N . LYS A 1 344 ? 20.031 11.617 3.195 1 90.56 344 LYS A N 1
ATOM 2801 C CA . LYS A 1 344 ? 19.781 11.898 1.783 1 90.56 344 LYS A CA 1
ATOM 2802 C C . LYS A 1 344 ? 20.906 12.75 1.191 1 90.56 344 LYS A C 1
ATOM 2804 O O . LYS A 1 344 ? 21.188 12.664 -0.005 1 90.56 344 LYS A O 1
ATOM 2809 N N . ASN A 1 345 ? 21.531 13.516 1.983 1 94.06 345 ASN A N 1
ATOM 2810 C CA . ASN A 1 345 ? 22.531 14.461 1.5 1 94.06 345 ASN A CA 1
ATOM 2811 C C . ASN A 1 345 ? 23.953 14.039 1.893 1 94.06 345 ASN A C 1
ATOM 2813 O O . ASN A 1 345 ? 24.891 14.82 1.762 1 94.06 345 ASN A O 1
ATOM 2817 N N . ASP A 1 346 ? 24.031 12.867 2.436 1 94.81 346 ASP A N 1
ATOM 2818 C CA . ASP A 1 346 ? 25.312 12.305 2.84 1 94.81 346 ASP A CA 1
ATOM 2819 C C . ASP A 1 346 ? 26.016 13.188 3.875 1 94.81 346 ASP A C 1
ATOM 2821 O O . ASP A 1 346 ? 27.188 13.516 3.73 1 94.81 346 ASP A O 1
ATOM 2825 N N . ILE A 1 347 ? 25.234 13.688 4.777 1 97.19 347 ILE A N 1
ATOM 2826 C CA . ILE A 1 347 ? 25.734 14.469 5.902 1 97.19 347 ILE A CA 1
ATOM 2827 C C . ILE A 1 347 ? 25.859 13.578 7.137 1 97.19 347 ILE A C 1
ATOM 2829 O O . ILE A 1 347 ? 24.891 12.945 7.555 1 97.19 347 ILE A O 1
ATOM 2833 N N . ALA A 1 348 ? 27.109 13.523 7.637 1 97.12 348 ALA A N 1
ATOM 2834 C CA . ALA A 1 348 ? 27.281 12.773 8.883 1 97.12 348 ALA A CA 1
ATOM 2835 C C . ALA A 1 348 ? 26.656 13.523 10.062 1 97.12 348 ALA A C 1
ATOM 2837 O O . ALA A 1 348 ? 26.781 14.75 10.156 1 97.12 348 ALA A O 1
ATOM 2838 N N . TYR A 1 349 ? 25.875 12.859 10.906 1 96.38 349 TYR A N 1
ATOM 2839 C CA . TYR A 1 349 ? 25.25 13.469 12.062 1 96.38 349 TYR A CA 1
ATOM 2840 C C . TYR A 1 349 ? 25.469 12.625 13.312 1 96.38 349 TYR A C 1
ATOM 2842 O O . TYR A 1 349 ? 25.516 11.391 13.242 1 96.38 349 TYR A O 1
ATOM 2850 N N . ASP A 1 350 ? 25.672 13.352 14.461 1 95.38 350 ASP A N 1
ATOM 2851 C CA . ASP A 1 350 ? 25.938 12.695 15.734 1 95.38 350 ASP A CA 1
ATOM 2852 C C . ASP A 1 350 ? 25.469 13.555 16.906 1 95.38 350 ASP A C 1
ATOM 2854 O O . ASP A 1 350 ? 25.141 14.727 16.734 1 95.38 350 ASP A O 1
ATOM 2858 N N . VAL A 1 351 ? 25.312 12.836 18.078 1 95.44 351 VAL A N 1
ATOM 2859 C CA . VAL A 1 351 ? 24.938 13.562 19.281 1 95.44 351 VAL A CA 1
ATOM 2860 C C . VAL A 1 351 ? 25.75 13.047 20.469 1 95.44 351 VAL A C 1
ATOM 2862 O O . VAL A 1 351 ? 25.969 11.836 20.594 1 95.44 351 VAL A O 1
ATOM 2865 N N . LYS A 1 352 ? 26.391 13.922 21.156 1 95.81 352 LYS A N 1
ATOM 2866 C CA . LYS A 1 352 ? 26.984 13.641 22.453 1 95.81 352 LYS A CA 1
ATOM 2867 C C . LYS A 1 352 ? 26.156 14.25 23.594 1 95.81 352 LYS A C 1
ATOM 2869 O O . LYS A 1 352 ? 25.875 15.453 23.594 1 95.81 352 LYS A O 1
ATOM 2874 N N . SER A 1 353 ? 25.656 13.344 24.469 1 94.5 353 SER A N 1
ATOM 2875 C CA . SER A 1 353 ? 24.781 13.844 25.516 1 94.5 353 SER A CA 1
ATOM 2876 C C . SER A 1 353 ? 25 13.094 26.828 1 94.5 353 SER A C 1
ATOM 2878 O O . SER A 1 353 ? 25.297 11.898 26.812 1 94.5 353 SER A O 1
ATOM 2880 N N . VAL A 1 354 ? 24.984 13.812 27.891 1 92.69 354 VAL A N 1
ATOM 2881 C CA . VAL A 1 354 ? 25 13.258 29.234 1 92.69 354 VAL A CA 1
ATOM 2882 C C . VAL A 1 354 ? 23.766 13.734 30 1 92.69 354 VAL A C 1
ATOM 2884 O O . VAL A 1 354 ? 23.5 14.938 30.078 1 92.69 354 VAL A O 1
ATOM 2887 N N . PRO A 1 355 ? 22.984 12.781 30.547 1 92.81 355 PRO A N 1
ATOM 2888 C CA . PRO A 1 355 ? 21.797 13.195 31.312 1 92.81 355 PRO A CA 1
ATOM 2889 C C . PRO A 1 355 ? 22.109 14.195 32.406 1 92.81 355 PRO A C 1
ATOM 2891 O O . PRO A 1 355 ? 23.031 13.969 33.219 1 92.81 355 PRO A O 1
ATOM 2894 N N . GLY A 1 356 ? 21.391 15.312 32.375 1 93.06 356 GLY A N 1
ATOM 2895 C CA . GLY A 1 356 ? 21.562 16.328 33.406 1 93.06 356 GLY A CA 1
ATOM 2896 C C . GLY A 1 356 ? 22.609 17.359 33.062 1 93.06 356 GLY A C 1
ATOM 2897 O O . GLY A 1 356 ? 22.75 18.375 33.75 1 93.06 356 GLY A O 1
ATOM 2898 N N . GLU A 1 357 ? 23.422 17.188 32.031 1 93.25 357 GLU A N 1
ATOM 2899 C CA . GLU A 1 357 ? 24.5 18.094 31.703 1 93.25 357 GLU A CA 1
ATOM 2900 C C . GLU A 1 357 ? 24.234 18.797 30.375 1 93.25 357 GLU A C 1
ATOM 2902 O O . GLU A 1 357 ? 24.797 19.859 30.094 1 93.25 357 GLU A O 1
ATOM 2907 N N . GLY A 1 358 ? 23.438 18.172 29.578 1 95 358 GLY A N 1
ATOM 2908 C CA . GLY A 1 358 ? 23.109 18.797 28.297 1 95 358 GLY A CA 1
ATOM 2909 C C . GLY A 1 358 ? 23.5 17.938 27.109 1 95 358 GLY A C 1
ATOM 2910 O O . GLY A 1 358 ? 23.766 16.734 27.266 1 95 358 GLY A O 1
ATOM 2911 N N . SER A 1 359 ? 23.344 18.469 25.922 1 96.19 359 SER A N 1
ATOM 2912 C CA . SER A 1 359 ? 23.609 17.719 24.703 1 96.19 359 SER A CA 1
ATOM 2913 C C . SER A 1 359 ? 24.297 18.594 23.656 1 96.19 359 SER A C 1
ATOM 2915 O O . SER A 1 359 ? 24.125 19.812 23.656 1 96.19 359 SER A O 1
ATOM 2917 N N . THR A 1 360 ? 25.156 17.969 22.875 1 97.75 360 THR A N 1
ATOM 2918 C CA . THR A 1 360 ? 25.75 18.625 21.719 1 97.75 360 THR A CA 1
ATOM 2919 C C . THR A 1 360 ? 25.453 17.828 20.453 1 97.75 360 THR A C 1
ATOM 2921 O O . THR A 1 360 ? 25.781 16.656 20.344 1 97.75 360 THR A O 1
ATOM 2924 N N . PHE A 1 361 ? 24.797 18.516 19.516 1 97.69 361 PHE A N 1
ATOM 2925 C CA . PHE A 1 361 ? 24.516 17.922 18.219 1 97.69 361 PHE A CA 1
ATOM 2926 C C . PHE A 1 361 ? 25.562 18.328 17.188 1 97.69 361 PHE A C 1
ATOM 2928 O O . PHE A 1 361 ? 26 19.484 17.172 1 97.69 361 PHE A O 1
ATOM 2935 N N . PHE A 1 362 ? 25.953 17.375 16.312 1 97.88 362 PHE A N 1
ATOM 2936 C CA . PHE A 1 362 ? 26.969 17.625 15.297 1 97.88 362 PHE A CA 1
ATOM 2937 C C . PHE A 1 362 ? 26.469 17.266 13.906 1 97.88 362 PHE A C 1
ATOM 2939 O O . PHE A 1 362 ? 25.797 16.234 13.734 1 97.88 362 PHE A O 1
ATOM 2946 N N . TYR A 1 363 ? 26.75 18.109 12.945 1 98.25 363 TYR A N 1
ATOM 2947 C CA . TYR A 1 363 ? 26.5 17.859 11.531 1 98.25 363 TYR A CA 1
ATOM 2948 C C . TYR A 1 363 ? 27.734 18.172 10.688 1 98.25 363 TYR A C 1
ATOM 2950 O O . TYR A 1 363 ? 28.25 19.297 10.711 1 98.25 363 TYR A O 1
ATOM 2958 N N . THR A 1 364 ? 28.203 17.172 9.898 1 98.19 364 THR A N 1
ATOM 2959 C CA . THR A 1 364 ? 29.406 17.328 9.109 1 98.19 364 THR A CA 1
ATOM 2960 C C . THR A 1 364 ? 29.078 17.438 7.621 1 98.19 364 THR A C 1
ATOM 2962 O O . THR A 1 364 ? 28.547 16.5 7.023 1 98.19 364 THR A O 1
ATOM 2965 N N . PHE A 1 365 ? 29.469 18.562 7.066 1 97.5 365 PHE A N 1
ATOM 2966 C CA . PHE A 1 365 ? 29.219 18.844 5.656 1 97.5 365 PHE A CA 1
ATOM 2967 C C . PHE A 1 365 ? 30.516 18.766 4.859 1 97.5 365 PHE A C 1
ATOM 2969 O O . PHE A 1 365 ? 31.594 19.094 5.383 1 97.5 365 PHE A O 1
ATOM 2976 N N . LYS A 1 366 ? 30.406 18.344 3.57 1 96.19 366 LYS A N 1
ATOM 2977 C CA . LYS A 1 366 ? 31.531 18.469 2.645 1 96.19 366 LYS A CA 1
ATOM 2978 C C . LYS A 1 366 ? 31.609 19.875 2.053 1 96.19 366 LYS A C 1
ATOM 2980 O O . LYS A 1 366 ? 30.609 20.406 1.568 1 96.19 366 LYS A O 1
ATOM 2985 N N . ILE A 1 367 ? 32.781 20.469 2.213 1 95.19 367 ILE A N 1
ATOM 2986 C CA . ILE A 1 367 ? 32.969 21.828 1.717 1 95.19 367 ILE A CA 1
ATOM 2987 C C . ILE A 1 367 ? 33.188 21.797 0.207 1 95.19 367 ILE A C 1
ATOM 2989 O O . ILE A 1 367 ? 33.906 20.922 -0.306 1 95.19 367 ILE A O 1
ATOM 2993 N N . LEU A 1 368 ? 32.5 22.75 -0.434 1 90.69 368 LEU A N 1
ATOM 2994 C CA . LEU A 1 368 ? 32.75 22.906 -1.865 1 90.69 368 LEU A CA 1
ATOM 2995 C C . LEU A 1 368 ? 34 23.719 -2.123 1 90.69 368 LEU A C 1
ATOM 2997 O O . LEU A 1 368 ? 34.156 24.828 -1.612 1 90.69 368 LEU A O 1
ATOM 3001 N N . LYS A 1 369 ? 35.031 23.016 -2.623 1 74.31 369 LYS A N 1
ATOM 3002 C CA . LYS A 1 369 ? 36.25 23.688 -2.971 1 74.31 369 LYS A CA 1
ATOM 3003 C C . LYS A 1 369 ? 36.094 24.578 -4.199 1 74.31 369 LYS A C 1
ATOM 3005 O O . LYS A 1 369 ? 35.312 24.25 -5.094 1 74.31 369 LYS A O 1
ATOM 3010 N N . ASP A 1 370 ? 36.406 26.016 -4.078 1 62.34 370 ASP A N 1
ATOM 3011 C CA . ASP A 1 370 ? 36.5 26.875 -5.258 1 62.34 370 ASP A CA 1
ATOM 3012 C C . ASP A 1 370 ? 37.25 26.188 -6.391 1 62.34 370 ASP A C 1
ATOM 3014 O O . ASP A 1 370 ? 38.156 25.406 -6.145 1 62.34 370 ASP A O 1
ATOM 3018 N N . ALA A 1 371 ? 36.625 25.766 -7.523 1 44.97 371 ALA A N 1
ATOM 3019 C CA . ALA A 1 371 ? 37.5 25.516 -8.664 1 44.97 371 ALA A CA 1
ATOM 3020 C C . ALA A 1 371 ? 38.594 26.562 -8.758 1 44.97 371 ALA A C 1
ATOM 3022 O O . ALA A 1 371 ? 38.312 27.766 -8.828 1 44.97 371 ALA A O 1
ATOM 3023 N N . SER A 1 372 ? 39.594 26.312 -7.953 1 36.28 372 SER A N 1
ATOM 3024 C CA . SER A 1 372 ? 40.625 27.156 -8.57 1 36.28 372 SER A CA 1
ATOM 3025 C C . SER A 1 372 ? 40.656 26.984 -10.086 1 36.28 372 SER A C 1
ATOM 3027 O O . SER A 1 372 ? 40.406 25.875 -10.586 1 36.28 372 SER A O 1
ATOM 3029 N N . MET B 1 1 ? -10.5 -1.302 2.688 1 46.78 1 MET B N 1
ATOM 3030 C CA . MET B 1 1 ? -9.531 -2.365 2.938 1 46.78 1 MET B CA 1
ATOM 3031 C C . MET B 1 1 ? -9.953 -3.658 2.248 1 46.78 1 MET B C 1
ATOM 3033 O O . MET B 1 1 ? -9.102 -4.457 1.846 1 46.78 1 MET B O 1
ATOM 3037 N N . GLN B 1 2 ? -11.25 -3.721 2.055 1 54 2 GLN B N 1
ATOM 3038 C CA . GLN B 1 2 ? -11.797 -5 1.617 1 54 2 GLN B CA 1
ATOM 3039 C C . GLN B 1 2 ? -11.5 -5.25 0.141 1 54 2 GLN B C 1
ATOM 3041 O O . GLN B 1 2 ? -11.312 -6.395 -0.277 1 54 2 GLN B O 1
ATOM 3046 N N . LYS B 1 3 ? -11.336 -4.168 -0.6 1 57.09 3 LYS B N 1
ATOM 3047 C CA . LYS B 1 3 ? -11.266 -4.289 -2.053 1 57.09 3 LYS B CA 1
ATOM 3048 C C . LYS B 1 3 ? -9.898 -4.781 -2.502 1 57.09 3 LYS B C 1
ATOM 3050 O O . LYS B 1 3 ? -9.766 -5.387 -3.566 1 57.09 3 LYS B O 1
ATOM 3055 N N . SER B 1 4 ? -9 -4.727 -1.555 1 66.12 4 SER B N 1
ATOM 3056 C CA . SER B 1 4 ? -7.609 -4.938 -1.951 1 66.12 4 SER B CA 1
ATOM 3057 C C . SER B 1 4 ? -7.312 -6.418 -2.162 1 66.12 4 SER B C 1
ATOM 3059 O O . SER B 1 4 ? -6.352 -6.773 -2.846 1 66.12 4 SER B O 1
ATOM 3061 N N . PHE B 1 5 ? -8.477 -7.172 -1.892 1 78.25 5 PHE B N 1
ATOM 3062 C CA . PHE B 1 5 ? -8.125 -8.586 -1.843 1 78.25 5 PHE B CA 1
ATOM 3063 C C . PHE B 1 5 ? -8.727 -9.336 -3.025 1 78.25 5 PHE B C 1
ATOM 3065 O O . PHE B 1 5 ? -8.367 -10.484 -3.285 1 78.25 5 PHE B O 1
ATOM 3072 N N . ARG B 1 6 ? -9.539 -8.805 -3.873 1 81.31 6 ARG B N 1
ATOM 3073 C CA . ARG B 1 6 ? -10.289 -9.523 -4.895 1 81.31 6 ARG B CA 1
ATOM 3074 C C . ARG B 1 6 ? -9.383 -9.969 -6.031 1 81.31 6 ARG B C 1
ATOM 3076 O O . ARG B 1 6 ? -9.453 -11.125 -6.473 1 81.31 6 ARG B O 1
ATOM 3083 N N . VAL B 1 7 ? -8.523 -9.086 -6.355 1 87.94 7 VAL B N 1
ATOM 3084 C CA . VAL B 1 7 ? -7.695 -9.367 -7.523 1 87.94 7 VAL B CA 1
ATOM 3085 C C . VAL B 1 7 ? -6.664 -10.445 -7.18 1 87.94 7 VAL B C 1
ATOM 3087 O O . VAL B 1 7 ? -6.547 -11.453 -7.879 1 87.94 7 VAL B O 1
ATOM 3090 N N . PRO B 1 8 ? -6.02 -10.32 -6.062 1 87.44 8 PRO B N 1
ATOM 3091 C CA . PRO B 1 8 ? -5.059 -11.375 -5.715 1 87.44 8 PRO B CA 1
ATOM 3092 C C . PRO B 1 8 ? -5.727 -12.727 -5.473 1 87.44 8 PRO B C 1
ATOM 3094 O O . PRO B 1 8 ? -5.152 -13.766 -5.805 1 87.44 8 PRO B O 1
ATOM 3097 N N . ILE B 1 9 ? -6.895 -12.758 -4.996 1 89.38 9 ILE B N 1
ATOM 3098 C CA . ILE B 1 9 ? -7.613 -14.008 -4.746 1 89.38 9 ILE B CA 1
ATOM 3099 C C . ILE B 1 9 ? -7.988 -14.656 -6.074 1 89.38 9 ILE B C 1
ATOM 3101 O O . ILE B 1 9 ? -7.812 -15.867 -6.25 1 89.38 9 ILE B O 1
ATOM 3105 N N . LEU B 1 10 ? -8.438 -13.867 -6.945 1 91.12 10 LEU B N 1
ATOM 3106 C CA . LEU B 1 10 ? -8.789 -14.383 -8.266 1 91.12 10 LEU B CA 1
ATOM 3107 C C . LEU B 1 10 ? -7.555 -14.938 -8.977 1 91.12 10 LEU B C 1
ATOM 3109 O O . LEU B 1 10 ? -7.613 -16 -9.586 1 91.12 10 LEU B O 1
ATOM 3113 N N . ALA B 1 11 ? -6.504 -14.234 -8.891 1 91.44 11 ALA B N 1
ATOM 3114 C CA . ALA B 1 11 ? -5.25 -14.695 -9.484 1 91.44 11 ALA B CA 1
ATOM 3115 C C . ALA B 1 11 ? -4.824 -16.031 -8.898 1 91.44 11 ALA B C 1
ATOM 3117 O O . ALA B 1 11 ? -4.379 -16.922 -9.625 1 91.44 11 ALA B O 1
ATOM 3118 N N . THR B 1 12 ? -4.984 -16.203 -7.645 1 91.06 12 THR B N 1
ATOM 3119 C CA . THR B 1 12 ? -4.633 -17.453 -6.973 1 91.06 12 THR B CA 1
ATOM 3120 C C . THR B 1 12 ? -5.469 -18.609 -7.512 1 91.06 12 THR B C 1
ATOM 3122 O O . THR B 1 12 ? -4.934 -19.672 -7.832 1 91.06 12 THR B O 1
ATOM 3125 N N . PHE B 1 13 ? -6.719 -18.375 -7.738 1 92.5 13 PHE B N 1
ATOM 3126 C CA . PHE B 1 13 ? -7.613 -19.422 -8.227 1 92.5 13 PHE B CA 1
ATOM 3127 C C . PHE B 1 13 ? -7.258 -19.812 -9.656 1 92.5 13 PHE B C 1
ATOM 3129 O O . PHE B 1 13 ? -7.285 -20.984 -10.008 1 92.5 13 PHE B O 1
ATOM 3136 N N . ILE B 1 14 ? -6.867 -18.875 -10.422 1 93.69 14 ILE B N 1
ATOM 3137 C CA . ILE B 1 14 ? -6.523 -19.156 -11.812 1 93.69 14 ILE B CA 1
ATOM 3138 C C . ILE B 1 14 ? -5.23 -19.969 -11.875 1 93.69 14 ILE B C 1
ATOM 3140 O O . ILE B 1 14 ? -5.145 -20.953 -12.617 1 93.69 14 ILE B O 1
ATOM 3144 N N . ILE B 1 15 ? -4.277 -19.625 -11.086 1 93.81 15 ILE B N 1
ATOM 3145 C CA . ILE B 1 15 ? -3.004 -20.344 -11.062 1 93.81 15 ILE B CA 1
ATOM 3146 C C . ILE B 1 15 ? -3.219 -21.766 -10.57 1 93.81 15 ILE B C 1
ATOM 3148 O O . ILE B 1 15 ? -2.68 -22.719 -11.148 1 93.81 15 ILE B O 1
ATOM 3152 N N . MET B 1 16 ? -4.047 -21.922 -9.594 1 92.62 16 MET B N 1
ATOM 3153 C CA . MET B 1 16 ? -4.355 -23.25 -9.078 1 92.62 16 MET B CA 1
ATOM 3154 C C . MET B 1 16 ? -5.055 -24.094 -10.141 1 92.62 16 MET B C 1
ATOM 3156 O O . MET B 1 16 ? -4.766 -25.281 -10.281 1 92.62 16 MET B O 1
ATOM 3160 N N . ALA B 1 17 ? -5.906 -23.453 -10.883 1 93.38 17 ALA B N 1
ATOM 3161 C CA . ALA B 1 17 ? -6.609 -24.156 -11.953 1 93.38 17 ALA B CA 1
ATOM 3162 C C . ALA B 1 17 ? -5.633 -24.656 -13.016 1 93.38 17 ALA B C 1
ATOM 3164 O O . ALA B 1 17 ? -5.805 -25.75 -13.57 1 93.38 17 ALA B O 1
ATOM 3165 N N . LEU B 1 18 ? -4.625 -23.906 -13.281 1 93.25 18 LEU B N 1
ATOM 3166 C CA . LEU B 1 18 ? -3.615 -24.312 -14.258 1 93.25 18 LEU B CA 1
ATOM 3167 C C . LEU B 1 18 ? -2.824 -25.516 -13.75 1 93.25 18 LEU B C 1
ATOM 3169 O O . LEU B 1 18 ? -2.523 -26.422 -14.516 1 93.25 18 LEU B O 1
ATOM 3173 N N . PHE B 1 19 ? -2.537 -25.547 -12.5 1 93 19 PHE B N 1
ATOM 3174 C CA . PHE B 1 19 ? -1.843 -26.688 -11.914 1 93 19 PHE B CA 1
ATOM 3175 C C . PHE B 1 19 ? -2.723 -27.922 -11.953 1 93 19 PHE B C 1
ATOM 3177 O O . PHE B 1 19 ? -2.236 -29.031 -12.219 1 93 19 PHE B O 1
ATOM 3184 N N . VAL B 1 20 ? -4.004 -27.734 -11.703 1 92.38 20 VAL B N 1
ATOM 3185 C CA . VAL B 1 20 ? -4.945 -28.844 -11.758 1 92.38 20 VAL B CA 1
ATOM 3186 C C . VAL B 1 20 ? -5.016 -29.406 -13.172 1 92.38 20 VAL B C 1
ATOM 3188 O O . VAL B 1 20 ? -5.02 -30.609 -13.375 1 92.38 20 VAL B O 1
ATOM 3191 N N . PHE B 1 21 ? -4.977 -28.531 -14.133 1 92.25 21 PHE B N 1
ATOM 3192 C CA . PHE B 1 21 ? -5.012 -28.938 -15.531 1 92.25 21 PHE B CA 1
ATOM 3193 C C . PHE B 1 21 ? -3.781 -29.766 -15.883 1 92.25 21 PHE B C 1
ATOM 3195 O O . PHE B 1 21 ? -3.9 -30.859 -16.453 1 92.25 21 PHE B O 1
ATOM 3202 N N . GLN B 1 22 ? -2.637 -29.312 -15.508 1 91.12 22 GLN B N 1
ATOM 3203 C CA . GLN B 1 22 ? -1.413 -30.062 -15.797 1 91.12 22 GLN B CA 1
ATOM 3204 C C . GLN B 1 22 ? -1.396 -31.391 -15.07 1 91.12 22 GLN B C 1
ATOM 3206 O O . GLN B 1 22 ? -0.931 -32.406 -15.617 1 91.12 22 GLN B O 1
ATOM 3211 N N . SER B 1 23 ? -1.949 -31.406 -13.883 1 90.31 23 SER B N 1
ATOM 3212 C CA . SER B 1 23 ? -2.012 -32.656 -13.125 1 90.31 23 SER B CA 1
ATOM 3213 C C . SER B 1 23 ? -2.953 -33.656 -13.789 1 90.31 23 SER B C 1
ATOM 3215 O O . SER B 1 23 ? -2.697 -34.844 -13.773 1 90.31 23 SER B O 1
ATOM 3217 N N . PHE B 1 24 ? -3.988 -33.125 -14.359 1 90.56 24 PHE B N 1
ATOM 3218 C CA . PHE B 1 24 ? -4.922 -33.969 -15.094 1 90.56 24 PHE B CA 1
ATOM 3219 C C . PHE B 1 24 ? -4.25 -34.594 -16.312 1 90.56 24 PHE B C 1
ATOM 3221 O O . PHE B 1 24 ? -4.43 -35.781 -16.578 1 90.56 24 PHE B O 1
ATOM 3228 N N . VAL B 1 25 ? -3.449 -33.844 -17 1 89.69 25 VAL B N 1
ATOM 3229 C CA . VAL B 1 25 ? -2.711 -34.344 -18.156 1 89.69 25 VAL B CA 1
ATOM 3230 C C . VAL B 1 25 ? -1.713 -35.406 -17.703 1 89.69 25 VAL B C 1
ATOM 3232 O O . VAL B 1 25 ? -1.599 -36.469 -18.328 1 89.69 25 VAL B O 1
ATOM 3235 N N . ILE B 1 26 ? -1.093 -35.188 -16.594 1 90.25 26 ILE B N 1
ATOM 3236 C CA . ILE B 1 26 ? -0.116 -36.125 -16.047 1 90.25 26 ILE B CA 1
ATOM 3237 C C . ILE B 1 26 ? -0.807 -37.438 -15.68 1 90.25 26 ILE B C 1
ATOM 3239 O O . ILE B 1 26 ? -0.299 -38.5 -15.977 1 90.25 26 ILE B O 1
ATOM 3243 N N . LEU B 1 27 ? -1.992 -37.312 -15.102 1 89.19 27 LEU B N 1
ATOM 3244 C CA . LEU B 1 27 ? -2.74 -38.5 -14.711 1 89.19 27 LEU B CA 1
ATOM 3245 C C . LEU B 1 27 ? -3.121 -39.344 -15.938 1 89.19 27 LEU B C 1
ATOM 3247 O O . LEU B 1 27 ? -2.949 -40.562 -15.945 1 89.19 27 LEU B O 1
ATOM 3251 N N . ASN B 1 28 ? -3.576 -38.719 -16.953 1 88.75 28 ASN B N 1
ATOM 3252 C CA . ASN B 1 28 ? -3.979 -39.406 -18.188 1 88.75 28 ASN B CA 1
ATOM 3253 C C . ASN B 1 28 ? -2.795 -40.062 -18.859 1 88.75 28 ASN B C 1
ATOM 3255 O O . ASN B 1 28 ? -2.889 -41.25 -19.266 1 88.75 28 ASN B O 1
ATOM 3259 N N . LEU B 1 29 ? -1.694 -39.375 -18.891 1 87.69 29 LEU B N 1
ATOM 3260 C CA . LEU B 1 29 ? -0.498 -39.938 -19.516 1 87.69 29 LEU B CA 1
ATOM 3261 C C . LEU B 1 29 ? 0.082 -41.062 -18.672 1 87.69 29 LEU B C 1
ATOM 3263 O O . LEU B 1 29 ? 0.596 -42.031 -19.203 1 87.69 29 LEU B O 1
ATOM 3267 N N . SER B 1 30 ? 0.002 -40.938 -17.344 1 87.5 30 SER B N 1
ATOM 3268 C CA . SER B 1 30 ? 0.494 -41.969 -16.438 1 87.5 30 SER B CA 1
ATOM 3269 C C . SER B 1 30 ? -0.311 -43.25 -16.578 1 87.5 30 SER B C 1
ATOM 3271 O O . SER B 1 30 ? 0.251 -44.344 -16.562 1 87.5 30 SER B O 1
ATOM 3273 N N . GLN B 1 31 ? -1.6 -43.094 -16.766 1 85.94 31 GLN B N 1
ATOM 3274 C CA . GLN B 1 31 ? -2.457 -44.281 -16.953 1 85.94 31 GLN B CA 1
ATOM 3275 C C . GLN B 1 31 ? -2.111 -45 -18.266 1 85.94 31 GLN B C 1
ATOM 3277 O O . GLN B 1 31 ? -2.039 -46.219 -18.297 1 85.94 31 GLN B O 1
ATOM 3282 N N . LYS B 1 32 ? -1.871 -44.219 -19.281 1 85.19 32 LYS B N 1
ATOM 3283 C CA . LYS B 1 32 ? -1.495 -44.812 -20.562 1 85.19 32 LYS B CA 1
ATOM 3284 C C . LYS B 1 32 ? -0.148 -45.531 -20.469 1 85.19 32 LYS B C 1
ATOM 3286 O O . LYS B 1 32 ? 0.032 -46.594 -21.047 1 85.19 32 LYS B O 1
ATOM 3291 N N . ASP B 1 33 ? 0.766 -44.906 -19.797 1 85.44 33 ASP B N 1
ATOM 3292 C CA . ASP B 1 33 ? 2.082 -45.5 -19.594 1 85.44 33 ASP B CA 1
ATOM 3293 C C . ASP B 1 33 ? 1.973 -46.812 -18.844 1 85.44 33 ASP B C 1
ATOM 3295 O O . ASP B 1 33 ? 2.639 -47.781 -19.188 1 85.44 33 ASP B O 1
ATOM 3299 N N . GLU B 1 34 ? 1.128 -46.844 -17.828 1 85.62 34 GLU B N 1
ATOM 3300 C CA . GLU B 1 34 ? 0.93 -48.062 -17.062 1 85.62 34 GLU B CA 1
ATOM 3301 C C . GLU B 1 34 ? 0.346 -49.188 -17.922 1 85.62 34 GLU B C 1
ATOM 3303 O O . GLU B 1 34 ? 0.787 -50.344 -17.859 1 85.62 34 GLU B O 1
ATOM 3308 N N . THR B 1 35 ? -0.628 -48.875 -18.75 1 85 35 THR B N 1
ATOM 3309 C CA . THR B 1 35 ? -1.235 -49.844 -19.656 1 85 35 THR B CA 1
ATOM 3310 C C . THR B 1 35 ? -0.195 -50.406 -20.609 1 85 35 THR B C 1
ATOM 3312 O O . THR B 1 35 ? -0.175 -51.625 -20.875 1 85 35 THR B O 1
ATOM 3315 N N . SER B 1 36 ? 0.65 -49.594 -21.094 1 83.5 36 SER B N 1
ATOM 3316 C CA . SER B 1 36 ? 1.703 -50 -22 1 83.5 36 SER B CA 1
ATOM 3317 C C . SER B 1 36 ? 2.68 -50.969 -21.312 1 83.5 36 SER B C 1
ATOM 3319 O O . SER B 1 36 ? 3.072 -51.969 -21.875 1 83.5 36 SER B O 1
ATOM 3321 N N . LYS B 1 37 ? 3.074 -50.562 -20.141 1 85.44 37 LYS B N 1
ATOM 3322 C CA . LYS B 1 37 ? 3.967 -51.438 -19.375 1 85.44 37 LYS B CA 1
ATOM 3323 C C . LYS B 1 37 ? 3.334 -52.812 -19.125 1 85.44 37 LYS B C 1
ATOM 3325 O O . LYS B 1 37 ? 4.008 -53.844 -19.234 1 85.44 37 LYS B O 1
ATOM 3330 N N . ASN B 1 38 ? 2.01 -52.781 -18.812 1 87.25 38 ASN B N 1
ATOM 3331 C CA . ASN B 1 38 ? 1.282 -54.031 -18.609 1 87.25 38 ASN B CA 1
ATOM 3332 C C . ASN B 1 38 ? 1.245 -54.875 -19.875 1 87.25 38 ASN B C 1
ATOM 3334 O O . ASN B 1 38 ? 1.36 -56.094 -19.828 1 87.25 38 ASN B O 1
ATOM 3338 N N . LEU B 1 39 ? 1.121 -54.219 -21.016 1 86.88 39 LEU B N 1
ATOM 3339 C CA . LEU B 1 39 ? 1.104 -54.938 -22.281 1 86.88 39 LEU B CA 1
ATOM 3340 C C . LEU B 1 39 ? 2.441 -55.625 -22.547 1 86.88 39 LEU B C 1
ATOM 3342 O O . LEU B 1 39 ? 2.477 -56.781 -22.969 1 86.88 39 LEU B O 1
ATOM 3346 N N . PHE B 1 40 ? 3.463 -54.906 -22.281 1 84.56 40 PHE B N 1
ATOM 3347 C CA . PHE B 1 40 ? 4.789 -55.531 -22.422 1 84.56 40 PHE B CA 1
ATOM 3348 C C . PHE B 1 40 ? 4.922 -56.75 -21.531 1 84.56 40 PHE B C 1
ATOM 3350 O O . PHE B 1 40 ? 5.473 -57.781 -21.969 1 84.56 40 PHE B O 1
ATOM 3357 N N . GLY B 1 41 ? 4.414 -56.625 -20.391 1 87.12 41 GLY B N 1
ATOM 3358 C CA . GLY B 1 41 ? 4.406 -57.781 -19.5 1 87.12 41 GLY B CA 1
ATOM 3359 C C . GLY B 1 41 ? 3.631 -58.938 -20.062 1 87.12 41 GLY B C 1
ATOM 3360 O O . GLY B 1 41 ? 4.078 -60.094 -19.969 1 87.12 41 GLY B O 1
ATOM 3361 N N . LEU B 1 42 ? 2.52 -58.625 -20.703 1 90.12 42 LEU B N 1
ATOM 3362 C CA . LEU B 1 42 ? 1.689 -59.656 -21.297 1 90.12 42 LEU B CA 1
ATOM 3363 C C . LEU B 1 42 ? 2.428 -60.375 -22.438 1 90.12 42 LEU B C 1
ATOM 3365 O O . LEU B 1 42 ? 2.4 -61.594 -22.547 1 90.12 42 LEU B O 1
ATOM 3369 N N . ILE B 1 43 ? 3.096 -59.625 -23.234 1 85 43 ILE B N 1
ATOM 3370 C CA . ILE B 1 43 ? 3.816 -60.188 -24.391 1 85 43 ILE B CA 1
ATOM 3371 C C . ILE B 1 43 ? 4.941 -61.094 -23.906 1 85 43 ILE B C 1
ATOM 3373 O O . ILE B 1 43 ? 5.129 -62.188 -24.438 1 85 43 ILE B O 1
ATOM 3377 N N . LYS B 1 44 ? 5.625 -60.625 -22.922 1 85.06 44 LYS B N 1
ATOM 3378 C CA . LYS B 1 44 ? 6.703 -61.438 -22.359 1 85.06 44 LYS B CA 1
ATOM 3379 C C . LYS B 1 44 ? 6.176 -62.75 -21.812 1 85.06 44 LYS B C 1
ATOM 3381 O O . LYS B 1 44 ? 6.766 -63.812 -22.031 1 85.06 44 LYS B O 1
ATOM 3386 N N . HIS B 1 45 ? 5.098 -62.688 -21.094 1 90.88 45 HIS B N 1
ATOM 3387 C CA . HIS B 1 45 ? 4.531 -63.875 -20.484 1 90.88 45 HIS B CA 1
ATOM 3388 C C . HIS B 1 45 ? 3.938 -64.812 -21.547 1 90.88 45 HIS B C 1
ATOM 3390 O O . HIS B 1 45 ? 3.953 -66 -21.391 1 90.88 45 HIS B O 1
ATOM 3396 N N . GLU B 1 46 ? 3.35 -64.188 -22.578 1 89.62 46 GLU B N 1
ATOM 3397 C CA . GLU B 1 46 ? 2.855 -65 -23.703 1 89.62 46 GLU B CA 1
ATOM 3398 C C . GLU B 1 46 ? 3.959 -65.875 -24.297 1 89.62 46 GLU B C 1
ATOM 3400 O O . GLU B 1 46 ? 3.75 -67.062 -24.547 1 89.62 46 GLU B O 1
ATOM 3405 N N . LYS B 1 47 ? 5.098 -65.312 -24.516 1 82.44 47 LYS B N 1
ATOM 3406 C CA . LYS B 1 47 ? 6.234 -66.062 -25.047 1 82.44 47 LYS B CA 1
ATOM 3407 C C . LYS B 1 47 ? 6.609 -67.188 -24.125 1 82.44 47 LYS B C 1
ATOM 3409 O O . LYS B 1 47 ? 6.898 -68.312 -24.594 1 82.44 47 LYS B O 1
ATOM 3414 N N . ARG B 1 48 ? 6.594 -66.938 -22.922 1 86.94 48 ARG B N 1
ATOM 3415 C CA . ARG B 1 48 ? 6.938 -67.938 -21.922 1 86.94 48 ARG B CA 1
ATOM 3416 C C . ARG B 1 48 ? 5.953 -69.125 -21.969 1 86.94 48 ARG B C 1
ATOM 3418 O O . ARG B 1 48 ? 6.355 -70.25 -22.031 1 86.94 48 ARG B O 1
ATOM 3425 N N . ILE B 1 49 ? 4.656 -68.812 -22 1 91.06 49 ILE B N 1
ATOM 3426 C CA . ILE B 1 49 ? 3.611 -69.812 -21.969 1 91.06 49 ILE B CA 1
ATOM 3427 C C . ILE B 1 49 ? 3.646 -70.625 -23.281 1 91.06 49 ILE B C 1
ATOM 3429 O O . ILE B 1 49 ? 3.516 -71.875 -23.266 1 91.06 49 ILE B O 1
ATOM 3433 N N . ARG B 1 50 ? 3.852 -69.938 -24.297 1 86.94 50 ARG B N 1
ATOM 3434 C CA . ARG B 1 50 ? 3.941 -70.625 -25.609 1 86.94 50 ARG B CA 1
ATOM 3435 C C . ARG B 1 50 ? 5.094 -71.625 -25.641 1 86.94 50 ARG B C 1
ATOM 3437 O O . ARG B 1 50 ? 4.926 -72.75 -26.094 1 86.94 50 ARG B O 1
ATOM 3444 N N . THR B 1 51 ? 6.219 -71.188 -25.156 1 85 51 THR B N 1
ATOM 3445 C CA . THR B 1 51 ? 7.395 -72.062 -25.141 1 85 51 THR B CA 1
ATOM 3446 C C . THR B 1 51 ? 7.145 -73.312 -24.281 1 85 51 THR B C 1
ATOM 3448 O O . THR B 1 51 ? 7.496 -74.438 -24.672 1 85 51 THR B O 1
ATOM 3451 N N . LEU B 1 52 ? 6.504 -73.125 -23.25 1 89.69 52 LEU B N 1
ATOM 3452 C CA . LEU B 1 52 ? 6.207 -74.25 -22.359 1 89.69 52 LEU B CA 1
ATOM 3453 C C . LEU B 1 52 ? 5.219 -75.188 -23 1 89.69 52 LEU B C 1
ATOM 3455 O O . LEU B 1 52 ? 5.379 -76.438 -22.891 1 89.69 52 LEU B O 1
ATOM 3459 N N . PHE B 1 53 ? 4.262 -74.688 -23.703 1 89.06 53 PHE B N 1
ATOM 3460 C CA . PHE B 1 53 ? 3.26 -75.5 -24.375 1 89.06 53 PHE B CA 1
ATOM 3461 C C . PHE B 1 53 ? 3.883 -76.312 -25.516 1 89.06 53 PHE B C 1
ATOM 3463 O O . PHE B 1 53 ? 3.596 -77.5 -25.688 1 89.06 53 PHE B O 1
ATOM 3470 N N . LEU B 1 54 ? 4.727 -75.688 -26.203 1 84.62 54 LEU B N 1
ATOM 3471 C CA . LEU B 1 54 ? 5.391 -76.312 -27.328 1 84.62 54 LEU B CA 1
ATOM 3472 C C . LEU B 1 54 ? 6.316 -77.438 -26.859 1 84.62 54 LEU B C 1
ATOM 3474 O O . LEU B 1 54 ? 6.488 -78.438 -27.547 1 84.62 54 LEU B O 1
ATOM 3478 N N . GLY B 1 55 ? 6.824 -77.188 -25.703 1 85.38 55 GLY B N 1
ATOM 3479 C CA . GLY B 1 55 ? 7.742 -78.188 -25.141 1 85.38 55 GLY B CA 1
ATOM 3480 C C . GLY B 1 55 ? 7.051 -79.25 -24.312 1 85.38 55 GLY B C 1
ATOM 3481 O O . GLY B 1 55 ? 7.703 -80.125 -23.734 1 85.38 55 GLY B O 1
ATOM 3482 N N . ASN B 1 56 ? 5.785 -79.25 -24.266 1 87.5 56 ASN B N 1
ATOM 3483 C CA . ASN B 1 56 ? 4.977 -80.188 -23.484 1 87.5 56 ASN B CA 1
ATOM 3484 C C . ASN B 1 56 ? 5.379 -80.125 -22 1 87.5 56 ASN B C 1
ATOM 3486 O O . ASN B 1 56 ? 5.5 -81.188 -21.375 1 87.5 56 ASN B O 1
ATOM 3490 N N . GLU B 1 57 ? 5.719 -79 -21.594 1 89 57 GLU B N 1
ATOM 3491 C CA . GLU B 1 57 ? 6.09 -78.812 -20.203 1 89 57 GLU B CA 1
ATOM 3492 C C . GLU B 1 57 ? 4.883 -78.438 -19.359 1 89 57 GLU B C 1
ATOM 3494 O O . GLU B 1 57 ? 3.818 -78.125 -19.891 1 89 57 GLU B O 1
ATOM 3499 N N . SER B 1 58 ? 5.113 -78.5 -18.016 1 88.94 58 SER B N 1
ATOM 3500 C CA . SER B 1 58 ? 4.027 -78.125 -17.109 1 88.94 58 SER B CA 1
ATOM 3501 C C . SER B 1 58 ? 3.709 -76.625 -17.203 1 88.94 58 SER B C 1
ATOM 3503 O O . SER B 1 58 ? 4.617 -75.812 -17.281 1 88.94 58 SER B O 1
ATOM 3505 N N . MET B 1 59 ? 2.438 -76.438 -17.266 1 87.44 59 MET B N 1
ATOM 3506 C CA . MET B 1 59 ? 1.973 -75.062 -17.422 1 87.44 59 MET B CA 1
ATOM 3507 C C . MET B 1 59 ? 2.021 -74.312 -16.094 1 87.44 59 MET B C 1
ATOM 3509 O O . MET B 1 59 ? 1.483 -74.75 -15.094 1 87.44 59 MET B O 1
ATOM 3513 N N . PRO B 1 60 ? 2.715 -73.125 -16.094 1 87.56 60 PRO B N 1
ATOM 3514 C CA . PRO B 1 60 ? 2.855 -72.375 -14.844 1 87.56 60 PRO B CA 1
ATOM 3515 C C . PRO B 1 60 ? 1.576 -71.625 -14.453 1 87.56 60 PRO B C 1
ATOM 3517 O O . PRO B 1 60 ? 0.719 -71.375 -15.305 1 87.56 60 PRO B O 1
ATOM 3520 N N . SER B 1 61 ? 1.432 -71.375 -13.031 1 86.25 61 SER B N 1
ATOM 3521 C CA . SER B 1 61 ? 0.341 -70.562 -12.523 1 86.25 61 SER B CA 1
ATOM 3522 C C . SER B 1 61 ? 0.859 -69.188 -11.969 1 86.25 61 SER B C 1
ATOM 3524 O O . SER B 1 61 ? 1.903 -69.188 -11.32 1 86.25 61 SER B O 1
ATOM 3526 N N . SER B 1 62 ? 0.303 -68.125 -12.539 1 88.56 62 SER B N 1
ATOM 3527 C CA . SER B 1 62 ? 0.646 -66.812 -12.055 1 88.56 62 SER B CA 1
ATOM 3528 C C . SER B 1 62 ? -0.579 -66.062 -11.508 1 88.56 62 SER B C 1
ATOM 3530 O O . SER B 1 62 ? -1.69 -66.25 -12.008 1 88.56 62 SER B O 1
ATOM 3532 N N . LEU B 1 63 ? -0.314 -65.312 -10.406 1 88.19 63 LEU B N 1
ATOM 3533 C CA . LEU B 1 63 ? -1.4 -64.562 -9.836 1 88.19 63 LEU B CA 1
ATOM 3534 C C . LEU B 1 63 ? -1.65 -63.281 -10.664 1 88.19 63 LEU B C 1
ATOM 3536 O O . LEU B 1 63 ? -2.758 -62.75 -10.656 1 88.19 63 LEU B O 1
ATOM 3540 N N . ILE B 1 64 ? -0.725 -62.875 -11.375 1 90.06 64 ILE B N 1
ATOM 3541 C CA . ILE B 1 64 ? -0.778 -61.594 -12.102 1 90.06 64 ILE B CA 1
ATOM 3542 C C . ILE B 1 64 ? -1.258 -61.844 -13.531 1 90.06 64 ILE B C 1
ATOM 3544 O O . ILE B 1 64 ? -2.135 -61.156 -14.031 1 90.06 64 ILE B O 1
ATOM 3548 N N . TYR B 1 65 ? -0.671 -62.875 -14.133 1 93.5 65 TYR B N 1
ATOM 3549 C CA . TYR B 1 65 ? -0.952 -63.188 -15.539 1 93.5 65 TYR B CA 1
ATOM 3550 C C . TYR B 1 65 ? -1.803 -64.438 -15.672 1 93.5 65 TYR B C 1
ATOM 3552 O O . TYR B 1 65 ? -1.43 -65.5 -15.172 1 93.5 65 TYR B O 1
ATOM 3560 N N . LYS B 1 66 ? -2.951 -64.312 -16.25 1 94.81 66 LYS B N 1
ATOM 3561 C CA . LYS B 1 66 ? -3.805 -65.438 -16.594 1 94.81 66 LYS B CA 1
ATOM 3562 C C . LYS B 1 66 ? -3.75 -65.75 -18.094 1 94.81 66 LYS B C 1
ATOM 3564 O O . LYS B 1 66 ? -3.465 -64.875 -18.891 1 94.81 66 LYS B O 1
ATOM 3569 N N . TYR B 1 67 ? -3.936 -66.938 -18.453 1 95.38 67 TYR B N 1
ATOM 3570 C CA . TYR B 1 67 ? -3.793 -67.312 -19.859 1 95.38 67 TYR B CA 1
ATOM 3571 C C . TYR B 1 67 ? -4.754 -68.375 -20.266 1 95.38 67 TYR B C 1
ATOM 3573 O O . TYR B 1 67 ? -5.328 -69.062 -19.422 1 95.38 67 TYR B O 1
ATOM 3581 N N . ALA B 1 68 ? -4.992 -68.5 -21.562 1 95.31 68 ALA B N 1
ATOM 3582 C CA . ALA B 1 68 ? -5.746 -69.625 -22.172 1 95.31 68 ALA B CA 1
ATOM 3583 C C . ALA B 1 68 ? -5.188 -69.938 -23.547 1 95.31 68 ALA B C 1
ATOM 3585 O O . ALA B 1 68 ? -4.77 -69.062 -24.297 1 95.31 68 ALA B O 1
ATOM 3586 N N . ILE B 1 69 ? -5.168 -71.188 -23.844 1 94.69 69 ILE B N 1
ATOM 3587 C CA . ILE B 1 69 ? -4.789 -71.688 -25.172 1 94.69 69 ILE B CA 1
ATOM 3588 C C . ILE B 1 69 ? -5.996 -72.312 -25.844 1 94.69 69 ILE B C 1
ATOM 3590 O O . ILE B 1 69 ? -6.66 -73.188 -25.25 1 94.69 69 ILE B O 1
ATOM 3594 N N . TYR B 1 70 ? -6.176 -71.875 -27.062 1 92.88 70 TYR B N 1
ATOM 3595 C CA . TYR B 1 70 ? -7.336 -72.312 -27.812 1 92.88 70 TYR B CA 1
ATOM 3596 C C . TYR B 1 70 ? -6.902 -73.062 -29.078 1 92.88 70 TYR B C 1
ATOM 3598 O O . TYR B 1 70 ? -5.848 -72.75 -29.641 1 92.88 70 TYR B O 1
ATOM 3606 N N . ASP B 1 71 ? -7.785 -74 -29.438 1 90.19 71 ASP B N 1
ATOM 3607 C CA . ASP B 1 71 ? -7.555 -74.688 -30.719 1 90.19 71 ASP B CA 1
ATOM 3608 C C . ASP B 1 71 ? -8.125 -73.875 -31.875 1 90.19 71 ASP B C 1
ATOM 3610 O O . ASP B 1 71 ? -8.5 -72.688 -31.703 1 90.19 71 ASP B O 1
ATOM 3614 N N . GLN B 1 72 ? -8.141 -74.375 -33.125 1 84.75 72 GLN B N 1
ATOM 3615 C CA . GLN B 1 72 ? -8.562 -73.75 -34.344 1 84.75 72 GLN B CA 1
ATOM 3616 C C . GLN B 1 72 ? -10.016 -73.312 -34.281 1 84.75 72 GLN B C 1
ATOM 3618 O O . GLN B 1 72 ? -10.406 -72.312 -34.875 1 84.75 72 GLN B O 1
ATOM 3623 N N . ASN B 1 73 ? -10.812 -73.938 -33.469 1 86 73 ASN B N 1
ATOM 3624 C CA . ASN B 1 73 ? -12.227 -73.625 -33.312 1 86 73 ASN B CA 1
ATOM 3625 C C . ASN B 1 73 ? -12.484 -72.812 -32.031 1 86 73 ASN B C 1
ATOM 3627 O O . ASN B 1 73 ? -13.633 -72.625 -31.625 1 86 73 ASN B O 1
ATOM 3631 N N . PHE B 1 74 ? -11.445 -72.375 -31.406 1 88.88 74 PHE B N 1
ATOM 3632 C CA . PHE B 1 74 ? -11.477 -71.562 -30.203 1 88.88 74 PHE B CA 1
ATOM 3633 C C . PHE B 1 74 ? -12.07 -72.375 -29.031 1 88.88 74 PHE B C 1
ATOM 3635 O O . PHE B 1 74 ? -12.805 -71.812 -28.219 1 88.88 74 PHE B O 1
ATOM 3642 N N . THR B 1 75 ? -11.867 -73.625 -29.062 1 91.31 75 THR B N 1
ATOM 3643 C CA . THR B 1 75 ? -12.125 -74.438 -27.891 1 91.31 75 THR B CA 1
ATOM 3644 C C . THR B 1 75 ? -10.93 -74.438 -26.938 1 91.31 75 THR B C 1
ATOM 3646 O O . THR B 1 75 ? -9.797 -74.75 -27.359 1 91.31 75 THR B O 1
ATOM 3649 N N . PRO B 1 76 ? -11.164 -74.188 -25.672 1 93.62 76 PRO B N 1
ATOM 3650 C CA . PRO B 1 76 ? -10.031 -74.062 -24.766 1 93.62 76 PRO B CA 1
ATOM 3651 C C . PRO B 1 76 ? -9.383 -75.438 -24.438 1 93.62 76 PRO B C 1
ATOM 3653 O O . PRO B 1 76 ? -10.078 -76.375 -24.078 1 93.62 76 PRO B O 1
ATOM 3656 N N . ILE B 1 77 ? -8.102 -75.5 -24.609 1 93.31 77 ILE B N 1
ATOM 3657 C CA . ILE B 1 77 ? -7.312 -76.688 -24.234 1 93.31 77 ILE B CA 1
ATOM 3658 C C . ILE B 1 77 ? -6.844 -76.5 -22.797 1 93.31 77 ILE B C 1
ATOM 3660 O O . ILE B 1 77 ? -6.93 -77.5 -22.016 1 93.31 77 ILE B O 1
ATOM 3664 N N . VAL B 1 78 ? -6.383 -75.375 -22.438 1 93.5 78 VAL B N 1
ATOM 3665 C CA . VAL B 1 78 ? -5.992 -74.938 -21.078 1 93.5 78 VAL B CA 1
ATOM 3666 C C . VAL B 1 78 ? -6.41 -73.5 -20.828 1 93.5 78 VAL B C 1
ATOM 3668 O O . VAL B 1 78 ? -6.316 -72.688 -21.703 1 93.5 78 VAL B O 1
ATOM 3671 N N . SER B 1 79 ? -7.074 -73.312 -19.625 1 94 79 SER B N 1
ATOM 3672 C CA . SER B 1 79 ? -7.484 -71.938 -19.312 1 94 79 SER B CA 1
ATOM 3673 C C . SER B 1 79 ? -7.512 -71.688 -17.812 1 94 79 SER B C 1
ATOM 3675 O O . SER B 1 79 ? -8.016 -72.562 -17.047 1 94 79 SER B O 1
ATOM 3677 N N . ASN B 1 80 ? -6.906 -70.625 -17.406 1 93.12 80 ASN B N 1
ATOM 3678 C CA . ASN B 1 80 ? -7.066 -70.125 -16.047 1 93.12 80 ASN B CA 1
ATOM 3679 C C . ASN B 1 80 ? -7.559 -68.688 -16.031 1 93.12 80 ASN B C 1
ATOM 3681 O O . ASN B 1 80 ? -7.379 -68 -15.047 1 93.12 80 ASN B O 1
ATOM 3685 N N . LEU B 1 81 ? -8.164 -68.312 -17.141 1 93.38 81 LEU B N 1
ATOM 3686 C CA . LEU B 1 81 ? -8.695 -67 -17.281 1 93.38 81 LEU B CA 1
ATOM 3687 C C . LEU B 1 81 ? -9.859 -66.75 -16.312 1 93.38 81 LEU B C 1
ATOM 3689 O O . LEU B 1 81 ? -10.75 -67.562 -16.203 1 93.38 81 LEU B O 1
ATOM 3693 N N . THR B 1 82 ? -9.859 -65.688 -15.609 1 90.19 82 THR B N 1
ATOM 3694 C CA . THR B 1 82 ? -10.945 -65.312 -14.703 1 90.19 82 THR B CA 1
ATOM 3695 C C . THR B 1 82 ? -12.055 -64.625 -15.461 1 90.19 82 THR B C 1
ATOM 3697 O O . THR B 1 82 ? -13.211 -64.625 -15.031 1 90.19 82 THR B O 1
ATOM 3700 N N . MET B 1 83 ? -11.719 -63.938 -16.594 1 89.38 83 MET B N 1
ATOM 3701 C CA . MET B 1 83 ? -12.656 -63.219 -17.453 1 89.38 83 MET B CA 1
ATOM 3702 C C . MET B 1 83 ? -12.414 -63.562 -18.922 1 89.38 83 MET B C 1
ATOM 3704 O O . MET B 1 83 ? -11.266 -63.594 -19.359 1 89.38 83 MET B O 1
ATOM 3708 N N . LYS B 1 84 ? -13.453 -63.844 -19.641 1 89.69 84 LYS B N 1
ATOM 3709 C CA . LYS B 1 84 ? -13.336 -64.125 -21.062 1 89.69 84 LYS B CA 1
ATOM 3710 C C . LYS B 1 84 ? -13.484 -62.875 -21.906 1 89.69 84 LYS B C 1
ATOM 3712 O O . LYS B 1 84 ? -14.328 -62.031 -21.609 1 89.69 84 LYS B O 1
ATOM 3717 N N . PRO B 1 85 ? -12.625 -62.719 -22.891 1 90.44 85 PRO B N 1
ATOM 3718 C CA . PRO B 1 85 ? -12.805 -61.562 -23.797 1 90.44 85 PRO B CA 1
ATOM 3719 C C . PRO B 1 85 ? -14.117 -61.625 -24.562 1 90.44 85 PRO B C 1
ATOM 3721 O O . PRO B 1 85 ? -14.672 -62.719 -24.766 1 90.44 85 PRO B O 1
ATOM 3724 N N . LYS B 1 86 ? -14.656 -60.5 -24.891 1 87.25 86 LYS B N 1
ATOM 3725 C CA . LYS B 1 86 ? -15.938 -60.406 -25.562 1 87.25 86 LYS B CA 1
ATOM 3726 C C . LYS B 1 86 ? -15.914 -61.125 -26.906 1 87.25 86 LYS B C 1
ATOM 3728 O O . LYS B 1 86 ? -16.891 -61.812 -27.266 1 87.25 86 LYS B O 1
ATOM 3733 N N . ASP B 1 87 ? -14.875 -60.938 -27.609 1 81.75 87 ASP B N 1
ATOM 3734 C CA . ASP B 1 87 ? -14.648 -61.656 -28.844 1 81.75 87 ASP B CA 1
ATOM 3735 C C . ASP B 1 87 ? -13.164 -61.938 -29.062 1 81.75 87 ASP B C 1
ATOM 3737 O O . ASP B 1 87 ? -12.328 -61.594 -28.219 1 81.75 87 ASP B O 1
ATOM 3741 N N . PHE B 1 88 ? -12.922 -62.719 -30.094 1 84.44 88 PHE B N 1
ATOM 3742 C CA . PHE B 1 88 ? -11.531 -63.094 -30.328 1 84.44 88 PHE B CA 1
ATOM 3743 C C . PHE B 1 88 ? -10.953 -62.344 -31.516 1 84.44 88 PHE B C 1
ATOM 3745 O O . PHE B 1 88 ? -9.961 -62.75 -32.094 1 84.44 88 PHE B O 1
ATOM 3752 N N . LYS B 1 89 ? -11.625 -61.188 -31.828 1 80.12 89 LYS B N 1
ATOM 3753 C CA . LYS B 1 89 ? -11.164 -60.344 -32.938 1 80.12 89 LYS B CA 1
ATOM 3754 C C . LYS B 1 89 ? -10.336 -59.188 -32.469 1 80.12 89 LYS B C 1
ATOM 3756 O O . LYS B 1 89 ? -10.727 -58.031 -32.656 1 80.12 89 LYS B O 1
ATOM 3761 N N . PHE B 1 90 ? -9.281 -59.531 -31.719 1 81.19 90 PHE B N 1
ATOM 3762 C CA . PHE B 1 90 ? -8.414 -58.469 -31.188 1 81.19 90 PHE B CA 1
ATOM 3763 C C . PHE B 1 90 ? -6.973 -58.969 -31.094 1 81.19 90 PHE B C 1
ATOM 3765 O O . PHE B 1 90 ? -6.715 -60.156 -31.109 1 81.19 90 PHE B O 1
ATOM 3772 N N . ILE B 1 91 ? -6.094 -58.031 -31.109 1 79.5 91 ILE B N 1
ATOM 3773 C CA . ILE B 1 91 ? -4.719 -58.312 -30.719 1 79.5 91 ILE B CA 1
ATOM 3774 C C . ILE B 1 91 ? -4.484 -57.844 -29.281 1 79.5 91 ILE B C 1
ATOM 3776 O O . ILE B 1 91 ? -4.023 -58.625 -28.438 1 79.5 91 ILE B O 1
ATOM 3780 N N . VAL B 1 92 ? -4.883 -56.656 -29.016 1 84.38 92 VAL B N 1
ATOM 3781 C CA . VAL B 1 92 ? -4.914 -56.094 -27.672 1 84.38 92 VAL B CA 1
ATOM 3782 C C . VAL B 1 92 ? -6.316 -55.594 -27.359 1 84.38 92 VAL B C 1
ATOM 3784 O O . VAL B 1 92 ? -6.938 -54.906 -28.188 1 84.38 92 VAL B O 1
ATOM 3787 N N . LEU B 1 93 ? -6.879 -55.938 -26.188 1 86.31 93 LEU B N 1
ATOM 3788 C CA . LEU B 1 93 ? -8.234 -55.562 -25.797 1 86.31 93 LEU B CA 1
ATOM 3789 C C . LEU B 1 93 ? -8.281 -55.156 -24.328 1 86.31 93 LEU B C 1
ATOM 3791 O O . LEU B 1 93 ? -7.734 -55.812 -23.469 1 86.31 93 LEU B O 1
ATOM 3795 N N . GLU B 1 94 ? -8.75 -53.969 -24.188 1 86.75 94 GLU B N 1
ATOM 3796 C CA . GLU B 1 94 ? -9.055 -53.531 -22.828 1 86.75 94 GLU B CA 1
ATOM 3797 C C . GLU B 1 94 ? -10.539 -53.656 -22.516 1 86.75 94 GLU B C 1
ATOM 3799 O O . GLU B 1 94 ? -11.375 -53.031 -23.188 1 86.75 94 GLU B O 1
ATOM 3804 N N . GLN B 1 95 ? -10.789 -54.5 -21.531 1 87.44 95 GLN B N 1
ATOM 3805 C CA . GLN B 1 95 ? -12.188 -54.75 -21.203 1 87.44 95 GLN B CA 1
ATOM 3806 C C . GLN B 1 95 ? -12.367 -54.969 -19.703 1 87.44 95 GLN B C 1
ATOM 3808 O O . GLN B 1 95 ? -11.68 -55.781 -19.094 1 87.44 95 GLN B O 1
ATOM 3813 N N . ASP B 1 96 ? -13.336 -54.188 -19.047 1 86.25 96 ASP B N 1
ATOM 3814 C CA . ASP B 1 96 ? -13.773 -54.375 -17.672 1 86.25 96 ASP B CA 1
ATOM 3815 C C . ASP B 1 96 ? -12.578 -54.375 -16.719 1 86.25 96 ASP B C 1
ATOM 3817 O O . ASP B 1 96 ? -12.492 -55.25 -15.844 1 86.25 96 ASP B O 1
ATOM 3821 N N . GLY B 1 97 ? -11.539 -53.594 -17.031 1 85.88 97 GLY B N 1
ATOM 3822 C CA . GLY B 1 97 ? -10.406 -53.469 -16.125 1 85.88 97 GLY B CA 1
ATOM 3823 C C . GLY B 1 97 ? -9.312 -54.5 -16.422 1 85.88 97 GLY B C 1
ATOM 3824 O O . GLY B 1 97 ? -8.32 -54.562 -15.688 1 85.88 97 GLY B O 1
ATOM 3825 N N . PHE B 1 98 ? -9.531 -55.312 -17.453 1 91.12 98 PHE B N 1
ATOM 3826 C CA . PHE B 1 98 ? -8.531 -56.312 -17.828 1 91.12 98 PHE B CA 1
ATOM 3827 C C . PHE B 1 98 ? -7.875 -55.938 -19.156 1 91.12 98 PHE B C 1
ATOM 3829 O O . PHE B 1 98 ? -8.516 -55.344 -20.031 1 91.12 98 PHE B O 1
ATOM 3836 N N . LEU B 1 99 ? -6.625 -56.188 -19.25 1 92.31 99 LEU B N 1
ATOM 3837 C CA . LEU B 1 99 ? -5.875 -56.062 -20.5 1 92.31 99 LEU B CA 1
ATOM 3838 C C . LEU B 1 99 ? -5.594 -57.438 -21.094 1 92.31 99 LEU B C 1
ATOM 3840 O O . LEU B 1 99 ? -5.062 -58.312 -20.406 1 92.31 99 LEU B O 1
ATOM 3844 N N . PHE B 1 100 ? -6.027 -57.688 -22.328 1 92.44 100 PHE B N 1
ATOM 3845 C CA . PHE B 1 100 ? -5.859 -58.969 -23.016 1 92.44 100 PHE B CA 1
ATOM 3846 C C . PHE B 1 100 ? -4.879 -58.812 -24.172 1 92.44 100 PHE B C 1
ATOM 3848 O O . PHE B 1 100 ? -4.887 -57.844 -24.891 1 92.44 100 PHE B O 1
ATOM 3855 N N . TYR B 1 101 ? -4.07 -59.719 -24.344 1 90.94 101 TYR B N 1
ATOM 3856 C CA . TYR B 1 101 ? -3.188 -59.844 -25.5 1 90.94 101 TYR B CA 1
ATOM 3857 C C . TYR B 1 101 ? -3.354 -61.219 -26.156 1 90.94 101 TYR B C 1
ATOM 3859 O O . TYR B 1 101 ? -3.34 -62.25 -25.484 1 90.94 101 TYR B O 1
ATOM 3867 N N . LYS B 1 102 ? -3.635 -61.25 -27.438 1 88.62 102 LYS B N 1
ATOM 3868 C CA . LYS B 1 102 ? -3.865 -62.469 -28.172 1 88.62 102 LYS B CA 1
ATOM 3869 C C . LYS B 1 102 ? -2.814 -62.688 -29.25 1 88.62 102 LYS B C 1
ATOM 3871 O O . LYS B 1 102 ? -2.445 -61.75 -29.953 1 88.62 102 LYS B O 1
ATOM 3876 N N . SER B 1 103 ? -2.326 -63.844 -29.359 1 84.25 103 SER B N 1
ATOM 3877 C CA . SER B 1 103 ? -1.396 -64.25 -30.406 1 84.25 103 SER B CA 1
ATOM 3878 C C . SER B 1 103 ? -1.722 -65.625 -30.953 1 84.25 103 SER B C 1
ATOM 3880 O O . SER B 1 103 ? -2.674 -66.25 -30.5 1 84.25 103 SER B O 1
ATOM 3882 N N . PHE B 1 104 ? -1.061 -65.938 -32.031 1 80.88 104 PHE B N 1
ATOM 3883 C CA . PHE B 1 104 ? -1.291 -67.188 -32.75 1 80.88 104 PHE B CA 1
ATOM 3884 C C . PHE B 1 104 ? 0.015 -68 -32.906 1 80.88 104 PHE B C 1
ATOM 3886 O O . PHE B 1 104 ? 1.084 -67.375 -33.031 1 80.88 104 PHE B O 1
ATOM 3893 N N . PHE B 1 105 ? -0.131 -69.375 -32.75 1 77.75 105 PHE B N 1
ATOM 3894 C CA . PHE B 1 105 ? 1.034 -70.188 -33 1 77.75 105 PHE B CA 1
ATOM 3895 C C . PHE B 1 105 ? 0.615 -71.562 -33.594 1 77.75 105 PHE B C 1
ATOM 3897 O O . PHE B 1 105 ? -0.575 -71.875 -33.625 1 77.75 105 PHE B O 1
ATOM 3904 N N . VAL B 1 106 ? 1.617 -72.25 -34.094 1 76.5 106 VAL B N 1
ATOM 3905 C CA . VAL B 1 106 ? 1.343 -73.562 -34.719 1 76.5 106 VAL B CA 1
ATOM 3906 C C . VAL B 1 106 ? 2.146 -74.688 -34.031 1 76.5 106 VAL B C 1
ATOM 3908 O O . VAL B 1 106 ? 3.33 -74.5 -33.719 1 76.5 106 VAL B O 1
ATOM 3911 N N . LYS B 1 107 ? 1.489 -75.625 -33.688 1 79.25 107 LYS B N 1
ATOM 3912 C CA . LYS B 1 107 ? 2.107 -76.812 -33.125 1 79.25 107 LYS B CA 1
ATOM 3913 C C . LYS B 1 107 ? 1.617 -78.125 -33.812 1 79.25 107 LYS B C 1
ATOM 3915 O O . LYS B 1 107 ? 0.41 -78.312 -33.938 1 79.25 107 LYS B O 1
ATOM 3920 N N . ASP B 1 108 ? 2.531 -78.938 -34.25 1 79.31 108 ASP B N 1
ATOM 3921 C CA . ASP B 1 108 ? 2.213 -80.188 -34.906 1 79.31 108 ASP B CA 1
ATOM 3922 C C . ASP B 1 108 ? 1.23 -79.938 -36.062 1 79.31 108 ASP B C 1
ATOM 3924 O O . ASP B 1 108 ? 0.221 -80.688 -36.156 1 79.31 108 ASP B O 1
ATOM 3928 N N . LYS B 1 109 ? 1.364 -78.875 -36.844 1 74.5 109 LYS B N 1
ATOM 3929 C CA . LYS B 1 109 ? 0.626 -78.562 -38.031 1 74.5 109 LYS B CA 1
ATOM 3930 C C . LYS B 1 109 ? -0.8 -78.125 -37.719 1 74.5 109 LYS B C 1
ATOM 3932 O O . LYS B 1 109 ? -1.67 -78.125 -38.594 1 74.5 109 LYS B O 1
ATOM 3937 N N . GLN B 1 110 ? -0.992 -77.875 -36.469 1 80.69 110 GLN B N 1
ATOM 3938 C CA . GLN B 1 110 ? -2.295 -77.375 -36.031 1 80.69 110 GLN B CA 1
ATOM 3939 C C . GLN B 1 110 ? -2.186 -76 -35.469 1 80.69 110 GLN B C 1
ATOM 3941 O O . GLN B 1 110 ? -1.271 -75.688 -34.688 1 80.69 110 GLN B O 1
ATOM 3946 N N . PRO B 1 111 ? -3.127 -75.125 -35.844 1 82.56 111 PRO B N 1
ATOM 3947 C CA . PRO B 1 111 ? -3.096 -73.75 -35.344 1 82.56 111 PRO B CA 1
ATOM 3948 C C . PRO B 1 111 ? -3.682 -73.625 -33.938 1 82.56 111 PRO B C 1
ATOM 3950 O O . PRO B 1 111 ? -4.664 -74.312 -33.625 1 82.56 111 PRO B O 1
ATOM 3953 N N . TYR B 1 112 ? -2.938 -72.812 -33.094 1 86.94 112 TYR B N 1
ATOM 3954 C CA . TYR B 1 112 ? -3.41 -72.562 -31.734 1 86.94 112 TYR B CA 1
ATOM 3955 C C . TYR B 1 112 ? -3.436 -71.062 -31.484 1 86.94 112 TYR B C 1
ATOM 3957 O O . TYR B 1 112 ? -2.693 -70.312 -32.094 1 86.94 112 TYR B O 1
ATOM 3965 N N . TYR B 1 113 ? -4.371 -70.625 -30.594 1 90 113 TYR B N 1
ATOM 3966 C CA . TYR B 1 113 ? -4.449 -69.25 -30.156 1 90 113 TYR B CA 1
ATOM 3967 C C . TYR B 1 113 ? -4.152 -69.188 -28.656 1 90 113 TYR B C 1
ATOM 3969 O O . TYR B 1 113 ? -4.582 -70 -27.875 1 90 113 TYR B O 1
ATOM 3977 N N . ILE B 1 114 ? -3.352 -68.125 -28.344 1 93.19 114 ILE B N 1
ATOM 3978 C CA . ILE B 1 114 ? -3.039 -67.938 -26.938 1 93.19 114 ILE B CA 1
ATOM 3979 C C . ILE B 1 114 ? -3.537 -66.5 -26.531 1 93.19 114 ILE B C 1
ATOM 3981 O O . ILE B 1 114 ? -3.318 -65.562 -27.234 1 93.19 114 ILE B O 1
ATOM 3985 N N . VAL B 1 115 ? -4.258 -66.5 -25.406 1 94.12 115 VAL B N 1
ATOM 3986 C CA . VAL B 1 115 ? -4.73 -65.312 -24.812 1 94.12 115 VAL B CA 1
ATOM 3987 C C . VAL B 1 115 ? -4.16 -65.125 -23.406 1 94.12 115 VAL B C 1
ATOM 3989 O O . VAL B 1 115 ? -4.262 -66.062 -22.594 1 94.12 115 VAL B O 1
ATOM 3992 N N . ILE B 1 116 ? -3.512 -63.969 -23.219 1 94.75 116 ILE B N 1
ATOM 3993 C CA . ILE B 1 116 ? -3.02 -63.625 -21.891 1 94.75 116 ILE B CA 1
ATOM 3994 C C . ILE B 1 116 ? -3.73 -62.375 -21.375 1 94.75 116 ILE B C 1
ATOM 3996 O O . ILE B 1 116 ? -3.984 -61.469 -22.141 1 94.75 116 ILE B O 1
ATOM 4000 N N . ALA B 1 117 ? -4.059 -62.438 -20.016 1 94.62 117 ALA B N 1
ATOM 4001 C CA . ALA B 1 117 ? -4.812 -61.344 -19.406 1 94.62 117 ALA B CA 1
ATOM 4002 C C . ALA B 1 117 ? -4.188 -60.906 -18.094 1 94.62 117 ALA B C 1
ATOM 4004 O O . ALA B 1 117 ? -3.615 -61.719 -17.375 1 94.62 117 ALA B O 1
ATOM 4005 N N . GLN B 1 118 ? -4.238 -59.625 -17.812 1 93.75 118 GLN B N 1
ATOM 4006 C CA . GLN B 1 118 ? -3.826 -59.062 -16.531 1 93.75 118 GLN B CA 1
ATOM 4007 C C . GLN B 1 118 ? -4.82 -58 -16.047 1 93.75 118 GLN B C 1
ATOM 4009 O O . GLN B 1 118 ? -5.348 -57.25 -16.859 1 93.75 118 GLN B O 1
ATOM 4014 N N . GLU B 1 119 ? -5.102 -58.031 -14.703 1 90.12 119 GLU B N 1
ATOM 4015 C CA . GLU B 1 119 ? -5.949 -57 -14.109 1 90.12 119 GLU B CA 1
ATOM 4016 C C . GLU B 1 119 ? -5.211 -55.656 -14 1 90.12 119 GLU B C 1
ATOM 4018 O O . GLU B 1 119 ? -4.066 -55.625 -13.547 1 90.12 119 GLU B O 1
ATOM 4023 N N . GLN B 1 120 ? -5.875 -54.594 -14.547 1 86.31 120 GLN B N 1
ATOM 4024 C CA . GLN B 1 120 ? -5.285 -53.25 -14.492 1 86.31 120 GLN B CA 1
ATOM 4025 C C . GLN B 1 120 ? -5.797 -52.469 -13.281 1 86.31 120 GLN B C 1
ATOM 4027 O O . GLN B 1 120 ? -7 -52.438 -13.016 1 86.31 120 GLN B O 1
ATOM 4032 N N . SER B 1 121 ? -4.91 -52.156 -12.203 1 79.62 121 SER B N 1
ATOM 4033 C CA . SER B 1 121 ? -5.324 -51.312 -11.102 1 79.62 121 SER B CA 1
ATOM 4034 C C . SER B 1 121 ? -4.633 -49.938 -11.172 1 79.62 121 SER B C 1
ATOM 4036 O O . SER B 1 121 ? -3.404 -49.875 -11.172 1 79.62 121 SER B O 1
ATOM 4038 N N . HIS B 1 122 ? -5.453 -49 -11.422 1 81.5 122 HIS B N 1
ATOM 4039 C CA . HIS B 1 122 ? -4.91 -47.625 -11.5 1 81.5 122 HIS B CA 1
ATOM 4040 C C . HIS B 1 122 ? -5.004 -46.938 -10.156 1 81.5 122 HIS B C 1
ATOM 4042 O O . HIS B 1 122 ? -4.773 -45.719 -10.07 1 81.5 122 HIS B O 1
ATOM 4048 N N . LYS B 1 123 ? -5.262 -47.625 -9.047 1 82.62 123 LYS B N 1
ATOM 4049 C CA . LYS B 1 123 ? -5.516 -47.031 -7.75 1 82.62 123 LYS B CA 1
ATOM 4050 C C . LYS B 1 123 ? -4.25 -46.375 -7.191 1 82.62 123 LYS B C 1
ATOM 4052 O O . LYS B 1 123 ? -4.297 -45.281 -6.656 1 82.62 123 LYS B O 1
ATOM 4057 N N . LYS B 1 124 ? -3.141 -47 -7.383 1 83.69 124 LYS B N 1
ATOM 4058 C CA . LYS B 1 124 ? -1.884 -46.469 -6.852 1 83.69 124 LYS B CA 1
ATOM 4059 C C . LYS B 1 124 ? -1.481 -45.188 -7.555 1 83.69 124 LYS B C 1
ATOM 4061 O O . LYS B 1 124 ? -1.097 -44.219 -6.906 1 83.69 124 LYS B O 1
ATOM 4066 N N . MET B 1 125 ? -1.617 -45.125 -8.852 1 84.69 125 MET B N 1
ATOM 4067 C CA . MET B 1 125 ? -1.236 -43.938 -9.625 1 84.69 125 MET B CA 1
ATOM 4068 C C . MET B 1 125 ? -2.17 -42.781 -9.336 1 84.69 125 MET B C 1
ATOM 4070 O O . MET B 1 125 ? -1.725 -41.625 -9.234 1 84.69 125 MET B O 1
ATOM 4074 N N . LEU B 1 126 ? -3.4 -43.062 -9.188 1 87.44 126 LEU B N 1
ATOM 4075 C CA . LEU B 1 126 ? -4.375 -42.031 -8.859 1 87.44 126 LEU B CA 1
ATOM 4076 C C . LEU B 1 126 ? -4.066 -41.406 -7.5 1 87.44 126 LEU B C 1
ATOM 4078 O O . LEU B 1 126 ? -4.125 -40.188 -7.352 1 87.44 126 LEU B O 1
ATOM 4082 N N . PHE B 1 127 ? -3.736 -42.219 -6.559 1 88.94 127 PHE B N 1
ATOM 4083 C CA . PHE B 1 127 ? -3.41 -41.75 -5.215 1 88.94 127 PHE B CA 1
ATOM 4084 C C . PHE B 1 127 ? -2.168 -40.875 -5.238 1 88.94 127 PHE B C 1
ATOM 4086 O O . PHE B 1 127 ? -2.166 -39.781 -4.664 1 88.94 127 PHE B O 1
ATOM 4093 N N . LEU B 1 128 ? -1.158 -41.281 -5.969 1 87.38 128 LEU B N 1
ATOM 4094 C CA . LEU B 1 128 ? 0.099 -40.531 -6.016 1 87.38 128 LEU B CA 1
ATOM 4095 C C . LEU B 1 128 ? -0.085 -39.188 -6.711 1 87.38 128 LEU B C 1
ATOM 4097 O O . LEU B 1 128 ? 0.475 -38.188 -6.277 1 87.38 128 LEU B O 1
ATOM 4101 N N . THR B 1 129 ? -0.863 -39.188 -7.738 1 87.25 129 THR B N 1
ATOM 4102 C CA . THR B 1 129 ? -1.107 -37.969 -8.461 1 87.25 129 THR B CA 1
ATOM 4103 C C . THR B 1 129 ? -1.911 -36.969 -7.605 1 87.25 129 THR B C 1
ATOM 4105 O O . THR B 1 129 ? -1.62 -35.781 -7.578 1 87.25 129 THR B O 1
ATOM 4108 N N . ALA B 1 130 ? -2.869 -37.531 -6.926 1 88.12 130 ALA B N 1
ATOM 4109 C CA . ALA B 1 130 ? -3.682 -36.719 -6.043 1 88.12 130 ALA B CA 1
ATOM 4110 C C . ALA B 1 130 ? -2.836 -36.125 -4.922 1 88.12 130 ALA B C 1
ATOM 4112 O O . ALA B 1 130 ? -2.992 -34.938 -4.578 1 88.12 130 ALA B O 1
ATOM 4113 N N . LEU B 1 131 ? -1.966 -36.938 -4.414 1 91.38 131 LEU B N 1
ATOM 4114 C CA . LEU B 1 131 ? -1.077 -36.469 -3.35 1 91.38 131 LEU B CA 1
ATOM 4115 C C . LEU B 1 131 ? -0.158 -35.375 -3.842 1 91.38 131 LEU B C 1
ATOM 4117 O O . LEU B 1 131 ? -0 -34.344 -3.168 1 91.38 131 LEU B O 1
ATOM 4121 N N . MET B 1 132 ? 0.401 -35.5 -5.02 1 90.06 132 MET B N 1
ATOM 4122 C CA . MET B 1 132 ? 1.292 -34.5 -5.594 1 90.06 132 MET B CA 1
ATOM 4123 C C . MET B 1 132 ? 0.547 -33.219 -5.859 1 90.06 132 MET B C 1
ATOM 4125 O O . MET B 1 132 ? 1.072 -32.125 -5.602 1 90.06 132 MET B O 1
ATOM 4129 N N . LEU B 1 133 ? -0.64 -33.406 -6.309 1 90.94 133 LEU B N 1
ATOM 4130 C CA . LEU B 1 133 ? -1.443 -32.219 -6.605 1 90.94 133 LEU B CA 1
ATOM 4131 C C . LEU B 1 133 ? -1.744 -31.438 -5.336 1 90.94 133 LEU B C 1
ATOM 4133 O O . LEU B 1 133 ? -1.611 -30.203 -5.309 1 90.94 133 LEU B O 1
ATOM 4137 N N . THR B 1 134 ? -2.143 -32.156 -4.316 1 92.62 134 THR B N 1
ATOM 4138 C CA . THR B 1 134 ? -2.465 -31.484 -3.057 1 92.62 134 THR B CA 1
ATOM 4139 C C . THR B 1 134 ? -1.242 -30.766 -2.498 1 92.62 134 THR B C 1
ATOM 4141 O O . THR B 1 134 ? -1.349 -29.625 -2.018 1 92.62 134 THR B O 1
ATOM 4144 N N . LEU B 1 135 ? -0.098 -31.375 -2.592 1 92.5 135 LEU B N 1
ATOM 4145 C CA . LEU B 1 135 ? 1.14 -30.766 -2.113 1 92.5 135 LEU B CA 1
ATOM 4146 C C . LEU B 1 135 ? 1.469 -29.5 -2.902 1 92.5 135 LEU B C 1
ATOM 4148 O O . LEU B 1 135 ? 1.829 -28.484 -2.318 1 92.5 135 LEU B O 1
ATOM 4152 N N . ILE B 1 136 ? 1.238 -29.594 -4.191 1 92.62 136 ILE B N 1
ATOM 4153 C CA . ILE B 1 136 ? 1.562 -28.469 -5.059 1 92.62 136 ILE B CA 1
ATOM 4154 C C . ILE B 1 136 ? 0.597 -27.328 -4.789 1 92.62 136 ILE B C 1
ATOM 4156 O O . ILE B 1 136 ? 1.014 -26.172 -4.688 1 92.62 136 ILE B O 1
ATOM 4160 N N . LEU B 1 137 ? -0.612 -27.672 -4.609 1 93.31 137 LEU B N 1
ATOM 4161 C CA . LEU B 1 137 ? -1.61 -26.641 -4.375 1 93.31 137 LEU B CA 1
ATOM 4162 C C . LEU B 1 137 ? -1.365 -25.938 -3.043 1 93.31 137 LEU B C 1
ATOM 4164 O O . LEU B 1 137 ? -1.502 -24.719 -2.945 1 93.31 137 LEU B O 1
ATOM 4168 N N . THR B 1 138 ? -1.021 -26.688 -2.041 1 93.06 138 THR B N 1
ATOM 4169 C CA . THR B 1 138 ? -0.727 -26.109 -0.736 1 93.06 138 THR B CA 1
ATOM 4170 C C . THR B 1 138 ? 0.504 -25.203 -0.811 1 93.06 138 THR B C 1
ATOM 4172 O O . THR B 1 138 ? 0.501 -24.094 -0.273 1 93.06 138 THR B O 1
ATOM 4175 N N . ALA B 1 139 ? 1.479 -25.656 -1.528 1 92.19 139 ALA B N 1
ATOM 4176 C CA . ALA B 1 139 ? 2.709 -24.891 -1.679 1 92.19 139 ALA B CA 1
ATOM 4177 C C . ALA B 1 139 ? 2.449 -23.578 -2.426 1 92.19 139 ALA B C 1
ATOM 4179 O O . ALA B 1 139 ? 2.918 -22.516 -2.014 1 92.19 139 ALA B O 1
ATOM 4180 N N . VAL B 1 140 ? 1.699 -23.688 -3.434 1 91.69 140 VAL B N 1
ATOM 4181 C CA . VAL B 1 140 ? 1.398 -22.516 -4.254 1 91.69 140 VAL B CA 1
ATOM 4182 C C . VAL B 1 140 ? 0.591 -21.5 -3.443 1 91.69 140 VAL B C 1
ATOM 4184 O O . VAL B 1 140 ? 0.869 -20.312 -3.482 1 91.69 140 VAL B O 1
ATOM 4187 N N . SER B 1 141 ? -0.356 -22 -2.678 1 92.19 141 SER B N 1
ATOM 4188 C CA . SER B 1 141 ? -1.16 -21.125 -1.83 1 92.19 141 SER B CA 1
ATOM 4189 C C . SER B 1 141 ? -0.294 -20.391 -0.81 1 92.19 141 SER B C 1
ATOM 4191 O O . SER B 1 141 ? -0.476 -19.203 -0.576 1 92.19 141 SER B O 1
ATOM 4193 N N . PHE B 1 142 ? 0.583 -21.109 -0.292 1 93.38 142 PHE B N 1
ATOM 4194 C CA . PHE B 1 142 ? 1.483 -20.531 0.7 1 93.38 142 PHE B CA 1
ATOM 4195 C C . PHE B 1 142 ? 2.379 -19.469 0.069 1 93.38 142 PHE B C 1
ATOM 4197 O O . PHE B 1 142 ? 2.531 -18.375 0.613 1 93.38 142 PHE B O 1
ATOM 4204 N N . ILE B 1 143 ? 2.885 -19.781 -1.075 1 92.38 143 ILE B N 1
ATOM 4205 C CA . ILE B 1 143 ? 3.799 -18.891 -1.782 1 92.38 143 ILE B CA 1
ATOM 4206 C C . ILE B 1 143 ? 3.07 -17.609 -2.18 1 92.38 143 ILE B C 1
ATOM 4208 O O . ILE B 1 143 ? 3.592 -16.5 -1.998 1 92.38 143 ILE B O 1
ATOM 4212 N N . LEU B 1 144 ? 1.915 -17.75 -2.639 1 90.94 144 LEU B N 1
ATOM 4213 C CA . LEU B 1 144 ? 1.14 -16.578 -3.062 1 90.94 144 LEU B CA 1
ATOM 4214 C C . LEU B 1 144 ? 0.745 -15.727 -1.866 1 90.94 144 LEU B C 1
ATOM 4216 O O . LEU B 1 144 ? 0.699 -14.5 -1.966 1 90.94 144 LEU B O 1
ATOM 4220 N N . TYR B 1 145 ? 0.548 -16.391 -0.77 1 90.88 145 TYR B N 1
ATOM 4221 C CA . TYR B 1 145 ? 0.221 -15.664 0.455 1 90.88 145 TYR B CA 1
ATOM 4222 C C . TYR B 1 145 ? 1.403 -14.82 0.925 1 90.88 145 TYR B C 1
ATOM 4224 O O . TYR B 1 145 ? 1.247 -13.641 1.238 1 90.88 145 TYR B O 1
ATOM 4232 N N . VAL B 1 146 ? 2.521 -15.383 0.921 1 90.88 146 VAL B N 1
ATOM 4233 C CA . VAL B 1 146 ? 3.74 -14.695 1.337 1 90.88 146 VAL B CA 1
ATOM 4234 C C . VAL B 1 146 ? 4.035 -13.547 0.376 1 90.88 146 VAL B C 1
ATOM 4236 O O . VAL B 1 146 ? 4.445 -12.469 0.802 1 90.88 146 VAL B O 1
ATOM 4239 N N . SER B 1 147 ? 3.777 -13.828 -0.886 1 88.69 147 SER B N 1
ATOM 4240 C CA . SER B 1 147 ? 3.967 -12.797 -1.9 1 88.69 147 SER B CA 1
ATOM 4241 C C . SER B 1 147 ? 3.045 -11.609 -1.657 1 88.69 147 SER B C 1
ATOM 4243 O O . SER B 1 147 ? 3.469 -10.453 -1.76 1 88.69 147 SER B O 1
ATOM 4245 N N . TYR B 1 148 ? 1.883 -11.836 -1.275 1 89.38 148 TYR B N 1
ATOM 4246 C CA . TYR B 1 148 ? 0.902 -10.797 -0.994 1 89.38 148 TYR B CA 1
ATOM 4247 C C . TYR B 1 148 ? 1.323 -9.961 0.211 1 89.38 148 TYR B C 1
ATOM 4249 O O . TYR B 1 148 ? 1.334 -8.727 0.149 1 89.38 148 TYR B O 1
ATOM 4257 N N . LEU B 1 149 ? 1.716 -10.578 1.205 1 88.5 149 LEU B N 1
ATOM 4258 C CA . LEU B 1 149 ? 2.135 -9.875 2.412 1 88.5 149 LEU B CA 1
ATOM 4259 C C . LEU B 1 149 ? 3.352 -9 2.135 1 88.5 149 LEU B C 1
ATOM 4261 O O . LEU B 1 149 ? 3.412 -7.852 2.586 1 88.5 149 LEU B O 1
ATOM 4265 N N . GLY B 1 150 ? 4.23 -9.664 1.4 1 88 150 GLY B N 1
ATOM 4266 C CA . GLY B 1 150 ? 5.441 -8.93 1.068 1 88 150 GLY B CA 1
ATOM 4267 C C . GLY B 1 150 ? 5.188 -7.715 0.194 1 88 150 GLY B C 1
ATOM 4268 O O . GLY B 1 150 ? 5.918 -6.727 0.266 1 88 150 GLY B O 1
ATOM 4269 N N . SER B 1 151 ? 4.125 -7.727 -0.549 1 87.31 151 SER B N 1
ATOM 4270 C CA . SER B 1 151 ? 3.791 -6.633 -1.459 1 87.31 151 SER B CA 1
ATOM 4271 C C . SER B 1 151 ? 3.104 -5.492 -0.722 1 87.31 151 SER B C 1
ATOM 4273 O O . SER B 1 151 ? 3.336 -4.32 -1.027 1 87.31 151 SER B O 1
ATOM 4275 N N . VAL B 1 152 ? 2.373 -5.789 0.322 1 88.12 152 VAL B N 1
ATOM 4276 C CA . VAL B 1 152 ? 1.518 -4.789 0.949 1 88.12 152 VAL B CA 1
ATOM 4277 C C . VAL B 1 152 ? 2.219 -4.203 2.172 1 88.12 152 VAL B C 1
ATOM 4279 O O . VAL B 1 152 ? 2.025 -3.029 2.504 1 88.12 152 VAL B O 1
ATOM 4282 N N . LYS B 1 153 ? 3.115 -4.871 2.781 1 87.38 153 LYS B N 1
ATOM 4283 C CA . LYS B 1 153 ? 3.705 -4.508 4.066 1 87.38 153 LYS B CA 1
ATOM 4284 C C . LYS B 1 153 ? 4.434 -3.172 3.979 1 87.38 153 LYS B C 1
ATOM 4286 O O . LYS B 1 153 ? 4.242 -2.297 4.824 1 87.38 153 LYS B O 1
ATOM 4291 N N . PRO B 1 154 ? 5.195 -2.979 2.996 1 84.44 154 PRO B N 1
ATOM 4292 C CA . PRO B 1 154 ? 5.895 -1.694 2.924 1 84.44 154 PRO B CA 1
ATOM 4293 C C . PRO B 1 154 ? 4.938 -0.504 2.875 1 84.44 154 PRO B C 1
ATOM 4295 O O . PRO B 1 154 ? 5.219 0.543 3.461 1 84.44 154 PRO B O 1
ATOM 4298 N N . TYR B 1 155 ? 3.875 -0.614 2.25 1 84.5 155 TYR B N 1
ATOM 4299 C CA . TYR B 1 155 ? 2.902 0.467 2.127 1 84.5 155 TYR B CA 1
ATOM 4300 C C . TYR B 1 155 ? 2.158 0.682 3.439 1 84.5 155 TYR B C 1
ATOM 4302 O O . TYR B 1 155 ? 1.876 1.82 3.822 1 84.5 155 TYR B O 1
ATOM 4310 N N . LYS B 1 156 ? 1.912 -0.321 4.113 1 85.38 156 LYS B N 1
ATOM 4311 C CA . LYS B 1 156 ? 1.276 -0.223 5.422 1 85.38 156 LYS B CA 1
ATOM 4312 C C . LYS B 1 156 ? 2.195 0.463 6.43 1 85.38 156 LYS B C 1
ATOM 4314 O O . LYS B 1 156 ? 1.741 1.273 7.238 1 85.38 156 LYS B O 1
ATOM 4319 N N . ASP B 1 157 ? 3.395 0.118 6.289 1 84 157 ASP B N 1
ATOM 4320 C CA . ASP B 1 157 ? 4.379 0.721 7.184 1 84 157 ASP B CA 1
ATOM 4321 C C . ASP B 1 157 ? 4.5 2.223 6.934 1 84 157 ASP B C 1
ATOM 4323 O O . ASP B 1 157 ? 4.574 3.01 7.879 1 84 157 ASP B O 1
ATOM 4327 N N . VAL B 1 158 ? 4.523 2.57 5.742 1 83.56 158 VAL B N 1
ATOM 4328 C CA . VAL B 1 158 ? 4.613 3.984 5.391 1 83.56 158 VAL B CA 1
ATOM 4329 C C . VAL B 1 158 ? 3.365 4.719 5.879 1 83.56 158 VAL B C 1
ATOM 4331 O O . VAL B 1 158 ? 3.457 5.828 6.402 1 83.56 158 VAL B O 1
ATOM 4334 N N . GLN B 1 159 ? 2.266 4.156 5.715 1 83.44 159 GLN B N 1
ATOM 4335 C CA . GLN B 1 159 ? 1.019 4.758 6.176 1 83.44 159 GLN B CA 1
ATOM 4336 C C . GLN B 1 159 ? 1.035 4.965 7.688 1 83.44 159 GLN B C 1
ATOM 4338 O O . GLN B 1 159 ? 0.644 6.027 8.18 1 83.44 159 GLN B O 1
ATOM 4343 N N . LYS B 1 160 ? 1.465 3.971 8.32 1 83.62 160 LYS B N 1
ATOM 4344 C CA . LYS B 1 160 ? 1.559 4.062 9.773 1 83.62 160 LYS B CA 1
ATOM 4345 C C . LYS B 1 160 ? 2.541 5.152 10.188 1 83.62 160 LYS B C 1
ATOM 4347 O O . LYS B 1 160 ? 2.262 5.93 11.109 1 83.62 160 LYS B O 1
ATOM 4352 N N . TYR B 1 161 ? 3.615 5.152 9.5 1 80.81 161 TYR B N 1
ATOM 4353 C CA . TYR B 1 161 ? 4.629 6.176 9.75 1 80.81 161 TYR B CA 1
ATOM 4354 C C . TYR B 1 161 ? 4.051 7.57 9.547 1 80.81 161 TYR B C 1
ATOM 4356 O O . TYR B 1 161 ? 4.25 8.461 10.383 1 80.81 161 TYR B O 1
ATOM 4364 N N . MET B 1 162 ? 3.383 7.754 8.562 1 81.62 162 MET B N 1
ATOM 4365 C CA . MET B 1 162 ? 2.793 9.047 8.242 1 81.62 162 MET B CA 1
ATOM 4366 C C . MET B 1 162 ? 1.763 9.453 9.297 1 81.62 162 MET B C 1
ATOM 4368 O O . MET B 1 162 ? 1.745 10.594 9.75 1 81.62 162 MET B O 1
ATOM 4372 N N . ASN B 1 163 ? 1.019 8.516 9.656 1 83.25 163 ASN B N 1
ATOM 4373 C CA . ASN B 1 163 ? 0.013 8.781 10.68 1 83.25 163 ASN B CA 1
ATOM 4374 C C . ASN B 1 163 ? 0.653 9.219 11.992 1 83.25 163 ASN B C 1
ATOM 4376 O O . ASN B 1 163 ? 0.214 10.188 12.609 1 83.25 163 ASN B O 1
ATOM 4380 N N . ASN B 1 164 ? 1.627 8.5 12.32 1 82.75 164 ASN B N 1
ATOM 4381 C CA . ASN B 1 164 ? 2.32 8.836 13.555 1 82.75 164 ASN B CA 1
ATOM 4382 C C . ASN B 1 164 ? 2.998 10.195 13.469 1 82.75 164 ASN B C 1
ATOM 4384 O O . ASN B 1 164 ? 2.967 10.969 14.43 1 82.75 164 ASN B O 1
ATOM 4388 N N . PHE B 1 165 ? 3.549 10.438 12.398 1 82.81 165 PHE B N 1
ATOM 4389 C CA . PHE B 1 165 ? 4.203 11.719 12.156 1 82.81 165 PHE B CA 1
ATOM 4390 C C . PHE B 1 165 ? 3.207 12.867 12.273 1 82.81 165 PHE B C 1
ATOM 4392 O O . PHE B 1 165 ? 3.477 13.859 12.953 1 82.81 165 PHE B O 1
ATOM 4399 N N . PHE B 1 166 ? 2.184 12.703 11.703 1 83.75 166 PHE B N 1
ATOM 4400 C CA . PHE B 1 166 ? 1.196 13.781 11.672 1 83.75 166 PHE B CA 1
ATOM 4401 C C . PHE B 1 166 ? 0.538 13.953 13.039 1 83.75 166 PHE B C 1
ATOM 4403 O O . PHE B 1 166 ? 0.201 15.07 13.43 1 83.75 166 PHE B O 1
ATOM 4410 N N . ASN B 1 167 ? 0.372 12.875 13.664 1 84.62 167 ASN B N 1
ATOM 4411 C CA . ASN B 1 167 ? -0.133 12.969 15.031 1 84.62 167 ASN B CA 1
ATOM 4412 C C . ASN B 1 167 ? 0.804 13.781 15.922 1 84.62 167 ASN B C 1
ATOM 4414 O O . ASN B 1 167 ? 0.352 14.617 16.703 1 84.62 167 ASN B O 1
ATOM 4418 N N . ASP B 1 168 ? 1.995 13.555 15.75 1 84.69 168 ASP B N 1
ATOM 4419 C CA . ASP B 1 168 ? 2.996 14.281 16.516 1 84.69 168 ASP B CA 1
ATOM 4420 C C . ASP B 1 168 ? 3.027 15.758 16.125 1 84.69 168 ASP B C 1
ATOM 4422 O O . ASP B 1 168 ? 3.131 16.641 16.984 1 84.69 168 ASP B O 1
ATOM 4426 N N . ALA B 1 169 ? 2.984 15.984 14.867 1 85.94 169 ALA B N 1
ATOM 4427 C CA . ALA B 1 169 ? 2.992 17.359 14.359 1 85.94 169 ALA B CA 1
ATOM 4428 C C . ALA B 1 169 ? 1.804 18.141 14.891 1 85.94 169 ALA B C 1
ATOM 4430 O O . ALA B 1 169 ? 1.952 19.297 15.305 1 85.94 169 ALA B O 1
ATOM 4431 N N . MET B 1 170 ? 0.681 17.484 14.883 1 85.31 170 MET B N 1
ATOM 4432 C CA . MET B 1 170 ? -0.524 18.141 15.375 1 85.31 170 MET B CA 1
ATOM 4433 C C . MET B 1 170 ? -0.412 18.438 16.875 1 85.31 170 MET B C 1
ATOM 4435 O O . MET B 1 170 ? -0.849 19.484 17.344 1 85.31 170 MET B O 1
ATOM 4439 N N . HIS B 1 171 ? 0.177 17.516 17.531 1 83.38 171 HIS B N 1
ATOM 4440 C CA . HIS B 1 171 ? 0.401 17.719 18.953 1 83.38 171 HIS B CA 1
ATOM 4441 C C . HIS B 1 171 ? 1.344 18.906 19.203 1 83.38 171 HIS B C 1
ATOM 4443 O O . HIS B 1 171 ? 1.12 19.703 20.109 1 83.38 171 HIS B O 1
ATOM 4449 N N . GLU B 1 172 ? 2.342 19 18.422 1 85.25 172 GLU B N 1
ATOM 4450 C CA . GLU B 1 172 ? 3.32 20.078 18.547 1 85.25 172 GLU B CA 1
ATOM 4451 C C . GLU B 1 172 ? 2.707 21.438 18.172 1 85.25 172 GLU B C 1
ATOM 4453 O O . GLU B 1 172 ? 3.115 22.469 18.703 1 85.25 172 GLU B O 1
ATOM 4458 N N . LEU B 1 173 ? 1.712 21.391 17.359 1 88 173 LEU B N 1
ATOM 4459 C CA . LEU B 1 173 ? 1.048 22.625 16.938 1 88 173 LEU B CA 1
ATOM 4460 C C . LEU B 1 173 ? 0.012 23.062 17.969 1 88 173 LEU B C 1
ATOM 4462 O O . LEU B 1 173 ? -0.232 24.25 18.141 1 88 173 LEU B O 1
ATOM 4466 N N . LYS B 1 174 ? -0.472 22.141 18.672 1 89.06 174 LYS B N 1
ATOM 4467 C CA . LYS B 1 174 ? -1.534 22.406 19.641 1 89.06 174 LYS B CA 1
ATOM 4468 C C . LYS B 1 174 ? -1.028 23.281 20.797 1 89.06 174 LYS B C 1
ATOM 4470 O O . LYS B 1 174 ? -1.714 24.219 21.219 1 89.06 174 LYS B O 1
ATOM 4475 N N . THR B 1 175 ? 0.13 23.031 21.188 1 88.5 175 THR B N 1
ATOM 4476 C CA . THR B 1 175 ? 0.685 23.719 22.359 1 88.5 175 THR B CA 1
ATOM 4477 C C . THR B 1 175 ? 0.903 25.203 22.062 1 88.5 175 THR B C 1
ATOM 4479 O O . THR B 1 175 ? 0.38 26.062 22.781 1 88.5 175 THR B O 1
ATOM 4482 N N . PRO B 1 176 ? 1.618 25.562 21.031 1 92 176 PRO B N 1
ATOM 4483 C CA . PRO B 1 176 ? 1.793 27 20.781 1 92 176 PRO B CA 1
ATOM 4484 C C . PRO B 1 176 ? 0.485 27.688 20.406 1 92 176 PRO B C 1
ATOM 4486 O O . PRO B 1 176 ? 0.307 28.875 20.703 1 92 176 PRO B O 1
ATOM 4489 N N . LEU B 1 177 ? -0.418 26.984 19.812 1 94.69 177 LEU B N 1
ATOM 4490 C CA . LEU B 1 177 ? -1.726 27.562 19.516 1 94.69 177 LEU B CA 1
ATOM 4491 C C . LEU B 1 177 ? -2.453 27.953 20.781 1 94.69 177 LEU B C 1
ATOM 4493 O O . LEU B 1 177 ? -3.02 29.047 20.875 1 94.69 177 LEU B O 1
ATOM 4497 N N . GLY B 1 178 ? -2.383 27.125 21.75 1 93.88 178 GLY B N 1
ATOM 4498 C CA . GLY B 1 178 ? -2.963 27.422 23.062 1 93.88 178 GLY B CA 1
ATOM 4499 C C . GLY B 1 178 ? -2.297 28.594 23.75 1 93.88 178 GLY B C 1
ATOM 4500 O O . GLY B 1 178 ? -2.977 29.453 24.312 1 93.88 178 GLY B O 1
ATOM 4501 N N . VAL B 1 179 ? -1.044 28.625 23.641 1 93.06 179 VAL B N 1
ATOM 4502 C CA . VAL B 1 179 ? -0.268 29.688 24.281 1 93.06 179 VAL B CA 1
ATOM 4503 C C . VAL B 1 179 ? -0.623 31.031 23.641 1 93.06 179 VAL B C 1
ATOM 4505 O O . VAL B 1 179 ? -0.831 32.031 24.344 1 93.06 179 VAL B O 1
ATOM 4508 N N . ALA B 1 180 ? -0.68 31.047 22.344 1 95.31 180 ALA B N 1
ATOM 4509 C CA . ALA B 1 180 ? -1.033 32.281 21.641 1 95.31 180 ALA B CA 1
ATOM 4510 C C . ALA B 1 180 ? -2.439 32.719 22.016 1 95.31 180 ALA B C 1
ATOM 4512 O O . ALA B 1 180 ? -2.662 33.906 22.266 1 95.31 180 ALA B O 1
ATOM 4513 N N . GLY B 1 181 ? -3.332 31.812 22.141 1 94.75 181 GLY B N 1
ATOM 4514 C CA . GLY B 1 181 ? -4.703 32.125 22.5 1 94.75 181 GLY B CA 1
ATOM 4515 C C . GLY B 1 181 ? -4.84 32.688 23.906 1 94.75 181 GLY B C 1
ATOM 4516 O O . GLY B 1 181 ? -5.48 33.719 24.109 1 94.75 181 GLY B O 1
ATOM 4517 N N . ILE B 1 182 ? -4.211 32.062 24.812 1 94.81 182 ILE B N 1
ATOM 4518 C CA . ILE B 1 182 ? -4.289 32.469 26.219 1 94.81 182 ILE B CA 1
ATOM 4519 C C . ILE B 1 182 ? -3.662 33.844 26.406 1 94.81 182 ILE B C 1
ATOM 4521 O O . ILE B 1 182 ? -4.227 34.688 27.094 1 94.81 182 ILE B O 1
ATOM 4525 N N . ASN B 1 183 ? -2.57 34.062 25.797 1 94.94 183 ASN B N 1
ATOM 4526 C CA . ASN B 1 183 ? -1.884 35.312 25.984 1 94.94 183 ASN B CA 1
ATOM 4527 C C . ASN B 1 183 ? -2.617 36.469 25.266 1 94.94 183 ASN B C 1
ATOM 4529 O O . ASN B 1 183 ? -2.592 37.594 25.734 1 94.94 183 ASN B O 1
ATOM 4533 N N . LEU B 1 184 ? -3.264 36.094 24.234 1 95.31 184 LEU B N 1
ATOM 4534 C CA . LEU B 1 184 ? -4.098 37.094 23.578 1 95.31 184 LEU B CA 1
ATOM 4535 C C . LEU B 1 184 ? -5.246 37.531 24.5 1 95.31 184 LEU B C 1
ATOM 4537 O O . LEU B 1 184 ? -5.562 38.719 24.594 1 95.31 184 LEU B O 1
ATOM 4541 N N . GLU B 1 185 ? -5.816 36.594 25.141 1 93.44 185 GLU B N 1
ATOM 4542 C CA . GLU B 1 185 ? -6.887 36.875 26.094 1 93.44 185 GLU B CA 1
ATOM 4543 C C . GLU B 1 185 ? -6.375 37.719 27.281 1 93.44 185 GLU B C 1
ATOM 4545 O O . GLU B 1 185 ? -7.047 38.625 27.734 1 93.44 185 GLU B O 1
ATOM 4550 N N . MET B 1 186 ? -5.227 37.406 27.703 1 94.56 186 MET B N 1
ATOM 4551 C CA . MET B 1 186 ? -4.629 38.094 28.844 1 94.56 186 MET B CA 1
ATOM 4552 C C . MET B 1 186 ? -4.246 39.531 28.5 1 94.56 186 MET B C 1
ATOM 4554 O O . MET B 1 186 ? -4.258 40.406 29.359 1 94.56 186 MET B O 1
ATOM 4558 N N . LEU B 1 187 ? -3.875 39.688 27.25 1 93.56 187 LEU B N 1
ATOM 4559 C CA . LEU B 1 187 ? -3.57 41.031 26.797 1 93.56 187 LEU B CA 1
ATOM 4560 C C . LEU B 1 187 ? -4.762 41.969 27 1 93.56 187 LEU B C 1
ATOM 4562 O O . LEU B 1 187 ? -4.586 43.156 27.312 1 93.56 187 LEU B O 1
ATOM 4566 N N . GLY B 1 188 ? -5.969 41.562 26.828 1 90.06 188 GLY B N 1
ATOM 4567 C CA . GLY B 1 188 ? -7.195 42.281 27.156 1 90.06 188 GLY B CA 1
ATOM 4568 C C . GLY B 1 188 ? -7.434 43.469 26.266 1 90.06 188 GLY B C 1
ATOM 4569 O O . GLY B 1 188 ? -8.227 44.344 26.609 1 90.06 188 GLY B O 1
ATOM 4570 N N . LEU B 1 189 ? -6.734 43.625 25.281 1 90.38 189 LEU B N 1
ATOM 4571 C CA . LEU B 1 189 ? -6.898 44.75 24.344 1 90.38 189 LEU B CA 1
ATOM 4572 C C . LEU B 1 189 ? -7.852 44.344 23.219 1 90.38 189 LEU B C 1
ATOM 4574 O O . LEU B 1 189 ? -7.785 43.25 22.688 1 90.38 189 LEU B O 1
ATOM 4578 N N . GLU B 1 190 ? -8.875 45.188 23.031 1 89.19 190 GLU B N 1
ATOM 4579 C CA . GLU B 1 190 ? -9.82 44.938 21.953 1 89.19 190 GLU B CA 1
ATOM 4580 C C . GLU B 1 190 ? -9.711 46 20.859 1 89.19 190 GLU B C 1
ATOM 4582 O O . GLU B 1 190 ? -10.219 47.125 21.031 1 89.19 190 GLU B O 1
ATOM 4587 N N . ASN B 1 191 ? -9 45.75 19.844 1 90.69 191 ASN B N 1
ATOM 4588 C CA . ASN B 1 191 ? -8.891 46.594 18.672 1 90.69 191 ASN B CA 1
ATOM 4589 C C . ASN B 1 191 ? -8.859 45.781 17.375 1 90.69 191 ASN B C 1
ATOM 4591 O O . ASN B 1 191 ? -9.086 44.562 17.406 1 90.69 191 ASN B O 1
ATOM 4595 N N . LYS B 1 192 ? -8.648 46.438 16.297 1 90.12 192 LYS B N 1
ATOM 4596 C CA . LYS B 1 192 ? -8.742 45.781 15 1 90.12 192 LYS B CA 1
ATOM 4597 C C . LYS B 1 192 ? -7.66 44.719 14.836 1 90.12 192 LYS B C 1
ATOM 4599 O O . LYS B 1 192 ? -7.902 43.656 14.258 1 90.12 192 LYS B O 1
ATOM 4604 N N . TYR B 1 193 ? -6.516 44.969 15.336 1 93.19 193 TYR B N 1
ATOM 4605 C CA . TYR B 1 193 ? -5.395 44.062 15.188 1 93.19 193 TYR B CA 1
ATOM 4606 C C . TYR B 1 193 ? -5.602 42.812 16.047 1 93.19 193 TYR B C 1
ATOM 4608 O O . TYR B 1 193 ? -5.434 41.688 15.57 1 93.19 193 TYR B O 1
ATOM 4616 N N . THR B 1 194 ? -6.008 42.969 17.328 1 94.25 194 THR B N 1
ATOM 4617 C CA . THR B 1 194 ? -6.219 41.844 18.219 1 94.25 194 THR B CA 1
ATOM 4618 C C . THR B 1 194 ? -7.391 41 17.75 1 94.25 194 THR B C 1
ATOM 4620 O O . THR B 1 194 ? -7.379 39.75 17.922 1 94.25 194 THR B O 1
ATOM 4623 N N . ASN B 1 195 ? -8.352 41.625 17.188 1 90.88 195 ASN B N 1
ATOM 4624 C CA . ASN B 1 195 ? -9.484 40.875 16.641 1 90.88 195 ASN B CA 1
ATOM 4625 C C . ASN B 1 195 ? -9.07 40.031 15.461 1 90.88 195 ASN B C 1
ATOM 4627 O O . ASN B 1 195 ? -9.523 38.875 15.328 1 90.88 195 ASN B O 1
ATOM 4631 N N . ARG B 1 196 ? -8.211 40.531 14.68 1 91.5 196 ARG B N 1
ATOM 4632 C CA . ARG B 1 196 ? -7.734 39.75 13.523 1 91.5 196 ARG B CA 1
ATOM 4633 C C . ARG B 1 196 ? -6.863 38.594 13.961 1 91.5 196 ARG B C 1
ATOM 4635 O O . ARG B 1 196 ? -6.914 37.5 13.367 1 91.5 196 ARG B O 1
ATOM 4642 N N . ILE B 1 197 ? -6.062 38.844 14.945 1 94.5 197 ILE B N 1
ATOM 4643 C CA . ILE B 1 197 ? -5.238 37.75 15.492 1 94.5 197 ILE B CA 1
ATOM 4644 C C . ILE B 1 197 ? -6.133 36.656 16.062 1 94.5 197 ILE B C 1
ATOM 4646 O O . ILE B 1 197 ? -5.906 35.469 15.836 1 94.5 197 ILE B O 1
ATOM 4650 N N . LYS B 1 198 ? -7.105 37.094 16.844 1 92.88 198 LYS B N 1
ATOM 4651 C CA . LYS B 1 198 ? -8.039 36.156 17.453 1 92.88 198 LYS B CA 1
ATOM 4652 C C . LYS B 1 198 ? -8.719 35.281 16.406 1 92.88 198 LYS B C 1
ATOM 4654 O O . LYS B 1 198 ? -8.805 34.062 16.578 1 92.88 198 LYS B O 1
ATOM 4659 N N . ASN B 1 199 ? -9.148 35.875 15.391 1 90.19 199 ASN B N 1
ATOM 4660 C CA . ASN B 1 199 ? -9.82 35.156 14.32 1 90.19 199 ASN B CA 1
ATOM 4661 C C . ASN B 1 199 ? -8.867 34.219 13.602 1 90.19 199 ASN B C 1
ATOM 4663 O O . ASN B 1 199 ? -9.258 33.094 13.242 1 90.19 199 ASN B O 1
ATOM 4667 N N . ALA B 1 200 ? -7.715 34.688 13.359 1 92.44 200 ALA B N 1
ATOM 4668 C CA . ALA B 1 200 ? -6.699 33.844 12.727 1 92.44 200 ALA B CA 1
ATOM 4669 C C . ALA B 1 200 ? -6.41 32.594 13.578 1 92.44 200 ALA B C 1
ATOM 4671 O O . ALA B 1 200 ? -6.312 31.5 13.055 1 92.44 200 ALA B O 1
ATOM 4672 N N . LEU B 1 201 ? -6.305 32.781 14.852 1 94.12 201 LEU B N 1
ATOM 4673 C CA . LEU B 1 201 ? -6.031 31.688 15.766 1 94.12 201 LEU B CA 1
ATOM 4674 C C . LEU B 1 201 ? -7.191 30.688 15.781 1 94.12 201 LEU B C 1
ATOM 4676 O O . LEU B 1 201 ? -6.98 29.484 15.852 1 94.12 201 LEU B O 1
ATOM 4680 N N . LYS B 1 202 ? -8.375 31.172 15.758 1 91.19 202 LYS B N 1
ATOM 4681 C CA . LYS B 1 202 ? -9.555 30.312 15.719 1 91.19 202 LYS B CA 1
ATOM 4682 C C . LYS B 1 202 ? -9.586 29.484 14.438 1 91.19 202 LYS B C 1
ATOM 4684 O O . LYS B 1 202 ? -9.922 28.297 14.461 1 91.19 202 LYS B O 1
ATOM 4689 N N . GLN B 1 203 ? -9.266 30.109 13.391 1 88.75 203 GLN B N 1
ATOM 4690 C CA . GLN B 1 203 ? -9.211 29.391 12.125 1 88.75 203 GLN B CA 1
ATOM 4691 C C . GLN B 1 203 ? -8.164 28.281 12.164 1 88.75 203 GLN B C 1
ATOM 4693 O O . GLN B 1 203 ? -8.398 27.188 11.656 1 88.75 203 GLN B O 1
ATOM 4698 N N . MET B 1 204 ? -7.055 28.578 12.688 1 92.31 204 MET B N 1
ATOM 4699 C CA . MET B 1 204 ? -6.008 27.562 12.836 1 92.31 204 MET B CA 1
ATOM 4700 C C . MET B 1 204 ? -6.488 26.406 13.703 1 92.31 204 MET B C 1
ATOM 4702 O O . MET B 1 204 ? -6.191 25.25 13.406 1 92.31 204 MET B O 1
ATOM 4706 N N . GLN B 1 205 ? -7.164 26.781 14.742 1 91.88 205 GLN B N 1
ATOM 4707 C CA . GLN B 1 205 ? -7.691 25.766 15.641 1 91.88 205 GLN B CA 1
ATOM 4708 C C . GLN B 1 205 ? -8.641 24.812 14.906 1 91.88 205 GLN B C 1
ATOM 4710 O O . GLN B 1 205 ? -8.57 23.594 15.078 1 91.88 205 GLN B O 1
ATOM 4715 N N . ILE B 1 206 ? -9.469 25.344 14.125 1 88.69 206 ILE B N 1
ATOM 4716 C CA . ILE B 1 206 ? -10.445 24.562 13.375 1 88.69 206 ILE B CA 1
ATOM 4717 C C . ILE B 1 206 ? -9.711 23.641 12.398 1 88.69 206 ILE B C 1
ATOM 4719 O O . ILE B 1 206 ? -10.023 22.453 12.297 1 88.69 206 ILE B O 1
ATOM 4723 N N . THR B 1 207 ? -8.805 24.188 11.672 1 89.12 207 THR B N 1
ATOM 4724 C CA . THR B 1 207 ? -8.031 23.406 10.727 1 89.12 207 THR B CA 1
ATOM 4725 C C . THR B 1 207 ? -7.285 22.281 11.445 1 89.12 207 THR B C 1
ATOM 4727 O O . THR B 1 207 ? -7.262 21.141 10.969 1 89.12 207 THR B O 1
ATOM 4730 N N . TYR B 1 208 ? -6.688 22.672 12.508 1 89.31 208 TYR B N 1
ATOM 4731 C CA . TYR B 1 208 ? -6.008 21.672 13.344 1 89.31 208 TYR B CA 1
ATOM 4732 C C . TYR B 1 208 ? -6.953 20.547 13.727 1 89.31 208 TYR B C 1
ATOM 4734 O O . TYR B 1 208 ? -6.59 19.375 13.633 1 89.31 208 TYR B O 1
ATOM 4742 N N . GLU B 1 209 ? -8.055 20.875 14.188 1 89.69 209 GLU B N 1
ATOM 4743 C CA . GLU B 1 209 ? -9.023 19.875 14.633 1 89.69 209 GLU B CA 1
ATOM 4744 C C . GLU B 1 209 ? -9.484 18.984 13.477 1 89.69 209 GLU B C 1
ATOM 4746 O O . GLU B 1 209 ? -9.734 17.797 13.664 1 89.69 209 GLU B O 1
ATOM 4751 N N . ASP B 1 210 ? -9.586 19.547 12.336 1 89.19 210 ASP B N 1
ATOM 4752 C CA . ASP B 1 210 ? -9.914 18.766 11.148 1 89.19 210 ASP B CA 1
ATOM 4753 C C . ASP B 1 210 ? -8.836 17.734 10.844 1 89.19 210 ASP B C 1
ATOM 4755 O O . ASP B 1 210 ? -9.148 16.578 10.562 1 89.19 210 ASP B O 1
ATOM 4759 N N . VAL B 1 211 ? -7.656 18.188 10.883 1 88.12 211 VAL B N 1
ATOM 4760 C CA . VAL B 1 211 ? -6.535 17.297 10.586 1 88.12 211 VAL B CA 1
ATOM 4761 C C . VAL B 1 211 ? -6.465 16.188 11.625 1 88.12 211 VAL B C 1
ATOM 4763 O O . VAL B 1 211 ? -6.273 15.016 11.281 1 88.12 211 VAL B O 1
ATOM 4766 N N . GLU B 1 212 ? -6.602 16.594 12.836 1 88.06 212 GLU B N 1
ATOM 4767 C CA . GLU B 1 212 ? -6.582 15.609 13.914 1 88.06 212 GLU B CA 1
ATOM 4768 C C . GLU B 1 212 ? -7.672 14.562 13.719 1 88.06 212 GLU B C 1
ATOM 4770 O O . GLU B 1 212 ? -7.426 13.367 13.883 1 88.06 212 GLU B O 1
ATOM 4775 N N . TYR B 1 213 ? -8.844 15.016 13.445 1 87.94 213 TYR B N 1
ATOM 4776 C CA . TYR B 1 213 ? -9.953 14.102 13.203 1 87.94 213 TYR B CA 1
ATOM 4777 C C . TYR B 1 213 ? -9.633 13.148 12.055 1 87.94 213 TYR B C 1
ATOM 4779 O O . TYR B 1 213 ? -9.883 11.945 12.156 1 87.94 213 TYR B O 1
ATOM 4787 N N . PHE B 1 214 ? -9.055 13.664 11.047 1 85.25 214 PHE B N 1
ATOM 4788 C CA . PHE B 1 214 ? -8.742 12.891 9.852 1 85.25 214 PHE B CA 1
ATOM 4789 C C . PHE B 1 214 ? -7.738 11.789 10.172 1 85.25 214 PHE B C 1
ATOM 4791 O O . PHE B 1 214 ? -7.887 10.656 9.703 1 85.25 214 PHE B O 1
ATOM 4798 N N . ILE B 1 215 ? -6.801 12.156 10.852 1 83.31 215 ILE B N 1
ATOM 4799 C CA . ILE B 1 215 ? -5.754 11.195 11.203 1 83.31 215 ILE B CA 1
ATOM 4800 C C . ILE B 1 215 ? -6.336 10.102 12.094 1 83.31 215 ILE B C 1
ATOM 4802 O O . ILE B 1 215 ? -6.094 8.914 11.867 1 83.31 215 ILE B O 1
ATOM 4806 N N . LYS B 1 216 ? -7.113 10.445 13 1 84.38 216 LYS B N 1
ATOM 4807 C CA . LYS B 1 216 ? -7.559 9.539 14.062 1 84.38 216 LYS B CA 1
ATOM 4808 C C . LYS B 1 216 ? -8.719 8.672 13.586 1 84.38 216 LYS B C 1
ATOM 4810 O O . LYS B 1 216 ? -8.984 7.613 14.156 1 84.38 216 LYS B O 1
ATOM 4815 N N . ARG B 1 217 ? -9.391 9.086 12.609 1 80.06 217 ARG B N 1
ATOM 4816 C CA . ARG B 1 217 ? -10.602 8.406 12.172 1 80.06 217 ARG B CA 1
ATOM 4817 C C . ARG B 1 217 ? -10.305 6.988 11.711 1 80.06 217 ARG B C 1
ATOM 4819 O O . ARG B 1 217 ? -11.203 6.141 11.664 1 80.06 217 ARG B O 1
ATOM 4826 N N . GLY B 1 218 ? -9.062 6.785 11.32 1 70.94 218 GLY B N 1
ATOM 4827 C CA . GLY B 1 218 ? -8.695 5.465 10.828 1 70.94 218 GLY B CA 1
ATOM 4828 C C . GLY B 1 218 ? -8.461 4.457 11.938 1 70.94 218 GLY B C 1
ATOM 4829 O O . GLY B 1 218 ? -8.555 3.25 11.711 1 70.94 218 GLY B O 1
ATOM 4830 N N . TYR B 1 219 ? -8.148 4.957 13.109 1 70.88 219 TYR B N 1
ATOM 4831 C CA . TYR B 1 219 ? -7.754 3.961 14.102 1 70.88 219 TYR B CA 1
ATOM 4832 C C . TYR B 1 219 ? -8.484 4.188 15.422 1 70.88 219 TYR B C 1
ATOM 4834 O O . TYR B 1 219 ? -8.422 3.346 16.328 1 70.88 219 TYR B O 1
ATOM 4842 N N . ILE B 1 220 ? -9.117 5.301 15.547 1 73.5 220 ILE B N 1
ATOM 4843 C CA . ILE B 1 220 ? -9.883 5.578 16.75 1 73.5 220 ILE B CA 1
ATOM 4844 C C . ILE B 1 220 ? -11.375 5.586 16.422 1 73.5 220 ILE B C 1
ATOM 4846 O O . ILE B 1 220 ? -11.789 6.141 15.398 1 73.5 220 ILE B O 1
ATOM 4850 N N . LYS B 1 221 ? -12.031 4.848 17.219 1 77.25 221 LYS B N 1
ATOM 4851 C CA . LYS B 1 221 ? -13.492 4.914 17.125 1 77.25 221 LYS B CA 1
ATOM 4852 C C . LYS B 1 221 ? -14.039 6.109 17.891 1 77.25 221 LYS B C 1
ATOM 4854 O O . LYS B 1 221 ? -13.602 6.387 19.016 1 77.25 221 LYS B O 1
ATOM 4859 N N . PHE B 1 222 ? -14.781 6.887 17.281 1 87.81 222 PHE B N 1
ATOM 4860 C CA . PHE B 1 222 ? -15.5 7.973 17.938 1 87.81 222 PHE B CA 1
ATOM 4861 C C . PHE B 1 222 ? -16.875 7.5 18.406 1 87.81 222 PHE B C 1
ATOM 4863 O O . PHE B 1 222 ? -17.781 7.328 17.594 1 87.81 222 PHE B O 1
ATOM 4870 N N . PRO B 1 223 ? -16.938 7.266 19.703 1 89.38 223 PRO B N 1
ATOM 4871 C CA . PRO B 1 223 ? -18.188 6.68 20.188 1 89.38 223 PRO B CA 1
ATOM 4872 C C . PRO B 1 223 ? -19.391 7.578 19.938 1 89.38 223 PRO B C 1
ATOM 4874 O O . PRO B 1 223 ? -19.328 8.789 20.172 1 89.38 223 PRO B O 1
ATOM 4877 N N . LYS B 1 224 ? -20.469 6.883 19.547 1 93.88 224 LYS B N 1
ATOM 4878 C CA . LYS B 1 224 ? -21.734 7.59 19.375 1 93.88 224 LYS B CA 1
ATOM 4879 C C . LYS B 1 224 ? -22.406 7.848 20.719 1 93.88 224 LYS B C 1
ATOM 4881 O O . LYS B 1 224 ? -22.328 7.016 21.625 1 93.88 224 LYS B O 1
ATOM 4886 N N . GLU B 1 225 ? -22.891 9.07 20.812 1 95.38 225 GLU B N 1
ATOM 4887 C CA . GLU B 1 225 ? -23.625 9.43 22.031 1 95.38 225 GLU B CA 1
ATOM 4888 C C . GLU B 1 225 ? -24.906 10.18 21.688 1 95.38 225 GLU B C 1
ATOM 4890 O O . GLU B 1 225 ? -25.078 10.656 20.562 1 95.38 225 GLU B O 1
ATOM 4895 N N . ARG B 1 226 ? -25.797 10.102 22.672 1 95.88 226 ARG B N 1
ATOM 4896 C CA . ARG B 1 226 ? -27 10.914 22.547 1 95.88 226 ARG B CA 1
ATOM 4897 C C . ARG B 1 226 ? -26.672 12.398 22.656 1 95.88 226 ARG B C 1
ATOM 4899 O O . ARG B 1 226 ? -26.266 12.875 23.719 1 95.88 226 ARG B O 1
ATOM 4906 N N . LEU B 1 227 ? -26.812 13.102 21.547 1 96.56 227 LEU B N 1
ATOM 4907 C CA . LEU B 1 227 ? -26.406 14.5 21.5 1 96.56 227 LEU B CA 1
ATOM 4908 C C . LEU B 1 227 ? -27.594 15.398 21.172 1 96.56 227 LEU B C 1
ATOM 4910 O O . LEU B 1 227 ? -28.359 15.125 20.25 1 96.56 227 LEU B O 1
ATOM 4914 N N . ASP B 1 228 ? -27.75 16.406 22.047 1 97.06 228 ASP B N 1
ATOM 4915 C CA . ASP B 1 228 ? -28.703 17.469 21.688 1 97.06 228 ASP B CA 1
ATOM 4916 C C . ASP B 1 228 ? -28.141 18.344 20.578 1 97.06 228 ASP B C 1
ATOM 4918 O O . ASP B 1 228 ? -27.422 19.312 20.859 1 97.06 228 ASP B O 1
ATOM 4922 N N . LEU B 1 229 ? -28.641 18.047 19.375 1 97.12 229 LEU B N 1
ATOM 4923 C CA . LEU B 1 229 ? -28.078 18.703 18.203 1 97.12 229 LEU B CA 1
ATOM 4924 C C . LEU B 1 229 ? -28.375 20.203 18.219 1 97.12 229 LEU B C 1
ATOM 4926 O O . LEU B 1 229 ? -27.562 21 17.781 1 97.12 229 LEU B O 1
ATOM 4930 N N . GLY B 1 230 ? -29.484 20.547 18.656 1 96.69 230 GLY B N 1
ATOM 4931 C CA . GLY B 1 230 ? -29.859 21.953 18.734 1 96.69 230 GLY B CA 1
ATOM 4932 C C . GLY B 1 230 ? -28.969 22.75 19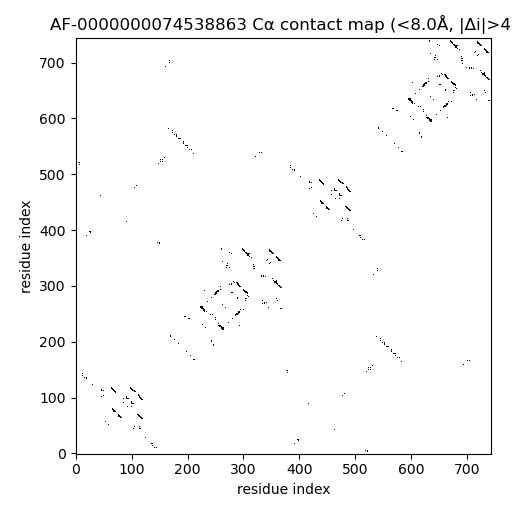.688 1 96.69 230 GLY B C 1
ATOM 4933 O O . GLY B 1 230 ? -28.406 23.766 19.281 1 96.69 230 GLY B O 1
ATOM 4934 N N . MET B 1 231 ? -28.828 22.266 20.828 1 96.62 231 MET B N 1
ATOM 4935 C CA . MET B 1 231 ? -28 22.938 21.828 1 96.62 231 MET B CA 1
ATOM 4936 C C . MET B 1 231 ? -26.562 23.016 21.375 1 96.62 231 MET B C 1
ATOM 4938 O O . MET B 1 231 ? -25.906 24.047 21.531 1 96.62 231 MET B O 1
ATOM 4942 N N . TYR B 1 232 ? -26.156 21.984 20.828 1 97.31 232 TYR B N 1
ATOM 4943 C CA . TYR B 1 232 ? -24.766 21.938 20.422 1 97.31 232 TYR B CA 1
ATOM 4944 C C . TYR B 1 232 ? -24.5 22.875 19.234 1 97.31 232 TYR B C 1
ATOM 4946 O O . TYR B 1 232 ? -23.469 23.531 19.188 1 97.31 232 TYR B O 1
ATOM 4954 N N . ALA B 1 233 ? -25.422 22.922 18.328 1 97.62 233 ALA B N 1
ATOM 4955 C CA . ALA B 1 233 ? -25.312 23.828 17.188 1 97.62 233 ALA B CA 1
ATOM 4956 C C . ALA B 1 233 ? -25.234 25.281 17.656 1 97.62 233 ALA B C 1
ATOM 4958 O O . ALA B 1 233 ? -24.453 26.078 17.125 1 97.62 233 ALA B O 1
ATOM 4959 N N . LEU B 1 234 ? -26.016 25.594 18.609 1 96.94 234 LEU B N 1
ATOM 4960 C CA . LEU B 1 234 ? -26.016 26.953 19.156 1 96.94 234 LEU B CA 1
ATOM 4961 C C . LEU B 1 234 ? -24.688 27.281 19.812 1 96.94 234 LEU B C 1
ATOM 4963 O O . LEU B 1 234 ? -24.188 28.406 19.688 1 96.94 234 LEU B O 1
ATOM 4967 N N . GLU B 1 235 ? -24.203 26.344 20.5 1 96.62 235 GLU B N 1
ATOM 4968 C CA . GLU B 1 235 ? -22.906 26.516 21.125 1 96.62 235 GLU B CA 1
ATOM 4969 C C . GLU B 1 235 ? -21.828 26.781 20.078 1 96.62 235 GLU B C 1
ATOM 4971 O O . GLU B 1 235 ? -20.969 27.656 20.281 1 96.62 235 GLU B O 1
ATOM 4976 N N . ARG B 1 236 ? -21.844 26.062 19.016 1 95.75 236 ARG B N 1
ATOM 4977 C CA . ARG B 1 236 ? -20.859 26.219 17.969 1 95.75 236 ARG B CA 1
ATOM 4978 C C . ARG B 1 236 ? -21 27.562 17.266 1 95.75 236 ARG B C 1
ATOM 4980 O O . ARG B 1 236 ? -20.016 28.203 16.906 1 95.75 236 ARG B O 1
ATOM 4987 N N . VAL B 1 237 ? -22.234 28 17.078 1 96.56 237 VAL B N 1
ATOM 4988 C CA . VAL B 1 237 ? -22.5 29.297 16.469 1 96.56 237 VAL B CA 1
ATOM 4989 C C . VAL B 1 237 ? -21.906 30.406 17.344 1 96.56 237 VAL B C 1
ATOM 4991 O O . VAL B 1 237 ? -21.281 31.328 16.828 1 96.56 237 VAL B O 1
ATOM 4994 N N . ARG B 1 238 ? -22.125 30.281 18.641 1 94.81 238 ARG B N 1
ATOM 4995 C CA . ARG B 1 238 ? -21.562 31.25 19.562 1 94.81 238 ARG B CA 1
ATOM 4996 C C . ARG B 1 238 ? -20.031 31.297 19.453 1 94.81 238 ARG B C 1
ATOM 4998 O O . ARG B 1 238 ? -19.438 32.375 19.484 1 94.81 238 ARG B O 1
ATOM 5005 N N . PHE B 1 239 ? -19.5 30.203 19.312 1 91.81 239 PHE B N 1
ATOM 5006 C CA . PHE B 1 239 ? -18.047 30.062 19.203 1 91.81 239 PHE B CA 1
ATOM 5007 C C . PHE B 1 239 ? -17.531 30.75 17.953 1 91.81 239 PHE B C 1
ATOM 5009 O O . PHE B 1 239 ? -16.5 31.406 17.969 1 91.81 239 PHE B O 1
ATOM 5016 N N . LEU B 1 240 ? -18.266 30.734 16.844 1 93.75 240 LEU B N 1
ATOM 5017 C CA . LEU B 1 240 ? -17.797 31.188 15.531 1 93.75 240 LEU B CA 1
ATOM 5018 C C . LEU B 1 240 ? -18.25 32.625 15.258 1 93.75 240 LEU B C 1
ATOM 5020 O O . LEU B 1 240 ? -17.938 33.188 14.203 1 93.75 240 LEU B O 1
ATOM 5024 N N . ARG B 1 241 ? -18.984 33.156 16.172 1 92.44 241 ARG B N 1
ATOM 5025 C CA . ARG B 1 241 ? -19.484 34.531 16 1 92.44 241 ARG B CA 1
ATOM 5026 C C . ARG B 1 241 ? -18.344 35.531 15.82 1 92.44 241 ARG B C 1
ATOM 5028 O O . ARG B 1 241 ? -18.469 36.469 15.047 1 92.44 241 ARG B O 1
ATOM 5035 N N . SER B 1 242 ? -17.312 35.281 16.562 1 85.5 242 SER B N 1
ATOM 5036 C CA . SER B 1 242 ? -16.172 36.219 16.453 1 85.5 242 SER B CA 1
ATOM 5037 C C . SER B 1 242 ? -15.508 36.094 15.094 1 85.5 242 SER B C 1
ATOM 5039 O O . SER B 1 242 ? -15.039 37.125 14.547 1 85.5 242 SER B O 1
ATOM 5041 N N . VAL B 1 243 ? -15.484 35 14.625 1 87.81 243 VAL B N 1
ATOM 5042 C CA . VAL B 1 243 ? -14.906 34.812 13.297 1 87.81 243 VAL B CA 1
ATOM 5043 C C . VAL B 1 243 ? -15.758 35.531 12.258 1 87.81 243 VAL B C 1
ATOM 5045 O O . VAL B 1 243 ? -15.227 36.188 11.367 1 87.81 243 VAL B O 1
ATOM 5048 N N . ALA B 1 244 ? -17.047 35.375 12.336 1 92.38 244 ALA B N 1
ATOM 5049 C CA . ALA B 1 244 ? -17.969 36.062 11.445 1 92.38 244 ALA B CA 1
ATOM 5050 C C . ALA B 1 244 ? -17.906 37.562 11.625 1 92.38 244 ALA B C 1
ATOM 5052 O O . ALA B 1 244 ? -18.062 38.312 10.664 1 92.38 244 ALA B O 1
ATOM 5053 N N . GLY B 1 245 ? -17.641 37.938 12.805 1 87.19 245 GLY B N 1
ATOM 5054 C CA . GLY B 1 245 ? -17.578 39.375 13.141 1 87.19 245 GLY B CA 1
ATOM 5055 C C . GLY B 1 245 ? -16.469 40.094 12.43 1 87.19 245 GLY B C 1
ATOM 5056 O O . GLY B 1 245 ? -16.578 41.281 12.141 1 87.19 245 GLY B O 1
ATOM 5057 N N . ALA B 1 246 ? -15.445 39.406 12.148 1 81.12 246 ALA B N 1
ATOM 5058 C CA . ALA B 1 246 ? -14.305 40.031 11.469 1 81.12 246 ALA B CA 1
ATOM 5059 C C . ALA B 1 246 ? -14.703 40.531 10.086 1 81.12 246 ALA B C 1
ATOM 5061 O O . ALA B 1 246 ? -14.141 41.531 9.602 1 81.12 246 ALA B O 1
ATOM 5062 N N . LYS B 1 247 ? -15.648 39.875 9.555 1 87.88 247 LYS B N 1
ATOM 5063 C CA . LYS B 1 247 ? -16.156 40.312 8.25 1 87.88 247 LYS B CA 1
ATOM 5064 C C . LYS B 1 247 ? -17.5 41 8.391 1 87.88 247 LYS B C 1
ATOM 5066 O O . LYS B 1 247 ? -18.203 41.219 7.402 1 87.88 247 LYS B O 1
ATOM 5071 N N . HIS B 1 248 ? -17.891 41.312 9.633 1 92.38 248 HIS B N 1
ATOM 5072 C CA . HIS B 1 248 ? -19.172 41.938 9.938 1 92.38 248 HIS B CA 1
ATOM 5073 C C . HIS B 1 248 ? -20.344 41.125 9.391 1 92.38 248 HIS B C 1
ATOM 5075 O O . HIS B 1 248 ? -21.266 41.656 8.789 1 92.38 248 HIS B O 1
ATOM 5081 N N . ILE B 1 249 ? -20.188 39.875 9.484 1 95.75 249 ILE B N 1
ATOM 5082 C CA . ILE B 1 249 ? -21.234 38.938 9.07 1 95.75 249 ILE B CA 1
ATOM 5083 C C . ILE B 1 249 ? -22.094 38.562 10.281 1 95.75 249 ILE B C 1
ATOM 5085 O O . ILE B 1 249 ? -21.562 38.25 11.344 1 95.75 249 ILE B O 1
ATOM 5089 N N . LYS B 1 250 ? -23.391 38.688 10.156 1 96.81 250 LYS B N 1
ATOM 5090 C CA . LYS B 1 250 ? -24.312 38.312 11.227 1 96.81 250 LYS B CA 1
ATOM 5091 C C . LYS B 1 250 ? -24.781 36.844 11.07 1 96.81 250 LYS B C 1
ATOM 5093 O O . LYS B 1 250 ? -25.234 36.469 9.992 1 96.81 250 LYS B O 1
ATOM 5098 N N . LEU B 1 251 ? -24.609 36.125 12.148 1 97.81 251 LEU B N 1
ATOM 5099 C CA . LEU B 1 251 ? -25.141 34.75 12.164 1 97.81 251 LEU B CA 1
ATOM 5100 C C . LEU B 1 251 ? -26.547 34.719 12.75 1 97.81 251 LEU B C 1
ATOM 5102 O O . LEU B 1 251 ? -26.734 35 13.93 1 97.81 251 LEU B O 1
ATOM 5106 N N . ILE B 1 252 ? -27.5 34.406 11.891 1 97.81 252 ILE B N 1
ATOM 5107 C CA . ILE B 1 252 ? -28.891 34.344 12.312 1 97.81 252 ILE B CA 1
ATOM 5108 C C . ILE B 1 252 ? -29.312 32.875 12.492 1 97.81 252 ILE B C 1
ATOM 5110 O O . ILE B 1 252 ? -29.172 32.062 11.578 1 97.81 252 ILE B O 1
ATOM 5114 N N . THR B 1 253 ? -29.812 32.594 13.695 1 97.88 253 THR B N 1
ATOM 5115 C CA . THR B 1 253 ? -30.109 31.188 13.984 1 97.88 253 THR B CA 1
ATOM 5116 C C . THR B 1 253 ? -31.609 30.984 14.18 1 97.88 253 THR B C 1
ATOM 5118 O O . THR B 1 253 ? -32.312 31.859 14.711 1 97.88 253 THR B O 1
ATOM 5121 N N . ASP B 1 254 ? -32.156 29.984 13.648 1 97.31 254 ASP B N 1
ATOM 5122 C CA . ASP B 1 254 ? -33.469 29.406 13.945 1 97.31 254 ASP B CA 1
ATOM 5123 C C . ASP B 1 254 ? -33.344 27.953 14.352 1 97.31 254 ASP B C 1
ATOM 5125 O O . ASP B 1 254 ? -33.594 27.047 13.547 1 97.31 254 ASP B O 1
ATOM 5129 N N . ILE B 1 255 ? -32.938 27.797 15.648 1 95.88 255 ILE B N 1
ATOM 5130 C CA . ILE B 1 255 ? -32.594 26.484 16.172 1 95.88 255 ILE B CA 1
ATOM 5131 C C . ILE B 1 255 ? -33.375 26.234 17.469 1 95.88 255 ILE B C 1
ATOM 5133 O O . ILE B 1 255 ? -33.375 27.062 18.359 1 95.88 255 ILE B O 1
ATOM 5137 N N . LYS B 1 256 ? -34.031 25.109 17.438 1 87.75 256 LYS B N 1
ATOM 5138 C CA . LYS B 1 256 ? -34.75 24.703 18.656 1 87.75 256 LYS B CA 1
ATOM 5139 C C . LYS B 1 256 ? -33.938 23.656 19.422 1 87.75 256 LYS B C 1
ATOM 5141 O O . LYS B 1 256 ? -33.281 22.812 18.812 1 87.75 256 LYS B O 1
ATOM 5146 N N . ASP B 1 257 ? -34.031 23.734 20.75 1 85.31 257 ASP B N 1
ATOM 5147 C CA . ASP B 1 257 ? -33.375 22.719 21.594 1 85.31 257 ASP B CA 1
ATOM 5148 C C . ASP B 1 257 ? -34.25 21.469 21.688 1 85.31 257 ASP B C 1
ATOM 5150 O O . ASP B 1 257 ? -35.375 21.438 21.172 1 85.31 257 ASP B O 1
ATOM 5154 N N . GLY B 1 258 ? -33.656 20.406 22.125 1 89.94 258 GLY B N 1
ATOM 5155 C CA . GLY B 1 258 ? -34.406 19.188 22.391 1 89.94 258 GLY B CA 1
ATOM 5156 C C . GLY B 1 258 ? -34.469 18.25 21.203 1 89.94 258 GLY B C 1
ATOM 5157 O O . GLY B 1 258 ? -35.312 17.375 21.125 1 89.94 258 GLY B O 1
ATOM 5158 N N . VAL B 1 259 ? -33.625 18.484 20.219 1 94.06 259 VAL B N 1
ATOM 5159 C CA . VAL B 1 259 ? -33.5 17.562 19.094 1 94.06 259 VAL B CA 1
ATOM 5160 C C . VAL B 1 259 ? -32.312 16.641 19.297 1 94.06 259 VAL B C 1
ATOM 5162 O O . VAL B 1 259 ? -31.172 17.047 19.094 1 94.06 259 VAL B O 1
ATOM 5165 N N . PHE B 1 260 ? -32.656 15.398 19.625 1 96 260 PHE B N 1
ATOM 5166 C CA . PHE B 1 260 ? -31.594 14.469 20 1 96 260 PHE B CA 1
ATOM 5167 C C . PHE B 1 260 ? -31.266 13.539 18.828 1 96 260 PHE B C 1
ATOM 5169 O O . PHE B 1 260 ? -32.156 13.023 18.172 1 96 260 PHE B O 1
ATOM 5176 N N . VAL B 1 261 ? -29.953 13.359 18.609 1 96.5 261 VAL B N 1
ATOM 5177 C CA . VAL B 1 261 ? -29.469 12.461 17.562 1 96.5 261 VAL B CA 1
ATOM 5178 C C . VAL B 1 261 ? -28.344 11.586 18.109 1 96.5 261 VAL B C 1
ATOM 5180 O O . VAL B 1 261 ? -27.812 11.852 19.188 1 96.5 261 VAL B O 1
ATOM 5183 N N . LEU B 1 262 ? -28.094 10.477 17.375 1 96.31 262 LEU B N 1
ATOM 5184 C CA . LEU B 1 262 ? -27 9.578 17.734 1 96.31 262 LEU B CA 1
ATOM 5185 C C . LEU B 1 262 ? -25.766 9.844 16.891 1 96.31 262 LEU B C 1
ATOM 5187 O O . LEU B 1 262 ? -25.688 9.391 15.742 1 96.31 262 LEU B O 1
ATOM 5191 N N . ILE B 1 263 ? -24.781 10.523 17.469 1 96.06 263 ILE B N 1
ATOM 5192 C CA . ILE B 1 263 ? -23.547 10.875 16.766 1 96.06 263 ILE B CA 1
ATOM 5193 C C . ILE B 1 263 ? -22.469 11.273 17.781 1 96.06 263 ILE B C 1
ATOM 5195 O O . ILE B 1 263 ? -22.781 11.664 18.906 1 96.06 263 ILE B O 1
ATOM 5199 N N . SER B 1 264 ? -21.25 11.109 17.391 1 95.25 264 SER B N 1
ATOM 5200 C CA . SER B 1 264 ? -20.188 11.586 18.266 1 95.25 264 SER B CA 1
ATOM 5201 C C . SER B 1 264 ? -20.125 13.109 18.281 1 95.25 264 SER B C 1
ATOM 5203 O O . SER B 1 264 ? -20.312 13.758 17.25 1 95.25 264 SER B O 1
ATOM 5205 N N . LYS B 1 265 ? -19.812 13.68 19.438 1 95.06 265 LYS B N 1
ATOM 5206 C CA . LYS B 1 265 ? -19.719 15.125 19.594 1 95.06 265 LYS B CA 1
ATOM 5207 C C . LYS B 1 265 ? -18.688 15.719 18.641 1 95.06 265 LYS B C 1
ATOM 5209 O O . LYS B 1 265 ? -18.938 16.766 18.031 1 95.06 265 LYS B O 1
ATOM 5214 N N . LEU B 1 266 ? -17.656 15.016 18.484 1 93.5 266 LEU B N 1
ATOM 5215 C CA . LEU B 1 266 ? -16.578 15.492 17.625 1 93.5 266 LEU B CA 1
ATOM 5216 C C . LEU B 1 266 ? -17 15.484 16.156 1 93.5 266 LEU B C 1
ATOM 5218 O O . LEU B 1 266 ? -16.672 16.391 15.406 1 93.5 266 LEU B O 1
ATOM 5222 N N . ALA B 1 267 ? -17.656 14.445 15.805 1 94.88 267 ALA B N 1
ATOM 5223 C CA . ALA B 1 267 ? -18.156 14.359 14.43 1 94.88 267 ALA B CA 1
ATOM 5224 C C . ALA B 1 267 ? -19.141 15.484 14.133 1 94.88 267 ALA B C 1
ATOM 5226 O O . ALA B 1 267 ? -19.062 16.125 13.078 1 94.88 267 ALA B O 1
ATOM 5227 N N . ALA B 1 268 ? -20 15.719 15.086 1 97 268 ALA B N 1
ATOM 5228 C CA . ALA B 1 268 ? -20.969 16.797 14.938 1 97 268 ALA B CA 1
ATOM 5229 C C . ALA B 1 268 ? -20.266 18.156 14.836 1 97 268 ALA B C 1
ATOM 5231 O O . ALA B 1 268 ? -20.656 19 14.016 1 97 268 ALA B O 1
ATOM 5232 N N . GLN B 1 269 ? -19.297 18.328 15.609 1 96.5 269 GLN B N 1
ATOM 5233 C CA . GLN B 1 269 ? -18.516 19.562 15.609 1 96.5 269 GLN B CA 1
ATOM 5234 C C . GLN B 1 269 ? -17.906 19.812 14.242 1 96.5 269 GLN B C 1
ATOM 5236 O O . GLN B 1 269 ? -17.922 20.953 13.75 1 96.5 269 GLN B O 1
ATOM 5241 N N . ARG B 1 270 ? -17.375 18.812 13.672 1 94.81 270 ARG B N 1
ATOM 5242 C CA . ARG B 1 270 ? -16.703 18.938 12.383 1 94.81 270 ARG B CA 1
ATOM 5243 C C . ARG B 1 270 ? -17.703 19.328 11.297 1 94.81 270 ARG B C 1
ATOM 5245 O O . ARG B 1 270 ? -17.406 20.188 10.453 1 94.81 270 ARG B O 1
ATOM 5252 N N . ILE B 1 271 ? -18.812 18.672 11.344 1 96.62 271 ILE B N 1
ATOM 5253 C CA . ILE B 1 271 ? -19.844 18.984 10.359 1 96.62 271 ILE B CA 1
ATOM 5254 C C . ILE B 1 271 ? -20.25 20.453 10.484 1 96.62 271 ILE B C 1
ATOM 5256 O O . ILE B 1 271 ? -20.234 21.188 9.492 1 96.62 271 ILE B O 1
ATOM 5260 N N . ILE B 1 272 ? -20.516 20.906 11.672 1 97.5 272 ILE B N 1
ATOM 5261 C CA . ILE B 1 272 ? -21.047 22.234 11.93 1 97.5 272 ILE B CA 1
ATOM 5262 C C . ILE B 1 272 ? -19.984 23.281 11.664 1 97.5 272 ILE B C 1
ATOM 5264 O O . ILE B 1 272 ? -20.219 24.234 10.914 1 97.5 272 ILE B O 1
ATOM 5268 N N . ASP B 1 273 ? -18.812 23.125 12.219 1 95.38 273 ASP B N 1
ATOM 5269 C CA . ASP B 1 273 ? -17.734 24.109 12.109 1 95.38 273 ASP B CA 1
ATOM 5270 C C . ASP B 1 273 ? -17.328 24.312 10.656 1 95.38 273 ASP B C 1
ATOM 5272 O O . ASP B 1 273 ? -17.172 25.453 10.203 1 95.38 273 ASP B O 1
ATOM 5276 N N . ASN B 1 274 ? -17.188 23.266 9.969 1 93.19 274 ASN B N 1
ATOM 5277 C CA . ASN B 1 274 ? -16.719 23.359 8.594 1 93.19 274 ASN B CA 1
ATOM 5278 C C . ASN B 1 274 ? -17.766 24.016 7.695 1 93.19 274 ASN B C 1
ATOM 5280 O O . ASN B 1 274 ? -17.422 24.781 6.789 1 93.19 274 ASN B O 1
ATOM 5284 N N . THR B 1 275 ? -18.953 23.688 7.957 1 95.81 275 THR B N 1
ATOM 5285 C CA . THR B 1 275 ? -20.016 24.266 7.141 1 95.81 275 THR B CA 1
ATOM 5286 C C . THR B 1 275 ? -20.172 25.75 7.41 1 95.81 275 THR B C 1
ATOM 5288 O O . THR B 1 275 ? -20.297 26.547 6.477 1 95.81 275 THR B O 1
ATOM 5291 N N . ILE B 1 276 ? -20.141 26.125 8.633 1 96 276 ILE B N 1
ATOM 5292 C CA . ILE B 1 276 ? -20.312 27.516 9 1 96 276 ILE B CA 1
ATOM 5293 C C . ILE B 1 276 ? -19.094 28.312 8.555 1 96 276 ILE B C 1
ATOM 5295 O O . ILE B 1 276 ? -19.219 29.422 8.016 1 96 276 ILE B O 1
ATOM 5299 N N . THR B 1 277 ? -17.891 27.797 8.742 1 92 277 THR B N 1
ATOM 5300 C CA . THR B 1 277 ? -16.688 28.531 8.375 1 92 277 THR B CA 1
ATOM 5301 C C . THR B 1 277 ? -16.594 28.688 6.859 1 92 277 THR B C 1
ATOM 5303 O O . THR B 1 277 ? -16.078 29.703 6.367 1 92 277 THR B O 1
ATOM 5306 N N . ASN B 1 278 ? -17.094 27.734 6.172 1 90.5 278 ASN B N 1
ATOM 5307 C CA . ASN B 1 278 ? -17.172 27.859 4.723 1 90.5 278 ASN B CA 1
ATOM 5308 C C . ASN B 1 278 ? -18.125 28.984 4.316 1 90.5 278 ASN B C 1
ATOM 5310 O O . ASN B 1 278 ? -17.828 29.766 3.41 1 90.5 278 ASN B O 1
ATOM 5314 N N . ALA B 1 279 ? -19.234 28.984 4.949 1 94.81 279 ALA B N 1
ATOM 5315 C CA . ALA B 1 279 ? -20.219 30.031 4.68 1 94.81 279 ALA B CA 1
ATOM 5316 C C . ALA B 1 279 ? -19.625 31.422 4.949 1 94.81 279 ALA B C 1
ATOM 5318 O O . ALA B 1 279 ? -19.844 32.344 4.18 1 94.81 279 ALA B O 1
ATOM 5319 N N . ILE B 1 280 ? -18.906 31.516 6 1 92.94 280 ILE B N 1
ATOM 5320 C CA . ILE B 1 280 ? -18.266 32.781 6.355 1 92.94 280 ILE B CA 1
ATOM 5321 C C . ILE B 1 280 ? -17.219 33.156 5.312 1 92.94 280 ILE B C 1
ATOM 5323 O O . ILE B 1 280 ? -17.172 34.281 4.84 1 92.94 280 ILE B O 1
ATOM 5327 N N . LYS B 1 281 ? -16.422 32.188 4.949 1 88.06 281 LYS B N 1
ATOM 5328 C CA . LYS B 1 281 ? -15.297 32.406 4.031 1 88.06 281 LYS B CA 1
ATOM 5329 C C . LYS B 1 281 ? -15.781 32.906 2.68 1 88.06 281 LYS B C 1
ATOM 5331 O O . LYS B 1 281 ? -15.172 33.812 2.102 1 88.06 281 LYS B O 1
ATOM 5336 N N . TYR B 1 282 ? -16.875 32.406 2.248 1 90.81 282 TYR B N 1
ATOM 5337 C CA . TYR B 1 2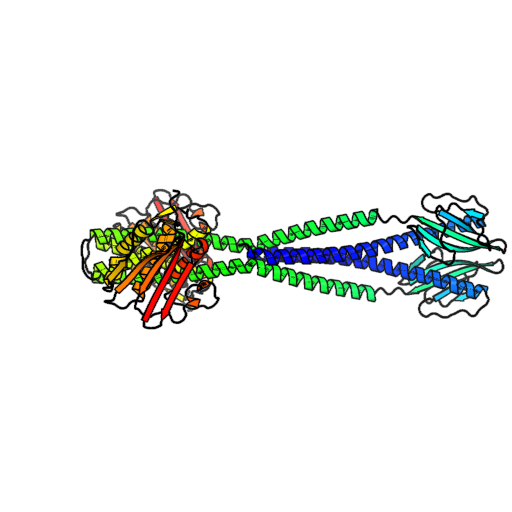82 ? -17.281 32.656 0.873 1 90.81 282 TYR B CA 1
ATOM 5338 C C . TYR B 1 282 ? -18.391 33.688 0.825 1 90.81 282 TYR B C 1
ATOM 5340 O O . TYR B 1 282 ? -18.875 34.031 -0.252 1 90.81 282 TYR B O 1
ATOM 5348 N N . SER B 1 283 ? -18.734 34.25 1.975 1 94.25 283 SER B N 1
ATOM 5349 C CA . SER B 1 283 ? -19.719 35.312 2.027 1 94.25 283 SER B CA 1
ATOM 5350 C C . SER B 1 283 ? -19.031 36.688 1.978 1 94.25 283 SER B C 1
ATOM 5352 O O . SER B 1 283 ? -17.953 36.875 2.543 1 94.25 283 SER B O 1
ATOM 5354 N N . PRO B 1 284 ? -19.688 37.625 1.293 1 93.56 284 PRO B N 1
ATOM 5355 C CA . PRO B 1 284 ? -19.141 39 1.324 1 93.56 284 PRO B CA 1
ATOM 5356 C C . PRO B 1 284 ? -19.25 39.656 2.705 1 93.56 284 PRO B C 1
ATOM 5358 O O . PRO B 1 284 ? -19.984 39.156 3.564 1 93.56 284 PRO B O 1
ATOM 5361 N N . GLN B 1 285 ? -18.469 40.688 2.896 1 93.12 285 GLN B N 1
ATOM 5362 C CA . GLN B 1 285 ? -18.547 41.438 4.145 1 93.12 285 GLN B CA 1
ATOM 5363 C C . GLN B 1 285 ? -19.922 42.094 4.316 1 93.12 285 GLN B C 1
ATOM 5365 O O . GLN B 1 285 ? -20.578 42.406 3.334 1 93.12 285 GLN B O 1
ATOM 5370 N N . ASP B 1 286 ? -20.312 42.281 5.562 1 94.12 286 ASP B N 1
ATOM 5371 C CA . ASP B 1 286 ? -21.531 43 5.922 1 94.12 286 ASP B CA 1
ATOM 5372 C C . ASP B 1 286 ? -22.766 42.281 5.395 1 94.12 286 ASP B C 1
ATOM 5374 O O . ASP B 1 286 ? -23.656 42.906 4.809 1 94.12 286 ASP B O 1
ATOM 5378 N N . THR B 1 287 ? -22.719 40.969 5.441 1 95.06 287 THR B N 1
ATOM 5379 C CA . THR B 1 287 ? -23.859 40.156 5.055 1 95.06 287 THR B CA 1
ATOM 5380 C C . THR B 1 287 ? -24.328 39.281 6.227 1 95.06 287 THR B C 1
ATOM 5382 O O . THR B 1 287 ? -24.016 39.594 7.383 1 95.06 287 THR B O 1
ATOM 5385 N N . GLN B 1 288 ? -25.266 38.375 5.891 1 97 288 GLN B N 1
ATOM 5386 C CA . GLN B 1 288 ? -25.781 37.5 6.926 1 97 288 GLN B CA 1
ATOM 5387 C C . GLN B 1 288 ? -25.719 36.031 6.48 1 97 288 GLN B C 1
ATOM 5389 O O . GLN B 1 288 ? -25.656 35.75 5.281 1 97 288 GLN B O 1
ATOM 5394 N N . ILE B 1 289 ? -25.641 35.188 7.395 1 98.12 289 ILE B N 1
ATOM 5395 C CA . ILE B 1 289 ? -25.703 33.719 7.203 1 98.12 289 ILE B CA 1
ATOM 5396 C C . ILE B 1 289 ? -26.828 33.156 8.07 1 98.12 289 ILE B C 1
ATOM 5398 O O . ILE B 1 289 ? -26.953 33.5 9.242 1 98.12 289 ILE B O 1
ATOM 5402 N N . PHE B 1 290 ? -27.656 32.312 7.449 1 98.38 290 PHE B N 1
ATOM 5403 C CA . PHE B 1 290 ? -28.766 31.703 8.172 1 98.38 290 PHE B CA 1
ATOM 5404 C C . PHE B 1 290 ? -28.438 30.266 8.555 1 98.38 290 PHE B C 1
ATOM 5406 O O . PHE B 1 290 ? -27.984 29.469 7.719 1 98.38 290 PHE B O 1
ATOM 5413 N N . ILE B 1 291 ? -28.578 29.922 9.82 1 98.5 291 ILE B N 1
ATOM 5414 C CA . ILE B 1 291 ? -28.422 28.578 10.328 1 98.5 291 ILE B CA 1
ATOM 5415 C C . ILE B 1 291 ? -29.734 28.078 10.922 1 98.5 291 ILE B C 1
ATOM 5417 O O . ILE B 1 291 ? -30.266 28.688 11.852 1 98.5 291 ILE B O 1
ATOM 5421 N N . ASN B 1 292 ? -30.234 27.016 10.312 1 97.94 292 ASN B N 1
ATOM 5422 C CA . ASN B 1 292 ? -31.547 26.516 10.703 1 97.94 292 ASN B CA 1
ATOM 5423 C C . ASN B 1 292 ? -31.516 25.031 11.047 1 97.94 292 ASN B C 1
ATOM 5425 O O . ASN B 1 292 ? -30.766 24.266 10.438 1 97.94 292 ASN B O 1
ATOM 5429 N N . LEU B 1 293 ? -32.25 24.625 12.102 1 97.88 293 LEU B N 1
ATOM 5430 C CA . LEU B 1 293 ? -32.5 23.234 12.438 1 97.88 293 LEU B CA 1
ATOM 5431 C C . LEU B 1 293 ? -34 22.938 12.445 1 97.88 293 LEU B C 1
ATOM 5433 O O . LEU B 1 293 ? -34.688 23.328 13.375 1 97.88 293 LEU B O 1
ATOM 5437 N N . ALA B 1 294 ? -34.406 22.188 11.406 1 95.12 294 ALA B N 1
ATOM 5438 C CA . ALA B 1 294 ? -35.844 21.859 11.273 1 95.12 294 ALA B CA 1
ATOM 5439 C C . ALA B 1 294 ? -36.094 20.391 11.617 1 95.12 294 ALA B C 1
ATOM 5441 O O . ALA B 1 294 ? -35.281 19.516 11.273 1 95.12 294 ALA B O 1
ATOM 5442 N N . GLN B 1 295 ? -37.188 20.188 12.328 1 93.19 295 GLN B N 1
ATOM 5443 C CA . GLN B 1 295 ? -37.594 18.828 12.625 1 93.19 295 GLN B CA 1
ATOM 5444 C C . GLN B 1 295 ? -38.719 18.375 11.695 1 93.19 295 GLN B C 1
ATOM 5446 O O . GLN B 1 295 ? -39.719 19.109 11.516 1 93.19 295 GLN B O 1
ATOM 5451 N N . ASN B 1 296 ? -38.438 17.312 11.055 1 89.62 296 ASN B N 1
ATOM 5452 C CA . ASN B 1 296 ? -39.469 16.719 10.188 1 89.62 296 ASN B CA 1
ATOM 5453 C C . ASN B 1 296 ? -39.719 15.258 10.57 1 89.62 296 ASN B C 1
ATOM 5455 O O . ASN B 1 296 ? -39.125 14.344 9.992 1 89.62 296 ASN B O 1
ATOM 5459 N N . GLY B 1 297 ? -40.719 15.062 11.438 1 88.88 297 GLY B N 1
ATOM 5460 C CA . GLY B 1 297 ? -41.031 13.703 11.867 1 88.88 297 GLY B CA 1
ATOM 5461 C C . GLY B 1 297 ? -39.875 13.062 12.625 1 88.88 297 GLY B C 1
ATOM 5462 O O . GLY B 1 297 ? -39.5 13.523 13.695 1 88.88 297 GLY B O 1
ATOM 5463 N N . ASP B 1 298 ? -39.312 12.062 11.922 1 92.94 298 ASP B N 1
ATOM 5464 C CA . ASP B 1 298 ? -38.281 11.289 12.578 1 92.94 298 ASP B CA 1
ATOM 5465 C C . ASP B 1 298 ? -36.875 11.773 12.156 1 92.94 298 ASP B C 1
ATOM 5467 O O . ASP B 1 298 ? -35.875 11.141 12.492 1 92.94 298 ASP B O 1
ATOM 5471 N N . THR B 1 299 ? -36.969 12.961 11.477 1 95.94 299 THR B N 1
ATOM 5472 C CA . THR B 1 299 ? -35.656 13.453 11.023 1 95.94 299 THR B CA 1
ATOM 5473 C C . THR B 1 299 ? -35.469 14.922 11.406 1 95.94 299 THR B C 1
ATOM 5475 O O . THR B 1 299 ? -36.469 15.625 11.656 1 95.94 299 THR B O 1
ATOM 5478 N N . ALA B 1 300 ? -34.25 15.297 11.602 1 96.44 300 ALA B N 1
ATOM 5479 C CA . ALA B 1 300 ? -33.844 16.688 11.805 1 96.44 300 ALA B CA 1
ATOM 5480 C C . ALA B 1 300 ? -32.938 17.156 10.68 1 96.44 300 ALA B C 1
ATOM 5482 O O . ALA B 1 300 ? -32 16.438 10.297 1 96.44 300 ALA B O 1
ATOM 5483 N N . VAL B 1 301 ? -33.25 18.297 10.117 1 97.62 301 VAL B N 1
ATOM 5484 C CA . VAL B 1 301 ? -32.438 18.828 9.016 1 97.62 301 VAL B CA 1
ATOM 5485 C C . VAL B 1 301 ? -31.719 20.078 9.453 1 97.62 301 VAL B C 1
ATOM 5487 O O . VAL B 1 301 ? -32.344 21.094 9.781 1 97.62 301 VAL B O 1
ATOM 5490 N N . LEU B 1 302 ? -30.375 20.016 9.516 1 98.12 302 LEU B N 1
ATOM 5491 C CA . LEU B 1 302 ? -29.531 21.188 9.742 1 98.12 302 LEU B CA 1
ATOM 5492 C C . LEU B 1 302 ? -29.141 21.844 8.43 1 98.12 302 LEU B C 1
ATOM 5494 O O . LEU B 1 302 ? -28.656 21.172 7.512 1 98.12 302 LEU B O 1
ATOM 5498 N N . SER B 1 303 ? -29.422 23.141 8.32 1 98.31 303 SER B N 1
ATOM 5499 C CA . SER B 1 303 ? -29.078 23.844 7.082 1 98.31 303 SER B CA 1
ATOM 5500 C C . SER B 1 303 ? -28.297 25.109 7.371 1 98.31 303 SER B C 1
ATOM 5502 O O . SER B 1 303 ? -28.547 25.781 8.375 1 98.31 303 SER B O 1
ATOM 5504 N N . VAL B 1 304 ? -27.328 25.406 6.566 1 98.38 304 VAL B N 1
ATOM 5505 C CA . VAL B 1 304 ? -26.531 26.625 6.602 1 98.38 304 VAL B CA 1
ATOM 5506 C C . VAL B 1 304 ? -26.594 27.328 5.238 1 98.38 304 VAL B C 1
ATOM 5508 O O . VAL B 1 304 ? -26.172 26.75 4.23 1 98.38 304 VAL B O 1
ATOM 5511 N N . GLN B 1 305 ? -27.109 28.547 5.273 1 97.81 305 GLN B N 1
ATOM 5512 C CA . GLN B 1 305 ? -27.312 29.281 4.031 1 97.81 305 GLN B CA 1
ATOM 5513 C C . GLN B 1 305 ? -26.453 30.547 3.986 1 97.81 305 GLN B C 1
ATOM 5515 O O . GLN B 1 305 ? -26.531 31.391 4.883 1 97.81 305 GLN B O 1
ATOM 5520 N N . ASP B 1 306 ? -25.656 30.594 2.961 1 96.06 306 ASP B N 1
ATOM 5521 C CA . ASP B 1 306 ? -24.906 31.828 2.695 1 96.06 306 ASP B CA 1
ATOM 5522 C C . ASP B 1 306 ? -25.375 32.5 1.411 1 96.06 306 ASP B C 1
ATOM 5524 O O . ASP B 1 306 ? -26.125 31.906 0.636 1 96.06 306 ASP B O 1
ATOM 5528 N N . PHE B 1 307 ? -25.062 33.75 1.299 1 93.81 307 PHE B N 1
ATOM 5529 C CA . PHE B 1 307 ? -25.438 34.5 0.108 1 93.81 307 PHE B CA 1
ATOM 5530 C C . PHE B 1 307 ? -24.203 35 -0.631 1 93.81 307 PHE B C 1
ATOM 5532 O O . PHE B 1 307 ? -24.141 36.156 -1.041 1 93.81 307 PHE B O 1
ATOM 5539 N N . GLY B 1 308 ? -23.25 34.125 -0.663 1 92.38 308 GLY B N 1
ATOM 5540 C CA . GLY B 1 308 ? -21.953 34.5 -1.211 1 92.38 308 GLY B CA 1
ATOM 5541 C C . GLY B 1 308 ? -21.781 34.125 -2.664 1 92.38 308 GLY B C 1
ATOM 5542 O O . GLY B 1 308 ? -22.672 34.344 -3.486 1 92.38 308 GLY B O 1
ATOM 5543 N N . GLU B 1 309 ? -20.594 33.594 -3.061 1 91.12 309 GLU B N 1
ATOM 5544 C CA . GLU B 1 309 ? -20.125 33.375 -4.426 1 91.12 309 GLU B CA 1
ATOM 5545 C C . GLU B 1 309 ? -20.875 32.25 -5.098 1 91.12 309 GLU B C 1
ATOM 5547 O O . GLU B 1 309 ? -21 32.219 -6.32 1 91.12 309 GLU B O 1
ATOM 5552 N N . GLY B 1 310 ? -21.422 31.391 -4.297 1 90.94 310 GLY B N 1
ATOM 5553 C CA . GLY B 1 310 ? -22.047 30.203 -4.863 1 90.94 310 GLY B CA 1
ATOM 5554 C C . GLY B 1 310 ? -21.047 29.203 -5.418 1 90.94 310 GLY B C 1
ATOM 5555 O O . GLY B 1 310 ? -19.828 29.469 -5.418 1 90.94 310 GLY B O 1
ATOM 5556 N N . ILE B 1 311 ? -21.578 28.062 -5.816 1 88.31 311 ILE B N 1
ATOM 5557 C CA . ILE B 1 311 ? -20.75 26.969 -6.301 1 88.31 311 ILE B CA 1
ATOM 5558 C C . ILE B 1 311 ? -21.172 26.578 -7.715 1 88.31 311 ILE B C 1
ATOM 5560 O O . ILE B 1 311 ? -22.359 26.312 -7.957 1 88.31 311 ILE B O 1
ATOM 5564 N N . LYS B 1 312 ? -20.234 26.5 -8.656 1 85.38 312 LYS B N 1
ATOM 5565 C CA . LYS B 1 312 ? -20.531 26.172 -10.039 1 85.38 312 LYS B CA 1
ATOM 5566 C C . LYS B 1 312 ? -20.766 24.672 -10.203 1 85.38 312 LYS B C 1
ATOM 5568 O O . LYS B 1 312 ? -21.766 24.25 -10.789 1 85.38 312 LYS B O 1
ATOM 5573 N N . ASP B 1 313 ? -19.844 23.859 -9.703 1 82.69 313 ASP B N 1
ATOM 5574 C CA . ASP B 1 313 ? -19.969 22.406 -9.797 1 82.69 313 ASP B CA 1
ATOM 5575 C C . ASP B 1 313 ? -20.141 21.781 -8.414 1 82.69 313 ASP B C 1
ATOM 5577 O O . ASP B 1 313 ? -19.156 21.438 -7.75 1 82.69 313 ASP B O 1
ATOM 5581 N N . THR B 1 314 ? -21.422 21.453 -8.102 1 83.62 314 THR B N 1
ATOM 5582 C CA . THR B 1 314 ? -21.75 20.969 -6.766 1 83.62 314 THR B CA 1
ATOM 5583 C C . THR B 1 314 ? -21.406 19.484 -6.637 1 83.62 314 THR B C 1
ATOM 5585 O O . THR B 1 314 ? -21.266 18.969 -5.523 1 83.62 314 THR B O 1
ATOM 5588 N N . LYS B 1 315 ? -21.297 18.781 -7.746 1 77.31 315 LYS B N 1
ATOM 5589 C CA . LYS B 1 315 ? -21.078 17.344 -7.703 1 77.31 315 LYS B CA 1
ATOM 5590 C C . LYS B 1 315 ? -19.656 17.016 -7.258 1 77.31 315 LYS B C 1
ATOM 5592 O O . LYS B 1 315 ? -19.406 15.953 -6.695 1 77.31 315 LYS B O 1
ATOM 5597 N N . ARG B 1 316 ? -18.766 18.016 -7.387 1 78.75 316 ARG B N 1
ATOM 5598 C CA . ARG B 1 316 ? -17.344 17.719 -7.199 1 78.75 316 ARG B CA 1
ATOM 5599 C C . ARG B 1 316 ? -16.859 18.234 -5.852 1 78.75 316 ARG B C 1
ATOM 5601 O O . ARG B 1 316 ? -15.719 17.969 -5.457 1 78.75 316 ARG B O 1
ATOM 5608 N N . ILE B 1 317 ? -17.703 18.828 -5.09 1 81.81 317 ILE B N 1
ATOM 5609 C CA . ILE B 1 317 ? -17.219 19.547 -3.914 1 81.81 317 ILE B CA 1
ATOM 5610 C C . ILE B 1 317 ? -16.969 18.562 -2.775 1 81.81 317 ILE B C 1
ATOM 5612 O O . ILE B 1 317 ? -16.219 18.844 -1.847 1 81.81 317 ILE B O 1
ATOM 5616 N N . TRP B 1 318 ? -17.641 17.328 -2.988 1 80.06 318 TRP B N 1
ATOM 5617 C CA . TRP B 1 318 ? -17.516 16.344 -1.912 1 80.06 318 TRP B CA 1
ATOM 5618 C C . TRP B 1 318 ? -16.391 15.367 -2.193 1 80.06 318 TRP B C 1
ATOM 5620 O O . TRP B 1 318 ? -16 14.586 -1.317 1 80.06 318 TRP B O 1
ATOM 5630 N N . LYS B 1 319 ? -15.914 15.266 -3.479 1 70.62 319 LYS B N 1
ATOM 5631 C CA . LYS B 1 319 ? -15.039 14.188 -3.916 1 70.62 319 LYS B CA 1
ATOM 5632 C C . LYS B 1 319 ? -13.664 14.727 -4.32 1 70.62 319 LYS B C 1
ATOM 5634 O O . LYS B 1 319 ? -13.109 14.312 -5.336 1 70.62 319 LYS B O 1
ATOM 5639 N N . ARG B 1 320 ? -13.195 15.555 -3.645 1 63.41 320 ARG B N 1
ATOM 5640 C CA . ARG B 1 320 ? -11.945 16.141 -4.102 1 63.41 320 ARG B CA 1
ATOM 5641 C C . ARG B 1 320 ? -10.836 15.094 -4.191 1 63.41 320 ARG B C 1
ATOM 5643 O O . ARG B 1 320 ? -10.07 15.078 -5.156 1 63.41 320 ARG B O 1
ATOM 5650 N N . TYR B 1 321 ? -10.828 14.258 -3.258 1 61.78 321 TYR B N 1
ATOM 5651 C CA . TYR B 1 321 ? -9.664 13.375 -3.17 1 61.78 321 TYR B CA 1
ATOM 5652 C C . TYR B 1 321 ? -9.969 12.016 -3.787 1 61.78 321 TYR B C 1
ATOM 5654 O O . TYR B 1 321 ? -9.117 11.117 -3.775 1 61.78 321 TYR B O 1
ATOM 5662 N N . GLU B 1 322 ? -11.203 11.867 -4.207 1 59 322 GLU B N 1
ATOM 5663 C CA . GLU B 1 322 ? -11.5 10.602 -4.863 1 59 322 GLU B CA 1
ATOM 5664 C C . GLU B 1 322 ? -11.008 10.594 -6.305 1 59 322 GLU B C 1
ATOM 5666 O O . GLU B 1 322 ? -10.844 9.531 -6.906 1 59 322 GLU B O 1
ATOM 5671 N N . ARG B 1 323 ? -10.859 11.891 -6.891 1 53.88 323 ARG B N 1
ATOM 5672 C CA . ARG B 1 323 ? -10.516 11.93 -8.305 1 53.88 323 ARG B CA 1
ATOM 5673 C C . ARG B 1 323 ? -9.055 12.328 -8.5 1 53.88 323 ARG B C 1
ATOM 5675 O O . ARG B 1 323 ? -8.469 13 -7.645 1 53.88 323 ARG B O 1
ATOM 5682 N N . GLU B 1 324 ? -8.391 11.641 -9.414 1 49.16 324 GLU B N 1
ATOM 5683 C CA . GLU B 1 324 ? -7 11.875 -9.805 1 49.16 324 GLU B CA 1
ATOM 5684 C C . GLU B 1 324 ? -6.758 13.344 -10.141 1 49.16 324 GLU B C 1
ATOM 5686 O O . GLU B 1 324 ? -5.621 13.742 -10.398 1 49.16 324 GLU B O 1
ATOM 5691 N N . ASP B 1 325 ? -7.805 14.125 -10.242 1 44.22 325 ASP B N 1
ATOM 5692 C CA . ASP B 1 325 ? -7.48 15.414 -10.844 1 44.22 325 ASP B CA 1
ATOM 5693 C C . ASP B 1 325 ? -6.977 16.406 -9.789 1 44.22 325 ASP B C 1
ATOM 5695 O O . ASP B 1 325 ? -7.488 16.438 -8.672 1 44.22 325 ASP B O 1
ATOM 5699 N N . GLU B 1 326 ? -5.75 16.75 -9.922 1 46.47 326 GLU B N 1
ATOM 5700 C CA . GLU B 1 326 ? -4.871 17.656 -9.188 1 46.47 326 GLU B CA 1
ATOM 5701 C C . GLU B 1 326 ? -5.543 19.016 -8.961 1 46.47 326 GLU B C 1
ATOM 5703 O O . GLU B 1 326 ? -5.188 20 -9.594 1 46.47 326 GLU B O 1
ATOM 5708 N N . VAL B 1 327 ? -6.848 19.109 -8.867 1 40.12 327 VAL B N 1
ATOM 5709 C CA . VAL B 1 327 ? -7.219 20.516 -8.758 1 40.12 327 VAL B CA 1
ATOM 5710 C C . VAL B 1 327 ? -6.738 21.094 -7.426 1 40.12 327 VAL B C 1
ATOM 5712 O O . VAL B 1 327 ? -7.078 20.562 -6.363 1 40.12 327 VAL B O 1
ATOM 5715 N N . GLN B 1 328 ? -5.742 21.906 -7.32 1 42.31 328 GLN B N 1
ATOM 5716 C CA . GLN B 1 328 ? -5.137 22.828 -6.363 1 42.31 328 GLN B CA 1
ATOM 5717 C C . GLN B 1 328 ? -6.129 23.891 -5.926 1 42.31 328 GLN B C 1
ATOM 5719 O O . GLN B 1 328 ? -6.816 24.484 -6.762 1 42.31 328 GLN B O 1
ATOM 5724 N N . GLY B 1 329 ? -6.727 24.188 -4.582 1 41.59 329 GLY B N 1
ATOM 5725 C CA . GLY B 1 329 ? -7.352 25.375 -4.031 1 41.59 329 GLY B CA 1
ATOM 5726 C C . GLY B 1 329 ? -8.633 25.078 -3.271 1 41.59 329 GLY B C 1
ATOM 5727 O O . GLY B 1 329 ? -9.305 24.094 -3.545 1 41.59 329 GLY B O 1
ATOM 5728 N N . GLY B 1 330 ? -8.898 25.953 -2.004 1 44.84 330 GLY B N 1
ATOM 5729 C CA . GLY B 1 330 ? -9.758 26.625 -1.029 1 44.84 330 GLY B CA 1
ATOM 5730 C C . GLY B 1 330 ? -10.695 25.672 -0.314 1 44.84 330 GLY B C 1
ATOM 5731 O O . GLY B 1 330 ? -10.914 25.781 0.893 1 44.84 330 GLY B O 1
ATOM 5732 N N . PHE B 1 331 ? -11.539 24.797 -1.083 1 45.75 331 PHE B N 1
ATOM 5733 C CA . PHE B 1 331 ? -12.75 24.219 -0.523 1 45.75 331 PHE B CA 1
ATOM 5734 C C . PHE B 1 331 ? -12.484 22.797 -0.022 1 45.75 331 PHE B C 1
ATOM 5736 O O . PHE B 1 331 ? -13.398 22.125 0.464 1 45.75 331 PHE B O 1
ATOM 5743 N N . GLY B 1 332 ? -11.281 22.266 0.272 1 61.5 332 GLY B N 1
ATOM 5744 C CA . GLY B 1 332 ? -11.375 20.859 -0.035 1 61.5 332 GLY B CA 1
ATOM 5745 C C . GLY B 1 332 ? -11.148 19.969 1.174 1 61.5 332 GLY B C 1
ATOM 5746 O O . GLY B 1 332 ? -11.781 18.922 1.306 1 61.5 332 GLY B O 1
ATOM 5747 N N . LEU B 1 333 ? -10.57 20.609 2.273 1 77.06 333 LEU B N 1
ATOM 5748 C CA . LEU B 1 333 ? -10.328 19.656 3.354 1 77.06 333 LEU B CA 1
ATOM 5749 C C . LEU B 1 333 ? -11.586 19.422 4.176 1 77.06 333 LEU B C 1
ATOM 5751 O O . LEU B 1 333 ? -11.969 18.281 4.43 1 77.06 333 LEU B O 1
ATOM 5755 N N . GLY B 1 334 ? -12.281 20.531 4.438 1 86.69 334 GLY B N 1
ATOM 5756 C CA . GLY B 1 334 ? -13.414 20.5 5.355 1 86.69 334 GLY B CA 1
ATOM 5757 C C . GLY B 1 334 ? -14.586 19.688 4.828 1 86.69 334 GLY B C 1
ATOM 5758 O O . GLY B 1 334 ? -15.109 18.812 5.523 1 86.69 334 GLY B O 1
ATOM 5759 N N . LEU B 1 335 ? -14.883 19.906 3.586 1 88.5 335 LEU B N 1
ATOM 5760 C CA . LEU B 1 335 ? -16.078 19.266 3.033 1 88.5 335 LEU B CA 1
ATOM 5761 C C . LEU B 1 335 ? -15.836 17.766 2.822 1 88.5 335 LEU B C 1
ATOM 5763 O O . LEU B 1 335 ? -16.766 16.969 2.889 1 88.5 335 LEU B O 1
ATOM 5767 N N . ASN B 1 336 ? -14.641 17.5 2.59 1 85.75 336 ASN B N 1
ATOM 5768 C CA . ASN B 1 336 ? -14.312 16.078 2.484 1 85.75 336 ASN B CA 1
ATOM 5769 C C . ASN B 1 336 ? -14.5 15.359 3.816 1 85.75 336 ASN B C 1
ATOM 5771 O O . ASN B 1 336 ? -15.023 14.25 3.857 1 85.75 336 ASN B O 1
ATOM 5775 N N . ILE B 1 337 ? -14.07 15.992 4.82 1 88.62 337 ILE B N 1
ATOM 5776 C CA . ILE B 1 337 ? -14.234 15.438 6.16 1 88.62 337 ILE B CA 1
ATOM 5777 C C . ILE B 1 337 ? -15.719 15.305 6.484 1 88.62 337 ILE B C 1
ATOM 5779 O O . ILE B 1 337 ? -16.156 14.273 7 1 88.62 337 ILE B O 1
ATOM 5783 N N . VAL B 1 338 ? -16.406 16.297 6.105 1 93.62 338 VAL B N 1
ATOM 5784 C CA . VAL B 1 338 ? -17.844 16.312 6.371 1 93.62 338 VAL B CA 1
ATOM 5785 C C . VAL B 1 338 ? -18.516 15.172 5.621 1 93.62 338 VAL B C 1
ATOM 5787 O O . VAL B 1 338 ? -19.344 14.445 6.195 1 93.62 338 VAL B O 1
ATOM 5790 N N . SER B 1 339 ? -18.219 15.023 4.387 1 91.5 339 SER B N 1
ATOM 5791 C CA . SER B 1 339 ? -18.844 13.961 3.592 1 91.5 339 SER B CA 1
ATOM 5792 C C . SER B 1 339 ? -18.516 12.586 4.156 1 91.5 339 SER B C 1
ATOM 5794 O O . SER B 1 339 ? -19.375 11.703 4.184 1 91.5 339 SER B O 1
ATOM 5796 N N . GLU B 1 340 ? -17.328 12.391 4.578 1 87.75 340 GLU B N 1
ATOM 5797 C CA . GLU B 1 340 ? -16.938 11.117 5.16 1 87.75 340 GLU B CA 1
ATOM 5798 C C . GLU B 1 340 ? -17.703 10.828 6.441 1 87.75 340 GLU B C 1
ATOM 5800 O O . GLU B 1 340 ? -18.125 9.695 6.68 1 87.75 340 GLU B O 1
ATOM 5805 N N . ILE B 1 341 ? -17.781 11.844 7.223 1 93.06 341 ILE B N 1
ATOM 5806 C CA . ILE B 1 341 ? -18.516 11.703 8.477 1 93.06 341 ILE B CA 1
ATOM 5807 C C . ILE B 1 341 ? -19.969 11.336 8.172 1 93.06 341 ILE B C 1
ATOM 5809 O O . ILE B 1 341 ? -20.531 10.438 8.805 1 93.06 341 ILE B O 1
ATOM 5813 N N . CYS B 1 342 ? -20.547 11.984 7.246 1 95.94 342 CYS B N 1
ATOM 5814 C CA . CYS B 1 342 ? -21.938 11.742 6.883 1 95.94 342 CYS B CA 1
ATOM 5815 C C . CYS B 1 342 ? -22.125 10.32 6.387 1 95.94 342 CYS B C 1
ATOM 5817 O O . CYS B 1 342 ? -23.078 9.633 6.801 1 95.94 342 CYS B O 1
ATOM 5819 N N . LYS B 1 343 ? -21.281 9.875 5.547 1 92.06 343 LYS B N 1
ATOM 5820 C CA . LYS B 1 343 ? -21.375 8.523 5.02 1 92.06 343 LYS B CA 1
ATOM 5821 C C . LYS B 1 343 ? -21.234 7.484 6.133 1 92.06 343 LYS B C 1
ATOM 5823 O O . LYS B 1 343 ? -21.984 6.516 6.188 1 92.06 343 LYS B O 1
ATOM 5828 N N . LYS B 1 344 ? -20.344 7.723 7.02 1 90.75 344 LYS B N 1
ATOM 5829 C CA . LYS B 1 344 ? -20.062 6.789 8.109 1 90.75 344 LYS B CA 1
ATOM 5830 C C . LYS B 1 344 ? -21.219 6.75 9.109 1 90.75 344 LYS B C 1
ATOM 5832 O O . LYS B 1 344 ? -21.453 5.73 9.758 1 90.75 344 LYS B O 1
ATOM 5837 N N . ASN B 1 345 ? -21.938 7.789 9.203 1 94.19 345 ASN B N 1
ATOM 5838 C CA . ASN B 1 345 ? -22.984 7.902 10.219 1 94.19 345 ASN B CA 1
ATOM 5839 C C . ASN B 1 345 ? -24.375 7.852 9.594 1 94.19 345 ASN B C 1
ATOM 5841 O O . ASN B 1 345 ? -25.375 8.148 10.258 1 94.19 345 ASN B O 1
ATOM 5845 N N . ASP B 1 346 ? -24.406 7.582 8.336 1 94.81 346 ASP B N 1
ATOM 5846 C CA . ASP B 1 346 ? -25.656 7.461 7.598 1 94.81 346 ASP B CA 1
ATOM 5847 C C . ASP B 1 346 ? -26.453 8.766 7.645 1 94.81 346 ASP B C 1
ATOM 5849 O O . ASP B 1 346 ? -27.641 8.758 7.945 1 94.81 346 ASP B O 1
ATOM 5853 N N . ILE B 1 347 ? -25.766 9.836 7.52 1 97.19 347 ILE B N 1
ATOM 5854 C CA . ILE B 1 347 ? -26.359 11.164 7.434 1 97.19 347 ILE B CA 1
ATOM 5855 C C . ILE B 1 347 ? -26.469 11.594 5.973 1 97.19 347 ILE B C 1
ATOM 5857 O O . ILE B 1 347 ? -25.469 11.609 5.25 1 97.19 347 ILE B O 1
ATOM 5861 N N . ALA B 1 348 ? -27.703 11.867 5.59 1 97.12 348 ALA B N 1
ATOM 5862 C CA . ALA B 1 348 ? -27.875 12.391 4.234 1 97.12 348 ALA B CA 1
ATOM 5863 C C . ALA B 1 348 ? -27.359 13.828 4.137 1 97.12 348 ALA B C 1
ATOM 5865 O O . ALA B 1 348 ? -27.594 14.633 5.039 1 97.12 348 ALA B O 1
ATOM 5866 N N . TYR B 1 349 ? -26.562 14.148 3.137 1 96.38 349 TYR B N 1
ATOM 5867 C CA . TYR B 1 349 ? -26.031 15.492 2.939 1 96.38 349 TYR B CA 1
ATOM 5868 C C . TYR B 1 349 ? -26.234 15.953 1.502 1 96.38 349 TYR B C 1
ATOM 5870 O O . TYR B 1 349 ? -26.188 15.148 0.57 1 96.38 349 TYR B O 1
ATOM 5878 N N . ASP B 1 350 ? -26.516 17.297 1.374 1 95.38 350 ASP B N 1
ATOM 5879 C CA . ASP B 1 350 ? -26.781 17.891 0.067 1 95.38 350 ASP B CA 1
ATOM 5880 C C . ASP B 1 350 ? -26.438 19.375 0.057 1 95.38 350 ASP B C 1
ATOM 5882 O O . ASP B 1 350 ? -26.188 19.969 1.11 1 95.38 350 ASP B O 1
ATOM 5886 N N . VAL B 1 351 ? -26.266 19.891 -1.21 1 95.56 351 VAL B N 1
ATOM 5887 C CA . VAL B 1 351 ? -26 21.312 -1.35 1 95.56 351 VAL B CA 1
ATOM 5888 C C . VAL B 1 351 ? -26.812 21.875 -2.514 1 95.56 351 VAL B C 1
ATOM 5890 O O . VAL B 1 351 ? -26.938 21.234 -3.559 1 95.56 351 VAL B O 1
ATOM 5893 N N . LYS B 1 352 ? -27.547 22.906 -2.264 1 95.81 352 LYS B N 1
ATOM 5894 C CA . LYS B 1 352 ? -28.172 23.719 -3.301 1 95.81 352 LYS B CA 1
ATOM 5895 C C . LYS B 1 352 ? -27.438 25.047 -3.475 1 95.81 352 LYS B C 1
ATOM 5897 O O . LYS B 1 352 ? -27.25 25.797 -2.51 1 95.81 352 LYS B O 1
ATOM 5902 N N . SER B 1 353 ? -26.906 25.234 -4.707 1 94.5 353 SER B N 1
ATOM 5903 C CA . SER B 1 353 ? -26.109 26.453 -4.91 1 94.5 353 SER B CA 1
ATOM 5904 C C . SER B 1 353 ? -26.312 27.016 -6.312 1 94.5 353 SER B C 1
ATOM 5906 O O . SER B 1 353 ? -26.516 26.266 -7.27 1 94.5 353 SER B O 1
ATOM 5908 N N . VAL B 1 354 ? -26.422 28.297 -6.387 1 92.56 354 VAL B N 1
ATOM 5909 C CA . VAL B 1 354 ? -26.438 29.031 -7.648 1 92.56 354 VAL B CA 1
ATOM 5910 C C . VAL B 1 354 ? -25.266 30.031 -7.68 1 92.56 354 VAL B C 1
ATOM 5912 O O . VAL B 1 354 ? -25.109 30.828 -6.762 1 92.56 354 VAL B O 1
ATOM 5915 N N . PRO B 1 355 ? -24.422 29.938 -8.734 1 92.75 355 PRO B N 1
ATOM 5916 C CA . PRO B 1 355 ? -23.297 30.875 -8.812 1 92.75 355 PRO B CA 1
ATOM 5917 C C . PRO B 1 355 ? -23.734 32.344 -8.695 1 92.75 355 PRO B C 1
ATOM 5919 O O . PRO B 1 355 ? -24.656 32.781 -9.398 1 92.75 355 PRO B O 1
ATOM 5922 N N . GLY B 1 356 ? -23.109 33.062 -7.762 1 93 356 GLY B N 1
ATOM 5923 C CA . GLY B 1 356 ? -23.391 34.469 -7.582 1 93 356 GLY B CA 1
ATOM 5924 C C . GLY B 1 356 ? -24.5 34.719 -6.59 1 93 356 GLY B C 1
ATOM 5925 O O . GLY B 1 356 ? -24.75 35.875 -6.211 1 93 356 GLY B O 1
ATOM 5926 N N . GLU B 1 357 ? -25.266 33.75 -6.156 1 93.31 357 GLU B N 1
ATOM 5927 C CA . GLU B 1 357 ? -26.406 33.938 -5.262 1 93.31 357 GLU B CA 1
ATOM 5928 C C . GLU B 1 357 ? -26.141 33.312 -3.893 1 93.31 357 GLU B C 1
ATOM 5930 O O . GLU B 1 357 ? -26.781 33.688 -2.906 1 93.31 357 GLU B O 1
ATOM 5935 N N . GLY B 1 358 ? -25.234 32.406 -3.871 1 95.06 358 GLY B N 1
ATOM 5936 C CA . GLY B 1 358 ? -24.922 31.766 -2.596 1 95.06 358 GLY B CA 1
ATOM 5937 C C . GLY B 1 358 ? -25.203 30.281 -2.578 1 95.06 358 GLY B C 1
ATOM 5938 O O . GLY B 1 358 ? -25.391 29.656 -3.629 1 95.06 358 GLY B O 1
ATOM 5939 N N . SER B 1 359 ? -25.031 29.672 -1.437 1 96.25 359 SER B N 1
ATOM 5940 C CA . SER B 1 359 ? -25.188 28.219 -1.293 1 96.25 359 SER B CA 1
ATOM 5941 C C . SER B 1 359 ? -25.922 27.875 0.003 1 96.25 359 SER B C 1
ATOM 5943 O O . SER B 1 359 ? -25.844 28.609 0.985 1 96.25 359 SER B O 1
ATOM 5945 N N . THR B 1 360 ? -26.703 26.797 -0.032 1 97.75 360 THR B N 1
ATOM 5946 C CA . THR B 1 360 ? -27.297 26.219 1.163 1 97.75 360 THR B CA 1
ATOM 5947 C C . THR B 1 360 ? -26.891 24.75 1.322 1 97.75 360 THR B C 1
ATOM 5949 O O . THR B 1 360 ? -27.141 23.938 0.432 1 97.75 360 THR B O 1
ATOM 5952 N N . PHE B 1 361 ? -26.266 24.469 2.438 1 97.75 361 PHE B N 1
ATOM 5953 C CA . PHE B 1 361 ? -25.875 23.094 2.762 1 97.75 361 PHE B CA 1
ATOM 5954 C C . PHE B 1 361 ? -26.906 22.453 3.678 1 97.75 361 PHE B C 1
ATOM 5956 O O . PHE B 1 361 ? -27.438 23.109 4.586 1 97.75 361 PHE B O 1
ATOM 5963 N N . PHE B 1 362 ? -27.188 21.156 3.441 1 97.94 362 PHE B N 1
ATOM 5964 C CA . PHE B 1 362 ? -28.188 20.438 4.215 1 97.94 362 PHE B CA 1
ATOM 5965 C C . PHE B 1 362 ? -27.594 19.156 4.789 1 97.94 362 PHE B C 1
ATOM 5967 O O . PHE B 1 362 ? -26.859 18.438 4.105 1 97.94 362 PHE B O 1
ATOM 5974 N N . TYR B 1 363 ? -27.922 18.859 6.035 1 98.25 363 TYR B N 1
ATOM 5975 C CA . TYR B 1 363 ? -27.578 17.609 6.703 1 98.25 363 TYR B CA 1
ATOM 5976 C C . TYR B 1 363 ? -28.812 17.031 7.41 1 98.25 363 TYR B C 1
ATOM 5978 O O . TYR B 1 363 ? -29.391 17.688 8.273 1 98.25 363 TYR B O 1
ATOM 5986 N N . THR B 1 364 ? -29.172 15.789 7.082 1 98.19 364 THR B N 1
ATOM 5987 C CA . THR B 1 364 ? -30.359 15.156 7.641 1 98.19 364 THR B CA 1
ATOM 5988 C C . THR B 1 364 ? -29.984 14.07 8.641 1 98.19 364 THR B C 1
ATOM 5990 O O . THR B 1 364 ? -29.359 13.07 8.273 1 98.19 364 THR B O 1
ATOM 5993 N N . PHE B 1 365 ? -30.438 14.266 9.852 1 97.44 365 PHE B N 1
ATOM 5994 C CA . PHE B 1 365 ? -30.156 13.328 10.938 1 97.44 365 PHE B CA 1
ATOM 5995 C C . PHE B 1 365 ? -31.406 12.555 11.312 1 97.44 365 PHE B C 1
ATOM 5997 O O . PHE B 1 365 ? -32.531 13.078 11.203 1 97.44 365 PHE B O 1
ATOM 6004 N N . LYS B 1 366 ? -31.219 11.297 11.75 1 96.25 366 LYS B N 1
ATOM 6005 C CA . LYS B 1 366 ? -32.312 10.547 12.367 1 96.25 366 LYS B CA 1
ATOM 6006 C C . LYS B 1 366 ? -32.469 10.914 13.836 1 96.25 366 LYS B C 1
ATOM 6008 O O . LYS B 1 366 ? -31.484 10.93 14.594 1 96.25 366 LYS B O 1
ATOM 6013 N N . ILE B 1 367 ? -33.719 11.32 14.18 1 95.19 367 ILE B N 1
ATOM 6014 C CA . ILE B 1 367 ? -33.969 11.727 15.555 1 95.19 367 ILE B CA 1
ATOM 6015 C C . ILE B 1 367 ? -34.125 10.5 16.438 1 95.19 367 ILE B C 1
ATOM 6017 O O . ILE B 1 367 ? -34.75 9.508 16.031 1 95.19 367 ILE B O 1
ATOM 6021 N N . LEU B 1 368 ? -33.469 10.633 17.609 1 90.69 368 LEU B N 1
ATOM 6022 C CA . LEU B 1 368 ? -33.656 9.57 18.594 1 90.69 368 LEU B CA 1
ATOM 6023 C C . LEU B 1 368 ? -34.969 9.758 19.344 1 90.69 368 LEU B C 1
ATOM 6025 O O . LEU B 1 368 ? -35.219 10.828 19.922 1 90.69 368 LEU B O 1
ATOM 6029 N N . LYS B 1 369 ? -35.938 8.891 19.047 1 74.25 369 LYS B N 1
ATOM 6030 C CA . LYS B 1 369 ? -37.219 8.93 19.75 1 74.25 369 LYS B CA 1
ATOM 6031 C C . LYS B 1 369 ? -37.062 8.5 21.203 1 74.25 369 LYS B C 1
ATOM 6033 O O . LYS B 1 369 ? -36.219 7.652 21.531 1 74.25 369 LYS B O 1
ATOM 6038 N N . ASP B 1 370 ? -37.469 9.43 22.297 1 62.38 370 ASP B N 1
ATOM 6039 C CA . ASP B 1 370 ? -37.562 9 23.688 1 62.38 370 ASP B CA 1
ATOM 6040 C C . ASP B 1 370 ? -38.219 7.637 23.797 1 62.38 370 ASP B C 1
ATOM 6042 O O . ASP B 1 370 ? -39.125 7.305 23.016 1 62.38 370 ASP B O 1
ATOM 6046 N N . ALA B 1 371 ? -37.531 6.527 24.188 1 44.91 371 ALA B N 1
ATOM 6047 C CA . ALA B 1 371 ? -38.375 5.414 24.641 1 44.91 371 ALA B CA 1
ATOM 6048 C C . ALA B 1 371 ? -39.531 5.902 25.5 1 44.91 371 ALA B C 1
ATOM 6050 O O . ALA B 1 371 ? -39.312 6.598 26.5 1 44.91 371 ALA B O 1
ATOM 6051 N N . SER B 1 372 ? -40.562 6.328 24.812 1 36.47 372 SER B N 1
ATOM 6052 C CA . SER B 1 372 ? -41.594 6.301 25.828 1 36.47 372 SER B CA 1
ATOM 6053 C C . SER B 1 372 ? -41.531 5.031 26.656 1 36.47 372 SER B C 1
ATOM 6055 O O . SER B 1 372 ? -41.188 3.963 26.156 1 36.47 372 SER B O 1
#

InterPro domains:
  IPR003594 Histidine kinase/HSP90-like ATPase domain [PF02518] (267-366)
  IPR003594 Histidine kinase/HSP90-like ATPase domain [SM00387] (263-369)
  IPR003661 Signal transduction histidine kinase, dimerisation/phosphoacceptor domain [cd00082] (162-216)
  IPR004358 Signal transduction histidine kinase-related protein, C-terminal [PR00344] (300-314)
  IPR004358 Signal transduction histidine kinase-related protein, C-terminal [PR00344] (329-347)
  IPR004358 Signal transduction histidine kinase-related protein, C-terminal [PR00344] (353-366)
  IPR005467 Histidine kinase domain [PS50109] (168-369)
  IPR036097 Signal transduction histidine kinase, dimerisation/phosphoacceptor domain superfamily [SSF47384] (147-216)
  IPR036890 Histidine kinase/HSP90-like ATPase superfamily [G3DSA:3.30.565.10] (220-369)
  IPR036890 Histidine kinase/HSP90-like ATPase superfamily [SSF55874] (223-365)
  IPR050351 Bacteriophytochrome/Sensor protein kinase WalK/GraS-like [PTHR45453] (154-365)

Organism: Campylobacter curvus (strain 525.92) (NCBI:txid360105)

Foldseek 3Di:
DVVVVVVLVVVLVVVLVVLVVVLVVVLVVVLVVLLVVVVVVQVVVQVVQVVCVLVVHDGDDDPFKWKFKAFPVRDTPDGPDPDDDPDDPDQWDDDPQKIKGKDWDDHPNTIMIMIMIGGHDCPVVVVVSVVVSVVVSVVSVVVSVVVVCVVCVVVVVVLVVVLVVLLVVLVVVVVVLVVQQVVLVVVVDDDLVSLVSNLVSVVVVLVSLLSNCVSQVVPDDQAWDWDFLQVLLVVLCVVCQSNLVNLLEAEAEAGDTDFIFIGGSSLSSLLNNLLVVVLSVFAHGNYYKYWYWDDDVQKIKTKIWHQGQWDDDFPCLQCVPVDPDPDDDDRHSSSVSNSVSCVVQVWDKDKDTDGNGTIMIMIMGGTDDPPD/DVVVVVVLVVVLVVVLVVLVVVLVVVLVVVLVVLLVVVVVVQVVVQVVQVVCVQVVHDGDDDPFKWKFKAFPVRHTPDGPDPDDDPDPPDQWDDDPQKIKGKDWDDHPNTIMIMIMIGGHDCPVVVVVSVVVSVVVSVVSVVVSVVVVCVVCVVVVVVLVVVLVVLLVVLVVVVVVLVVQQVVLVVVVDDDLVSLVSNLVSVVVVLVSLLSVCVSCVVPDDQAKDWDFLQVLLVVLCVVCVSNLVNLLEAEAEAGDTDFIFIGGSSLSSLLNNLLVVVLSVFAHGNYYKYWYWDDDVQKIKTKIWHQGQWDDDFPCLQCVPVDPDPPDDDRHSSSVSNSVSCVVQVWDKDKDTDGNGTIMIMIMGGTDDPPD

Secondary structure (DSSP, 8-state):
-GGGGHHHHHHHHHHHHHHHHHHHHHHHHHHHHHHHHHHHHHHHHHHHHHHHHHTTPPPP--SSEEEEEE-TT--EEEE--SS--S-S--SEEEETTEEEEEEEEEETTEEEEEEEEEE---HHHHHHHHHHHHHHHHHHHHHHHHHHHHHHHHHHHHHHHHHHHHHHHHHHHHHHHHHHHHHHHHH---SHHHHHHHHHHHHHHHHHHHHHHHHHTTT-----EEEEHHHHHHHHHHHHHHHHHHTT-EEEEEE-S--EEEE-HHHHHHHHHHHHHHHHHHSPSS-EEEEEEEEETTEEEEEEEE-SS--S-GGGTT-TTTS-----SSSHHHHHHHHHHHHHTT-EEEEEEETTTEEEEEEEEEB-----/-GGGGHHHHHHHHHHHHHHHHHHHHHHHHHHHHHHHHHHHHHHHHHHHHHHHHHTTPPPP--SSEEEEEE-TT--EEEE--SS--S-S--SEEEETTEEEEEEEEEETTEEEEEEEEEE---HHHHHHHHHHHHHHHHHHHHHHHHHHHHHHHHHHHHHHHHHHHHHHHHHHHHHHHHHHHHHHHHH---SHHHHHHHHHHHHHHHHHHHHHHHHHTTT-----EEEEHHHHHHHHHHHHHHHHHTTT-EEEEEE-S--EEEE-HHHHHHHHHHHHHHHHHHSPSS-EEEEEEEEETTEEEEEEEE-SS--S-GGGTT-TTTSS----SSSHHHHHHHHHHHHHTT-EEEEEEETTTEEEEEEEEEB-----